Protein 5MPR (pdb70)

Organism: Homo sapiens (NCBI:txid9606)

Nearest PDB structures (foldseek):
  5mpr-assembly1_A-2  TM=1.003E+00  e=2.130E-83  Homo sapiens
  5i5y-assembly1_A  TM=9.960E-01  e=9.514E-79  Homo sapiens
  5i5v-assembly1_B  TM=9.962E-01  e=1.041E-77  Homo sapiens
  5i5t-assembly1_A  TM=9.900E-01  e=1.363E-76  Homo sapiens
  5i5s-assembly1_A  TM=9.895E-01  e=5.395E-76  Homo sapiens

Foldseek 3Di:
DDADAAALVQEAEDFDPDFDDADDVAFDPPDDFGQWKKKWKQFPVGIDHIYIYGDDDDDAQPQFCCVVPQQKFKFKWWWAAAPVRWIWTFQVLVRLVQVQVQCVVSLHGHHDSVRVVSVVQVNCVSRSVNADHPAQKTKMKMKMKGAGANDNDPDRGRMIMIMMIMGIHDHDDDPLDADAWAEEEDQVDAQFDQVGQLQHRGPVSQVVCPVVCVVCVVVPGRWYQHFDDPQGWGAAIHLFWKWWFWQFPVRFTEIETADPRGNHHPAPLVVVLLVVVVVVVPGHYYHHIDGVVRVVVRLVVVTTAWMWTAHNPNRTHTHQWYQDPNDIDGHCCVVNVVVSRSVSVVVCSCDSNPVDDDPSIGTD

InterPro domains:
  IPR001544 Aminotransferase class IV [PF01063] (100-350)
  IPR005786 Branched-chain amino acid aminotransferase II [PIRSF006468] (37-391)
  IPR005786 Branched-chain amino acid aminotransferase II [PTHR11825] (7-392)
  IPR005786 Branched-chain amino acid aminotransferase II [TIGR01123] (75-390)
  IPR018300 Aminotransferase, class IV, conserved site [PS00770] (264-298)
  IPR033939 Branched-chain aminotransferase [cd01557] (87-382)
  IPR036038 Aminotransferase-like, PLP-dependent enzymes [SSF56752] (31-388)
  IPR043131 Branched-chain-amino-acid aminotransferase-like, N-terminal [G3DSA:3.30.470.10] (28-204)
  IPR043132 Branched-chain-amino-acid aminotransferase-like, C-terminal [G3DSA:3.20.10.10] (205-377)

B-factor: mean 29.11, std 12.7, range [13.66, 111.02]

Structure (mmCIF, N/CA/C/O backbone):
data_5MPR
#
_entry.id   5MPR
#
_cell.length_a   84.032
_cell.length_b   84.032
_cell.length_c   105.446
_cell.angle_alpha   90.00
_cell.angle_beta   90.00
_cell.angle_gamma   120.00
#
_symmetry.space_group_name_H-M   'P 32 2 1'
#
loop_
_entity.id
_entity.type
_entity.pdbx_description
1 polymer 'Branched-chain-amino-acid aminotransferase, mitochondrial'
2 non-polymer "PYRIDOXAL-5'-PHOSPHATE"
3 non-polymer 1,2-ETHANEDIOL
4 water water
#
loop_
_atom_site.group_PDB
_atom_site.id
_atom_site.type_symbol
_atom_site.label_atom_id
_atom_site.label_alt_id
_atom_site.label_comp_id
_atom_site.label_asym_id
_atom_site.label_entity_id
_atom_site.label_seq_id
_atom_site.pdbx_PDB_ins_code
_atom_site.Cartn_x
_atom_site.Cartn_y
_atom_site.Cartn_z
_atom_site.occupancy
_atom_site.B_iso_or_equiv
_atom_site.auth_seq_id
_atom_site.auth_comp_id
_atom_site.auth_asym_id
_atom_site.auth_atom_id
_atom_site.pdbx_PDB_model_num
ATOM 1 N N . GLY A 1 1 ? 2.064 74.560 100.268 1.00 57.50 0 GLY A N 1
ATOM 2 C CA . GLY A 1 1 ? 3.177 74.158 99.320 1.00 49.11 0 GLY A CA 1
ATOM 3 C C . GLY A 1 1 ? 3.001 72.737 98.731 1.00 46.51 0 GLY A C 1
ATOM 4 O O . GLY A 1 1 ? 2.085 71.986 99.151 1.00 48.78 0 GLY A O 1
ATOM 5 N N . ALA A 1 2 ? 3.861 72.370 97.764 1.00 42.56 1 ALA A N 1
ATOM 6 C CA . ALA A 1 2 ? 3.830 71.021 97.128 1.00 44.74 1 ALA A CA 1
ATOM 7 C C . ALA A 1 2 ? 4.258 69.972 98.173 1.00 43.21 1 ALA A C 1
ATOM 8 O O . ALA A 1 2 ? 5.054 70.284 99.047 1.00 49.68 1 ALA A O 1
ATOM 10 N N . SER A 1 3 ? 3.702 68.770 98.111 1.00 37.37 2 SER A N 1
ATOM 11 C CA . SER A 1 3 ? 4.055 67.676 99.046 1.00 35.34 2 SER A CA 1
ATOM 12 C C . SER A 1 3 ? 5.357 66.981 98.657 1.00 37.74 2 SER A C 1
ATOM 13 O O . SER A 1 3 ? 5.662 66.888 97.482 1.00 38.84 2 SER A O 1
ATOM 16 N N . SER A 1 4 ? 6.090 66.458 99.639 1.00 40.21 3 SER A N 1
ATOM 17 C CA . SER A 1 4 ? 7.296 65.659 99.384 1.00 33.90 3 SER A CA 1
ATOM 18 C C . SER A 1 4 ? 7.486 64.743 100.622 1.00 29.16 3 SER A C 1
ATOM 19 O O . SER A 1 4 ? 6.767 64.908 101.642 1.00 27.70 3 SER A O 1
ATOM 22 N N . SER A 1 5 ? 8.371 63.761 100.568 1.00 26.35 4 SER A N 1
ATOM 23 C CA . SER A 1 5 ? 8.633 62.983 101.781 1.00 23.09 4 SER A CA 1
ATOM 24 C C . SER A 1 5 ? 10.073 62.618 101.865 1.00 24.49 4 SER A C 1
ATOM 25 O O . SER A 1 5 ? 10.770 62.466 100.869 1.00 29.44 4 SER A O 1
ATOM 28 N N . PHE A 1 6 ? 10.506 62.399 103.086 1.00 25.43 5 PHE A N 1
ATOM 29 C CA . PHE A 1 6 ? 11.777 61.694 103.331 1.00 23.93 5 PHE A CA 1
ATOM 30 C C . PHE A 1 6 ? 11.585 60.240 102.953 1.00 25.96 5 PHE A C 1
ATOM 31 O O . PHE A 1 6 ? 10.453 59.757 102.854 1.00 25.74 5 PHE A O 1
ATOM 39 N N . LYS A 1 7 ? 12.693 59.564 102.720 1.00 22.35 6 LYS A N 1
ATOM 40 C CA . LYS A 1 7 ? 12.751 58.191 102.319 1.00 25.60 6 LYS A CA 1
ATOM 41 C C . LYS A 1 7 ? 13.608 57.358 103.272 1.00 21.84 6 LYS A C 1
ATOM 42 O O . LYS A 1 7 ? 14.720 57.718 103.633 1.00 25.02 6 LYS A O 1
ATOM 48 N N . ALA A 1 8 ? 13.065 56.178 103.664 1.00 23.04 7 ALA A N 1
ATOM 49 C CA . ALA A 1 8 ? 13.851 55.243 104.508 1.00 24.43 7 ALA A CA 1
ATOM 50 C C . ALA A 1 8 ? 15.165 54.811 103.850 1.00 24.72 7 ALA A C 1
ATOM 51 O O . ALA A 1 8 ? 16.185 54.549 104.559 1.00 24.73 7 ALA A O 1
ATOM 53 N N . ALA A 1 9 ? 15.160 54.767 102.528 1.00 23.78 8 ALA A N 1
ATOM 54 C CA . ALA A 1 9 ? 16.350 54.382 101.752 1.00 27.74 8 ALA A CA 1
ATOM 55 C C . ALA A 1 9 ? 17.539 55.331 102.072 1.00 32.14 8 ALA A C 1
ATOM 56 O O . ALA A 1 9 ? 18.702 54.938 101.926 1.00 34.70 8 ALA A O 1
ATOM 58 N N . ASP A 1 10 ? 17.208 56.562 102.488 1.00 27.89 9 ASP A N 1
ATOM 59 C CA . ASP A 1 10 ? 18.182 57.628 102.795 1.00 2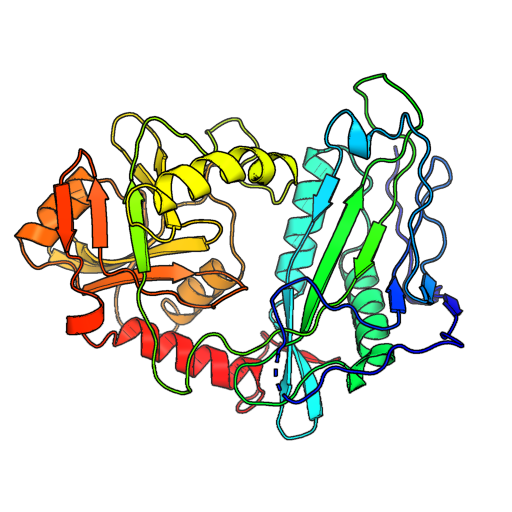7.17 9 ASP A CA 1
ATOM 60 C C . ASP A 1 10 ? 18.603 57.737 104.255 1.00 26.05 9 ASP A C 1
ATOM 61 O O . ASP A 1 10 ? 19.304 58.684 104.633 1.00 27.52 9 ASP A O 1
ATOM 66 N N . LEU A 1 11 ? 18.103 56.823 105.094 1.00 24.44 10 LEU A N 1
ATOM 67 C CA . LEU A 1 11 ? 18.318 56.866 106.555 1.00 23.43 10 LEU A CA 1
ATOM 68 C C . LEU A 1 11 ? 19.802 56.861 106.879 1.00 23.13 10 LEU A C 1
ATOM 69 O O . LEU A 1 11 ? 20.550 56.025 106.344 1.00 27.04 10 LEU A O 1
ATOM 74 N N . GLN A 1 12 ? 20.232 57.788 107.740 1.00 22.93 11 GLN A N 1
ATOM 75 C CA . GLN A 1 12 ? 21.603 57.872 108.251 1.00 26.31 11 GLN A CA 1
ATOM 76 C C . GLN A 1 12 ? 21.623 57.336 109.679 1.00 26.48 11 GLN A C 1
ATOM 77 O O . GLN A 1 12 ? 20.698 57.560 110.440 1.00 35.18 11 GLN A O 1
ATOM 83 N N . LEU A 1 13 ? 22.686 56.646 110.043 1.00 28.13 12 LEU A N 1
ATOM 84 C CA . LEU A 1 13 ? 22.759 55.997 111.332 1.00 22.19 12 LEU A CA 1
ATOM 85 C C . LEU A 1 13 ? 24.033 56.453 112.046 1.00 25.68 12 LEU A C 1
ATOM 86 O O . LEU A 1 13 ? 25.150 56.343 111.509 1.00 34.43 12 LEU A O 1
ATOM 91 N N . GLU A 1 14 ? 23.847 56.938 113.269 1.00 27.96 13 GLU A N 1
ATOM 92 C CA . GLU A 1 14 ? 24.903 57.235 114.187 1.00 27.34 13 GLU A CA 1
ATOM 93 C C . GLU A 1 14 ? 24.666 56.488 115.483 1.00 26.22 13 GLU A C 1
ATOM 94 O O . GLU A 1 14 ? 23.734 56.818 116.201 1.00 25.81 13 GLU A O 1
ATOM 100 N N . MET A 1 15 ? 25.523 55.510 115.797 1.00 32.04 14 MET A N 1
ATOM 101 C CA . MET A 1 15 ? 25.398 54.705 117.000 1.00 29.37 14 MET A CA 1
ATOM 102 C C . MET A 1 15 ? 25.979 55.452 118.192 1.00 30.99 14 MET A C 1
ATOM 103 O O . MET A 1 15 ? 27.017 56.126 118.085 1.00 30.02 14 MET A O 1
ATOM 108 N N . THR A 1 16 ? 25.327 55.285 119.328 1.00 28.56 15 THR A N 1
ATOM 109 C CA . THR A 1 16 ? 25.780 55.832 120.563 1.00 27.63 15 THR A CA 1
ATOM 110 C C . THR A 1 16 ? 27.164 55.306 120.964 1.00 28.62 15 THR A C 1
ATOM 111 O O . THR A 1 16 ? 27.516 54.157 120.704 1.00 34.50 15 THR A O 1
ATOM 115 N N . GLN A 1 17 ? 27.947 56.162 121.572 1.00 35.61 16 GLN A N 1
ATOM 116 C CA . GLN A 1 17 ? 29.220 55.746 122.188 1.00 34.58 16 GLN A CA 1
ATOM 117 C C . GLN A 1 17 ? 29.133 55.746 123.704 1.00 70.88 16 GLN A C 1
ATOM 118 O O . GLN A 1 17 ? 30.092 55.581 124.387 1.00 81.84 16 GLN A O 1
ATOM 124 N N . LYS A 1 18 ? 27.934 55.963 124.216 1.00 41.02 17 LYS A N 1
ATOM 125 C CA . LYS A 1 18 ? 27.653 56.062 125.652 1.00 40.36 17 LYS A CA 1
ATOM 126 C C . LYS A 1 18 ? 26.264 55.506 125.974 1.00 34.46 17 LYS A C 1
ATOM 127 O O . LYS A 1 18 ? 25.335 56.228 126.306 1.00 36.90 17 LYS A O 1
ATOM 133 N N . PRO A 1 19 ? 26.131 54.205 125.854 1.00 38.50 18 PRO A N 1
ATOM 134 C CA . PRO A 1 19 ? 24.863 53.571 126.081 1.00 46.61 18 PRO A CA 1
ATOM 135 C C . PRO A 1 19 ? 24.431 53.689 127.551 1.00 44.57 18 PRO A C 1
ATOM 136 O O . PRO A 1 19 ? 25.285 53.732 128.439 1.00 47.03 18 PRO A O 1
ATOM 140 N N . HIS A 1 20 ? 23.121 53.772 127.796 1.00 39.49 19 HIS A N 1
ATOM 141 C CA . HIS A 1 20 ? 22.615 53.806 129.185 1.00 54.82 19 HIS A CA 1
ATOM 142 C C . HIS A 1 20 ? 22.540 52.335 129.621 1.00 55.79 19 HIS A C 1
ATOM 143 O O . HIS A 1 20 ? 22.277 51.429 128.822 1.00 39.94 19 HIS A O 1
ATOM 150 N N . LYS A 1 21 ? 22.683 52.112 130.913 1.00 74.55 20 LYS A N 1
ATOM 151 C CA . LYS A 1 21 ? 22.433 50.803 131.458 1.00 55.24 20 LYS A CA 1
ATOM 152 C C . LYS A 1 21 ? 20.935 50.534 131.384 1.00 42.94 20 LYS A C 1
ATOM 153 O O . LYS A 1 21 ? 20.124 51.417 131.647 1.00 42.68 20 LYS A O 1
ATOM 159 N N . LYS A 1 22 ? 20.566 49.307 131.038 1.00 49.34 21 LYS A N 1
ATOM 160 C CA . LYS A 1 22 ? 19.143 48.941 130.915 1.00 48.57 21 LYS A CA 1
ATOM 161 C C . LYS A 1 22 ? 18.521 48.656 132.287 1.00 47.62 21 LYS A C 1
ATOM 162 O O . LYS A 1 22 ? 19.236 48.330 133.248 1.00 55.76 21 LYS A O 1
ATOM 168 N N . PRO A 1 23 ? 17.192 48.766 132.395 1.00 50.39 22 PRO A N 1
ATOM 169 C CA . PRO A 1 23 ? 16.586 48.676 133.716 1.00 54.70 22 PRO A CA 1
ATOM 170 C C . PRO A 1 23 ? 16.747 47.289 134.321 1.00 58.77 22 PRO A C 1
ATOM 171 O O . PRO A 1 23 ? 16.970 46.343 133.546 1.00 49.67 22 PRO A O 1
ATOM 175 N N . GLY A 1 24 ? 16.604 47.186 135.663 1.00 84.30 23 GLY A N 1
ATOM 176 C CA . GLY A 1 24 ? 16.589 45.906 136.431 1.00 82.52 23 GLY A CA 1
ATOM 177 C C . GLY A 1 24 ? 15.299 45.104 136.242 1.00 80.78 23 GLY A C 1
ATOM 178 O O . GLY A 1 24 ? 14.590 45.311 135.258 1.00 69.34 23 GLY A O 1
ATOM 179 N N . PRO A 1 25 ? 15.012 44.153 137.113 1.00 65.12 24 PRO A N 1
ATOM 180 C CA . PRO A 1 25 ? 13.634 43.564 136.990 1.00 63.98 24 PRO A CA 1
ATOM 181 C C . PRO A 1 25 ? 12.627 44.074 138.044 1.00 60.45 24 PRO A C 1
ATOM 182 O O . PRO A 1 25 ? 12.949 44.954 138.849 1.00 85.71 24 PRO A O 1
ATOM 186 N N . PRO A 1 28 ? 12.041 48.167 137.486 1.00 58.87 27 PRO A N 1
ATOM 187 C CA . PRO A 1 28 ? 10.655 48.758 137.648 1.00 57.89 27 PRO A CA 1
ATOM 188 C C . PRO A 1 28 ? 10.241 49.768 136.559 1.00 58.15 27 PRO A C 1
ATOM 189 O O . PRO A 1 28 ? 10.296 50.993 136.778 1.00 66.28 27 PRO A O 1
ATOM 193 N N . LEU A 1 29 ? 9.735 49.247 135.441 1.00 72.64 28 LEU A N 1
ATOM 194 C CA . LEU A 1 29 ? 9.478 50.030 134.229 1.00 72.02 28 LEU A CA 1
ATOM 195 C C . LEU A 1 29 ? 8.244 51.022 134.346 1.00 93.19 28 LEU A C 1
ATOM 196 O O . LEU A 1 29 ? 7.141 50.798 133.754 1.00 67.15 28 LEU A O 1
ATOM 201 N N . VAL A 1 30 ? 8.465 52.123 135.093 1.00 69.84 29 VAL A N 1
ATOM 202 C CA . VAL A 1 30 ? 7.453 53.184 135.310 1.00 71.42 29 VAL A CA 1
ATOM 203 C C . VAL A 1 30 ? 7.162 53.873 133.975 1.00 58.39 29 VAL A C 1
ATOM 204 O O . VAL A 1 30 ? 8.082 54.228 133.245 1.00 81.07 29 VAL A O 1
ATOM 208 N N . PHE A 1 31 ? 5.876 54.022 133.660 1.00 60.30 30 PHE A N 1
ATOM 209 C CA . PHE A 1 31 ? 5.496 54.414 132.307 1.00 41.33 30 PHE A CA 1
ATOM 210 C C . PHE A 1 31 ? 6.084 55.796 131.986 1.00 39.13 30 PHE A C 1
ATOM 211 O O . PHE A 1 31 ? 5.841 56.777 132.674 1.00 36.17 30 PHE A O 1
ATOM 219 N N . GLY A 1 32 ? 6.882 55.829 130.937 1.00 30.69 31 GLY A N 1
ATOM 220 C CA . GLY A 1 32 ? 7.221 57.070 130.287 1.00 30.43 31 GLY A CA 1
ATOM 221 C C . GLY A 1 32 ? 8.391 57.783 130.894 1.00 28.50 31 GLY A C 1
ATOM 222 O O . GLY A 1 32 ? 8.595 58.910 130.559 1.00 29.07 31 GLY A O 1
ATOM 223 N N . LYS A 1 33 ? 9.192 57.130 131.748 1.00 26.77 32 LYS A N 1
ATOM 224 C CA . LYS A 1 33 ? 10.301 57.850 132.368 1.00 29.32 32 LYS A CA 1
ATOM 225 C C . LYS A 1 33 ? 11.669 57.312 131.975 1.00 34.43 32 LYS A C 1
ATOM 226 O O . LYS A 1 33 ? 12.670 57.933 132.201 1.00 33.82 32 LYS A O 1
ATOM 232 N N . THR A 1 34 ? 11.691 56.166 131.342 1.00 28.43 33 THR A N 1
ATOM 233 C CA . THR A 1 34 ? 12.945 55.520 130.959 1.00 28.05 33 THR A CA 1
ATOM 234 C C . THR A 1 34 ? 12.999 55.429 129.456 1.00 26.55 33 THR A C 1
ATOM 235 O O . THR A 1 34 ? 12.067 54.897 128.839 1.00 28.47 33 THR A O 1
ATOM 239 N N . PHE A 1 35 ? 14.110 55.856 128.871 1.00 22.77 34 PHE A N 1
ATOM 240 C CA . PHE A 1 35 ? 14.243 55.936 127.423 1.00 23.78 34 PHE A CA 1
ATOM 241 C C . PHE A 1 35 ? 15.398 55.083 126.924 1.00 21.16 34 PHE A C 1
ATOM 242 O O . PHE A 1 35 ? 16.375 54.849 127.649 1.00 26.51 34 PHE A O 1
ATOM 250 N N . THR A 1 36 ? 15.301 54.716 125.664 1.00 20.57 35 THR A N 1
ATOM 251 C CA . THR A 1 36 ? 16.283 53.861 125.019 1.00 24.25 35 THR A CA 1
ATOM 252 C C . THR A 1 36 ? 17.458 54.680 124.503 1.00 19.74 35 THR A C 1
ATOM 253 O O . THR A 1 36 ? 17.529 55.875 124.760 1.00 23.54 35 THR A O 1
ATOM 257 N N . ASP A 1 37 ? 18.434 54.019 123.910 1.00 23.12 36 ASP A N 1
ATOM 258 C CA . ASP A 1 37 ? 19.703 54.663 123.544 1.00 22.21 36 ASP A CA 1
ATOM 259 C C . ASP A 1 37 ? 19.640 55.548 122.301 1.00 23.38 36 ASP A C 1
ATOM 260 O O . ASP A 1 37 ? 20.496 56.402 122.113 1.00 22.16 36 ASP A O 1
ATOM 265 N N . HIS A 1 38 ? 18.689 55.303 121.411 1.00 21.00 37 HIS A N 1
ATOM 266 C CA . HIS A 1 38 ? 18.611 56.087 120.140 1.00 20.96 37 HIS A CA 1
ATOM 267 C C . HIS A 1 38 ? 17.219 56.676 119.924 1.00 19.43 37 HIS A C 1
ATOM 268 O O . HIS A 1 38 ? 16.282 56.350 120.607 1.00 20.28 37 HIS A O 1
ATOM 275 N N . MET A 1 39 ? 17.171 57.600 118.984 1.00 20.53 38 MET A N 1
ATOM 276 C CA . MET A 1 39 ? 15.969 58.258 118.539 1.00 18.42 38 MET A CA 1
ATOM 277 C C . MET A 1 39 ? 16.050 58.487 117.036 1.00 18.07 38 MET A C 1
ATOM 278 O O . MET A 1 39 ? 17.130 58.542 116.415 1.00 21.66 38 MET A O 1
ATOM 283 N N . LEU A 1 40 ? 14.887 58.717 116.442 1.00 17.25 39 LEU A N 1
ATOM 284 C CA . LEU A 1 40 ? 14.763 59.139 115.069 1.00 18.56 39 LEU A CA 1
ATOM 285 C C . LEU A 1 40 ? 14.555 60.661 115.049 1.00 18.85 39 LEU A C 1
ATOM 286 O O . LEU A 1 40 ? 13.873 61.219 115.907 1.00 20.26 39 LEU A O 1
ATOM 291 N N A MET A 1 41 ? 15.140 61.278 114.039 0.52 17.82 40 MET A N 1
ATOM 292 N N B MET A 1 41 ? 15.135 61.298 114.033 0.48 17.85 40 MET A N 1
ATOM 293 C CA A MET A 1 41 ? 14.943 62.688 113.806 0.52 20.99 40 MET A CA 1
ATOM 294 C CA B MET A 1 41 ? 14.979 62.748 113.789 0.48 21.48 40 MET A CA 1
ATOM 295 C C A MET A 1 41 ? 14.935 62.969 112.289 0.52 19.70 40 MET A C 1
ATOM 296 C C B MET A 1 41 ? 14.919 63.051 112.285 0.48 19.73 40 MET A C 1
ATOM 297 O O A MET A 1 41 ? 15.745 62.454 111.524 0.52 20.00 40 MET A O 1
ATOM 298 O O B MET A 1 41 ? 15.780 62.596 111.548 0.48 19.74 40 MET A O 1
ATOM 307 N N A VAL A 1 42 ? 13.971 63.804 111.878 0.50 19.31 41 VAL A N 1
ATOM 308 N N B VAL A 1 42 ? 13.957 63.880 111.863 0.50 19.68 41 VAL A N 1
ATOM 309 C CA A VAL A 1 42 ? 13.881 64.350 110.536 0.50 18.50 41 VAL A CA 1
ATOM 310 C CA B VAL A 1 42 ? 13.906 64.379 110.524 0.50 19.54 41 VAL A CA 1
ATOM 311 C C A VAL A 1 42 ? 13.453 65.818 110.596 0.50 20.48 41 VAL A C 1
ATOM 312 C C B VAL A 1 42 ? 13.476 65.824 110.605 0.50 21.01 41 VAL A C 1
ATOM 313 O O A VAL A 1 42 ? 12.517 66.163 111.319 0.50 20.61 41 VAL A O 1
ATOM 314 O O B VAL A 1 42 ? 12.576 66.164 111.359 0.50 21.14 41 VAL A O 1
ATOM 321 N N . GLU A 1 43 ? 14.137 66.661 109.815 1.00 19.99 42 GLU A N 1
ATOM 322 C CA . GLU A 1 43 ? 13.857 68.121 109.776 1.00 21.61 42 GLU A CA 1
ATOM 323 C C . GLU A 1 43 ? 13.182 68.469 108.456 1.00 20.63 42 GLU A C 1
ATOM 324 O O . GLU A 1 43 ? 13.418 67.840 107.405 1.00 21.11 42 GLU A O 1
ATOM 330 N N . TRP A 1 44 ? 12.258 69.410 108.533 1.00 21.50 43 TRP A N 1
ATOM 331 C CA . TRP A 1 44 ? 11.551 69.919 107.347 1.00 21.57 43 TRP A CA 1
ATOM 332 C C . TRP A 1 44 ? 11.715 71.448 107.324 1.00 20.59 43 TRP A C 1
ATOM 333 O O . TRP A 1 44 ? 11.619 72.120 108.369 1.00 21.31 43 TRP A O 1
ATOM 344 N N . ASN A 1 45 ? 11.921 71.974 106.130 1.00 22.68 44 ASN A N 1
ATOM 345 C CA . ASN A 1 45 ? 11.796 73.429 105.903 1.00 26.19 44 ASN A CA 1
ATOM 346 C C . ASN A 1 45 ? 11.264 73.705 104.518 1.00 34.00 44 ASN A C 1
ATOM 347 O O . ASN A 1 45 ? 10.716 72.799 103.883 1.00 28.53 44 ASN A O 1
ATOM 352 N N . ASP A 1 46 ? 11.408 74.958 104.064 1.00 48.58 45 ASP A N 1
ATOM 353 C CA . ASP A 1 46 ? 11.089 75.338 102.669 1.00 47.56 45 ASP A CA 1
ATOM 354 C C . ASP A 1 46 ? 11.824 74.487 101.611 1.00 46.94 45 ASP A C 1
ATOM 355 O O . ASP A 1 46 ? 11.339 74.329 100.518 1.00 53.17 45 ASP A O 1
ATOM 360 N N . LYS A 1 47 ? 12.955 73.858 101.912 1.00 47.95 46 LYS A N 1
ATOM 361 C CA . LYS A 1 47 ? 13.556 72.936 100.924 1.00 60.98 46 LYS A CA 1
ATOM 362 C C . LYS A 1 47 ? 13.031 71.477 100.941 1.00 47.63 46 LYS A C 1
ATOM 363 O O . LYS A 1 47 ? 13.501 70.637 100.172 1.00 52.36 46 LYS A O 1
ATOM 369 N N . GLY A 1 48 ? 11.977 71.239 101.733 1.00 28.23 47 GLY A N 1
ATOM 370 C CA . GLY A 1 48 ? 11.408 69.933 101.935 1.00 26.87 47 GLY A CA 1
ATOM 371 C C . GLY A 1 48 ? 11.988 69.231 103.147 1.00 23.18 47 GLY A C 1
ATOM 372 O O . GLY A 1 48 ? 12.638 69.856 104.033 1.00 24.35 47 GLY A O 1
ATOM 373 N N . TRP A 1 49 ? 11.805 67.907 103.162 1.00 25.42 48 TRP A N 1
ATOM 374 C CA . TRP A 1 49 ? 12.386 67.117 104.214 1.00 22.69 48 TRP A CA 1
ATOM 375 C C . TRP A 1 49 ? 13.847 66.888 103.969 1.00 22.70 48 TRP A C 1
ATOM 376 O O . TRP A 1 49 ? 14.267 66.592 102.875 1.00 25.67 48 TRP A O 1
ATOM 387 N N . GLY A 1 50 ? 14.599 66.914 105.048 1.00 23.56 49 GLY A N 1
ATOM 388 C CA . GLY A 1 50 ? 15.984 66.428 105.022 1.00 28.47 49 GLY A CA 1
ATOM 389 C C . GLY A 1 50 ? 16.015 64.903 105.068 1.00 27.04 49 GLY A C 1
ATOM 390 O O . GLY A 1 50 ? 14.943 64.210 105.016 1.00 27.53 49 GLY A O 1
ATOM 391 N N . GLN A 1 51 ? 17.201 64.347 105.166 1.00 29.55 50 GLN A N 1
ATOM 392 C CA . GLN A 1 51 ? 17.282 62.877 105.298 1.00 25.37 50 GLN A CA 1
ATOM 393 C C . GLN A 1 51 ? 16.934 62.466 106.737 1.00 22.88 50 GLN A C 1
ATOM 394 O O . GLN A 1 51 ? 17.303 63.143 107.667 1.00 26.08 50 GLN A O 1
ATOM 400 N N . PRO A 1 52 ? 16.297 61.286 106.911 1.00 24.26 51 PRO A N 1
ATOM 401 C CA . PRO A 1 52 ? 16.043 60.806 108.265 1.00 19.60 51 PRO A CA 1
ATOM 402 C C . PRO A 1 52 ? 17.321 60.278 108.897 1.00 21.63 51 PRO A C 1
ATOM 403 O O . PRO A 1 52 ? 18.201 59.757 108.191 1.00 25.56 51 PRO A O 1
ATOM 407 N N . ARG A 1 53 ? 17.402 60.420 110.210 1.00 18.70 52 ARG A N 1
ATOM 408 C CA . ARG A 1 53 ? 18.571 59.965 110.912 1.00 21.58 52 ARG A CA 1
ATOM 409 C C . ARG A 1 53 ? 18.193 59.270 112.223 1.00 21.58 52 ARG A C 1
ATOM 410 O O . ARG A 1 53 ? 17.233 59.679 112.926 1.00 20.22 52 ARG A O 1
ATOM 418 N N . ILE A 1 54 ? 18.884 58.160 112.470 1.00 22.89 53 ILE A N 1
ATOM 419 C CA . ILE A 1 54 ? 18.889 57.558 113.768 1.00 21.50 53 ILE A CA 1
ATOM 420 C C . ILE A 1 54 ? 20.125 58.078 114.443 1.00 24.04 53 ILE A C 1
ATOM 421 O O . ILE A 1 54 ? 21.232 58.002 113.897 1.00 25.58 53 ILE A O 1
ATOM 426 N N . GLN A 1 55 ? 19.938 58.606 115.634 1.00 20.54 54 GLN A N 1
ATOM 427 C CA . GLN A 1 55 ? 21.033 59.233 116.349 1.00 22.31 54 GLN A CA 1
ATOM 428 C C . GLN A 1 55 ? 20.919 58.901 117.857 1.00 21.55 54 GLN A C 1
ATOM 429 O O . GLN A 1 55 ? 19.864 58.462 118.344 1.00 21.83 54 GLN A O 1
ATOM 435 N N . PRO A 1 56 ? 21.978 59.062 118.608 1.00 22.53 55 PRO A N 1
ATOM 436 C CA . PRO A 1 56 ? 21.890 58.828 120.037 1.00 26.03 55 PRO A CA 1
ATOM 437 C C . PRO A 1 56 ? 20.857 59.715 120.690 1.00 25.53 55 PRO A C 1
ATOM 438 O O . PRO A 1 56 ? 20.623 60.838 120.268 1.00 22.41 55 PRO A O 1
ATOM 442 N N . PHE A 1 57 ? 20.226 59.191 121.699 1.00 21.01 56 PHE A N 1
ATOM 443 C CA . PHE A 1 57 ? 19.251 59.923 122.438 1.00 24.01 56 PHE A CA 1
ATOM 444 C C . PHE A 1 57 ? 19.904 61.171 122.986 1.00 23.05 56 PHE A C 1
ATOM 445 O O . PHE A 1 57 ? 20.938 61.107 123.642 1.00 24.17 56 PHE A O 1
ATOM 453 N N . GLN A 1 58 ? 19.283 62.317 122.701 1.00 22.50 57 GLN A N 1
ATOM 454 C CA . GLN A 1 58 ? 19.883 63.582 123.095 1.00 21.49 57 GLN A CA 1
ATOM 455 C C . GLN A 1 58 ? 18.840 64.703 123.154 1.00 22.22 57 GLN A C 1
ATOM 456 O O . GLN A 1 58 ? 17.726 64.557 122.652 1.00 22.46 57 GLN A O 1
ATOM 462 N N . ASN A 1 59 ? 19.214 65.835 123.737 1.00 25.56 58 ASN A N 1
ATOM 463 C CA . ASN A 1 59 ? 18.282 66.976 123.848 1.00 25.87 58 ASN A CA 1
ATOM 464 C C . ASN A 1 59 ? 17.995 67.646 122.523 1.00 21.93 58 ASN A C 1
ATOM 465 O O . ASN A 1 59 ? 18.747 67.544 121.559 1.00 22.16 58 ASN A O 1
ATOM 470 N N . LEU A 1 60 ? 16.833 68.300 122.484 1.00 22.36 59 LEU A N 1
ATOM 471 C CA . LEU A 1 60 ? 16.441 69.125 121.360 1.00 20.26 59 LEU A CA 1
ATOM 472 C C . LEU A 1 60 ? 16.963 70.551 121.618 1.00 24.54 59 LEU A C 1
ATOM 473 O O . LEU A 1 60 ? 17.032 70.983 122.730 1.00 24.10 59 LEU A O 1
ATOM 478 N N . THR A 1 61 ? 17.385 71.220 120.555 1.00 21.55 60 THR A N 1
ATOM 479 C CA . THR A 1 61 ? 17.773 72.608 120.634 1.00 25.09 60 THR A CA 1
ATOM 480 C C . THR A 1 61 ? 16.757 73.412 119.873 1.00 26.70 60 THR A C 1
ATOM 481 O O . THR A 1 61 ? 16.637 73.216 118.662 1.00 26.76 60 THR A O 1
ATOM 485 N N . LEU A 1 62 ? 15.999 74.265 120.582 1.00 22.22 61 LEU A N 1
ATOM 486 C CA . LEU A 1 62 ? 14.921 74.989 119.973 1.00 22.97 61 LEU A CA 1
ATOM 487 C C . LEU A 1 62 ? 15.067 76.498 120.189 1.00 19.55 61 LEU A C 1
ATOM 488 O O . LEU A 1 62 ? 15.399 76.983 121.246 1.00 21.16 61 LEU A O 1
ATOM 493 N N . HIS A 1 63 ? 14.723 77.212 119.167 1.00 18.58 62 HIS A N 1
ATOM 494 C CA . HIS A 1 63 ? 14.660 78.688 119.253 1.00 20.09 62 HIS A CA 1
ATOM 495 C C . HIS A 1 63 ? 13.509 79.052 120.233 1.00 19.36 62 HIS A C 1
ATOM 496 O O . HIS A 1 63 ? 12.478 78.372 120.273 1.00 21.27 62 HIS A O 1
ATOM 503 N N . PRO A 1 64 ? 13.695 80.087 121.064 1.00 20.88 63 PRO A N 1
ATOM 504 C CA . PRO A 1 64 ? 12.721 80.378 122.090 1.00 22.55 63 PRO A CA 1
ATOM 505 C C . PRO A 1 64 ? 11.356 80.829 121.560 1.00 20.95 63 PRO A C 1
ATOM 506 O O . PRO A 1 64 ? 10.380 80.804 122.326 1.00 19.71 63 PRO A O 1
ATOM 510 N N . ALA A 1 65 ? 11.305 81.226 120.270 1.00 19.85 64 ALA A N 1
ATOM 511 C CA . ALA A 1 65 ? 10.075 81.632 119.584 1.00 22.00 64 ALA A CA 1
ATOM 512 C C . ALA A 1 65 ? 9.423 80.445 118.817 1.00 21.42 64 ALA A C 1
ATOM 513 O O . ALA A 1 65 ? 8.477 80.655 118.079 1.00 20.87 64 ALA A O 1
ATOM 515 N N . SER A 1 66 ? 9.944 79.207 118.993 1.00 19.11 65 SER A N 1
ATOM 516 C CA . SER A 1 66 ? 9.455 78.076 118.255 1.00 19.83 65 SER A CA 1
ATOM 517 C C . SER A 1 66 ? 7.953 77.934 118.453 1.00 19.47 65 SER A C 1
ATOM 518 O O . SER A 1 66 ? 7.446 77.916 119.596 1.00 18.28 65 SER A O 1
ATOM 521 N N . SER A 1 67 ? 7.256 77.800 117.336 1.00 20.10 66 SER A N 1
ATOM 522 C CA . SER A 1 67 ? 5.770 77.749 117.386 1.00 25.86 66 SER A CA 1
ATOM 523 C C . SER A 1 67 ? 5.207 76.557 118.176 1.00 19.75 66 SER A C 1
ATOM 524 O O . SER A 1 67 ? 4.041 76.590 118.658 1.00 20.94 66 SER A O 1
ATOM 527 N N . SER A 1 68 ? 6.034 75.501 118.279 1.00 17.65 67 SER A N 1
ATOM 528 C CA . SER A 1 68 ? 5.711 74.351 119.132 1.00 17.62 67 SER A CA 1
ATOM 529 C C . SER A 1 68 ? 5.429 74.697 120.607 1.00 19.65 67 SER A C 1
ATOM 530 O O . SER A 1 68 ? 4.679 73.973 121.296 1.00 20.18 67 SER A O 1
ATOM 533 N N . LEU A 1 69 ? 6.047 75.783 121.090 1.00 16.95 68 LEU A N 1
ATOM 534 C CA . LEU A 1 69 ? 6.008 76.141 122.518 1.00 19.13 68 LEU A CA 1
ATOM 535 C C . LEU A 1 69 ? 5.041 77.290 122.839 1.00 19.39 68 LEU A C 1
ATOM 536 O O . LEU A 1 69 ? 4.717 77.518 124.024 1.00 20.76 68 LEU A O 1
ATOM 541 N N . HIS A 1 70 ? 4.658 78.057 121.794 1.00 19.68 69 HIS A N 1
ATOM 542 C CA . HIS A 1 70 ? 3.746 79.209 121.956 1.00 16.67 69 HIS A CA 1
ATOM 543 C C . HIS A 1 70 ? 2.331 78.897 121.582 1.00 17.45 69 HIS A C 1
ATOM 544 O O . HIS A 1 70 ? 1.464 79.334 122.289 1.00 18.63 69 HIS A O 1
ATOM 551 N N . TYR A 1 71 ? 2.129 78.194 120.461 1.00 16.08 70 TYR A N 1
ATOM 552 C CA . TYR A 1 71 ? 0.819 77.977 119.871 1.00 19.11 70 TYR A CA 1
ATOM 553 C C . TYR A 1 71 ? 0.540 76.488 119.701 1.00 16.38 70 TYR A C 1
ATOM 554 O O . TYR A 1 71 ? -0.357 76.136 118.948 1.00 17.00 70 TYR A O 1
ATOM 563 N N . SER A 1 72 ? 1.243 75.644 120.448 1.00 15.14 71 SER A N 1
ATOM 564 C CA . SER A 1 72 ? 0.894 74.231 120.479 1.00 15.89 71 SER A CA 1
ATOM 565 C C . SER A 1 72 ? 0.854 73.592 119.077 1.00 14.57 71 SER A C 1
ATOM 566 O O . SER A 1 72 ? -0.067 72.788 118.767 1.00 18.37 71 SER A O 1
ATOM 569 N N . LEU A 1 73 ? 1.832 73.922 118.214 1.00 18.37 72 LEU A N 1
ATOM 570 C CA . LEU A 1 73 ? 1.942 73.261 116.930 1.00 19.59 72 LEU A CA 1
ATOM 571 C C . LEU A 1 73 ? 2.702 71.967 117.174 1.00 16.96 72 LEU A C 1
ATOM 572 O O . LEU A 1 73 ? 3.903 71.880 117.019 1.00 19.21 72 LEU A O 1
ATOM 577 N N . GLN A 1 74 ? 1.931 70.963 117.604 1.00 15.26 73 GLN A N 1
ATOM 578 C CA . GLN A 1 74 ? 2.461 69.721 118.157 1.00 15.40 73 GLN A CA 1
ATOM 579 C C . GLN A 1 74 ? 1.407 68.610 118.113 1.00 14.69 73 GLN A C 1
ATOM 580 O O . GLN A 1 74 ? 0.232 68.818 118.464 1.00 16.50 73 GLN A O 1
ATOM 586 N N . LEU A 1 75 ? 1.873 67.418 117.704 1.00 17.68 74 LEU A N 1
ATOM 587 C CA . LEU A 1 75 ? 1.049 66.241 117.728 1.00 16.41 74 LEU A CA 1
ATOM 588 C C . LEU A 1 75 ? 1.911 65.059 118.003 1.00 14.52 74 LEU A C 1
ATOM 589 O O . LEU A 1 75 ? 3.142 65.114 117.885 1.00 17.65 74 LEU A O 1
ATOM 594 N N . PHE A 1 76 ? 1.282 63.979 118.428 1.00 15.95 75 PHE A N 1
ATOM 595 C CA . PHE A 1 76 ? 2.007 62.781 118.762 1.00 15.96 75 PHE A CA 1
ATOM 596 C C . PHE A 1 76 ? 1.179 61.534 118.454 1.00 15.59 75 PHE A C 1
ATOM 597 O O . PHE A 1 76 ? -0.023 61.586 118.191 1.00 20.21 75 PHE A O 1
ATOM 605 N N . GLU A 1 77 ? 1.879 60.426 118.493 1.00 16.32 76 GLU A N 1
ATOM 606 C CA . GLU A 1 77 ? 1.279 59.103 118.434 1.00 18.48 76 GLU A CA 1
ATOM 607 C C . GLU A 1 77 ? 1.800 58.238 119.561 1.00 19.43 76 GLU A C 1
ATOM 608 O O . GLU A 1 77 ? 2.764 58.573 120.271 1.00 18.24 76 GLU A O 1
ATOM 614 N N . GLY A 1 78 ? 1.118 57.114 119.733 1.00 21.65 77 GLY A N 1
ATOM 615 C CA . GLY A 1 78 ? 1.567 56.111 120.641 1.00 21.52 77 GLY A CA 1
ATOM 616 C C . GLY A 1 78 ? 1.195 54.779 120.115 1.00 21.00 77 GLY A C 1
ATOM 617 O O . GLY A 1 78 ? -0.006 54.503 119.865 1.00 21.86 77 GLY A O 1
ATOM 618 N N . MET A 1 79 ? 2.181 53.895 120.049 1.00 21.54 78 MET A N 1
ATOM 619 C CA . MET A 1 79 ? 1.917 52.508 119.701 1.00 19.90 78 MET A CA 1
ATOM 620 C C . MET A 1 79 ? 2.899 51.615 120.450 1.00 20.03 78 MET A C 1
ATOM 621 O O . MET A 1 79 ? 3.876 52.091 121.028 1.00 21.71 78 MET A O 1
ATOM 626 N N . LYS A 1 80 ? 2.578 50.312 120.513 1.00 20.23 79 LYS A N 1
ATOM 627 C CA . LYS A 1 80 ? 3.422 49.372 121.234 1.00 21.89 79 LYS A CA 1
ATOM 628 C C . LYS A 1 80 ? 4.011 48.329 120.336 1.00 20.25 79 LYS A C 1
ATOM 629 O O . LYS A 1 80 ? 3.418 47.884 119.350 1.00 21.21 79 LYS A O 1
ATOM 635 N N . ALA A 1 81 ? 5.232 48.015 120.688 1.00 22.77 80 ALA A N 1
ATOM 636 C CA . ALA A 1 81 ? 5.918 46.841 120.173 1.00 21.10 80 ALA A CA 1
ATOM 637 C C . ALA A 1 81 ? 6.001 45.805 121.299 1.00 18.03 80 ALA A C 1
ATOM 638 O O . ALA A 1 81 ? 6.159 46.155 122.484 1.00 22.44 80 ALA A O 1
ATOM 640 N N . PHE A 1 82 ? 5.921 44.533 120.899 1.00 20.37 81 PHE A N 1
ATOM 641 C CA . PHE A 1 82 ? 5.890 43.396 121.791 1.00 17.94 81 PHE A CA 1
ATOM 642 C C . PHE A 1 82 ? 6.893 42.353 121.343 1.00 17.25 81 PHE A C 1
ATOM 643 O O . PHE A 1 82 ? 7.017 42.074 120.137 1.00 19.94 81 PHE A O 1
ATOM 651 N N . LYS A 1 83 ? 7.601 41.783 122.338 1.00 19.70 82 LYS A N 1
ATOM 652 C CA . LYS A 1 83 ? 8.594 40.793 122.064 1.00 20.21 82 LYS A CA 1
ATOM 653 C C . LYS A 1 83 ? 8.025 39.449 122.515 1.00 19.73 82 LYS A C 1
ATOM 654 O O . LYS A 1 83 ? 7.693 39.253 123.698 1.00 21.96 82 LYS A O 1
ATOM 660 N N . GLY A 1 84 ? 7.988 38.504 121.587 1.00 20.50 83 GLY A N 1
ATOM 661 C CA . GLY A 1 84 ? 7.593 37.149 121.913 1.00 24.47 83 GLY A CA 1
ATOM 662 C C . GLY A 1 84 ? 8.677 36.353 122.599 1.00 24.53 83 GLY A C 1
ATOM 663 O O . GLY A 1 84 ? 9.801 36.789 122.789 1.00 23.82 83 GLY A O 1
ATOM 664 N N . LYS A 1 85 ? 8.339 35.140 122.947 1.00 25.04 84 LYS A N 1
ATOM 665 C CA . LYS A 1 85 ? 9.256 34.259 123.691 1.00 29.22 84 LYS A CA 1
ATOM 666 C C . LYS A 1 85 ? 10.397 33.798 122.800 1.00 22.66 84 LYS A C 1
ATOM 667 O O . LYS A 1 85 ? 11.416 33.323 123.280 1.00 25.64 84 LYS A O 1
ATOM 673 N N . ASP A 1 86 ? 10.245 33.981 121.500 1.00 23.59 85 ASP A N 1
ATOM 674 C CA . ASP A 1 86 ? 11.310 33.678 120.529 1.00 27.80 85 ASP A CA 1
ATOM 675 C C . ASP A 1 86 ? 12.185 34.883 120.256 1.00 24.38 85 ASP A C 1
ATOM 676 O O . ASP A 1 86 ? 13.046 34.839 119.385 1.00 24.48 85 ASP A O 1
ATOM 681 N N . GLN A 1 87 ? 11.944 35.957 120.989 1.00 25.77 86 GLN A N 1
ATOM 682 C CA . GLN A 1 87 ? 12.641 37.237 120.841 1.00 24.63 86 GLN A CA 1
ATOM 683 C C . GLN A 1 87 ? 12.320 38.012 119.553 1.00 24.74 86 GLN A C 1
ATOM 684 O O . GLN A 1 87 ? 12.939 39.059 119.293 1.00 30.64 86 GLN A O 1
ATOM 690 N N . GLN A 1 88 ? 11.322 37.576 118.780 1.00 21.03 87 GLN A N 1
ATOM 691 C CA . GLN A 1 88 ? 10.804 38.384 117.663 1.00 25.77 87 GLN A CA 1
ATOM 692 C C . GLN A 1 88 ? 9.966 39.556 118.183 1.00 25.12 87 GLN A C 1
ATOM 693 O O . GLN A 1 88 ? 9.089 39.378 119.011 1.00 21.89 87 GLN A O 1
ATOM 699 N N . VAL A 1 89 ? 10.219 40.738 117.651 1.00 21.37 88 VAL A N 1
ATOM 700 C CA . VAL A 1 89 ? 9.515 41.946 118.058 1.00 17.45 88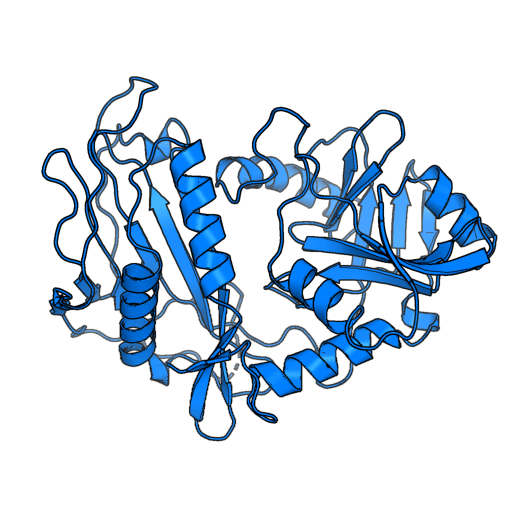 VAL A CA 1
ATOM 701 C C . VAL A 1 89 ? 8.504 42.274 116.952 1.00 18.89 88 VAL A C 1
ATOM 702 O O . VAL A 1 89 ? 8.832 42.167 115.738 1.00 19.46 88 VAL A O 1
ATOM 706 N N . ARG A 1 90 ? 7.295 42.684 117.373 1.00 20.56 89 ARG A N 1
ATOM 707 C CA . ARG A 1 90 ? 6.213 42.992 116.442 1.00 20.20 89 ARG A CA 1
ATOM 708 C C . ARG A 1 90 ? 5.445 44.207 116.906 1.00 18.49 89 ARG A C 1
ATOM 709 O O . ARG A 1 90 ? 5.297 44.370 118.118 1.00 19.62 89 ARG A O 1
ATOM 717 N N . LEU A 1 91 ? 5.078 45.087 115.954 1.00 18.76 90 LEU A N 1
ATOM 718 C CA . LEU A 1 91 ? 4.207 46.231 116.232 1.00 23.77 90 LEU A CA 1
ATOM 719 C C . LEU A 1 91 ? 2.749 45.884 115.932 1.00 19.72 90 LEU A C 1
ATOM 720 O O . LEU A 1 91 ? 2.451 45.167 114.978 1.00 19.82 90 LEU A O 1
ATOM 725 N N . PHE A 1 92 ? 1.849 46.498 116.695 1.00 20.04 91 PHE A N 1
ATOM 726 C CA . PHE A 1 92 ? 0.422 46.206 116.591 1.00 22.80 91 PHE A CA 1
ATOM 727 C C . PHE A 1 92 ? -0.202 47.265 115.714 1.00 19.87 91 PHE A C 1
ATOM 728 O O . PHE A 1 92 ? -0.214 48.456 116.119 1.00 23.25 91 PHE A O 1
ATOM 736 N N . ARG A 1 93 ? -0.681 46.852 114.548 1.00 19.39 92 ARG A N 1
ATOM 737 C CA . ARG A 1 93 ? -1.480 47.691 113.612 1.00 19.45 92 ARG A CA 1
ATOM 738 C C . ARG A 1 93 ? -0.910 49.083 113.371 1.00 17.08 92 ARG A C 1
ATOM 739 O O . ARG A 1 93 ? -1.641 50.079 113.416 1.00 20.88 92 ARG A O 1
ATOM 747 N N . PRO A 1 94 ? 0.396 49.166 113.159 1.00 18.31 93 PRO A N 1
ATOM 748 C CA . PRO A 1 94 ? 1.030 50.464 113.118 1.00 20.02 93 PRO A CA 1
ATOM 749 C C . PRO A 1 94 ? 0.563 51.365 111.970 1.00 19.82 93 PRO A C 1
ATOM 750 O O . PRO A 1 94 ? 0.632 52.594 112.061 1.00 21.93 93 PRO A O 1
ATOM 754 N N . TRP A 1 95 ? 0.051 50.771 110.916 1.00 18.13 94 TRP A N 1
ATOM 755 C CA . TRP A 1 95 ? -0.491 51.509 109.780 1.00 21.37 94 TRP A CA 1
ATOM 756 C C . TRP A 1 95 ? -1.606 52.453 110.226 1.00 21.83 94 TRP A C 1
ATOM 757 O O . TRP A 1 95 ? -1.685 53.564 109.673 1.00 22.28 94 TRP A O 1
ATOM 768 N N . LEU A 1 96 ? -2.400 52.008 111.220 1.00 19.38 95 LEU A N 1
ATOM 769 C CA . LEU A 1 96 ? -3.498 52.824 111.746 1.00 19.85 95 LEU A CA 1
ATOM 770 C C . LEU A 1 96 ? -2.954 54.068 112.447 1.00 18.83 95 LEU A C 1
ATOM 771 O O . LEU A 1 96 ? -3.500 55.163 112.266 1.00 20.33 95 LEU A O 1
ATOM 776 N N . ASN A 1 97 ? -1.863 53.912 113.208 1.00 20.24 96 ASN A N 1
ATOM 777 C CA . ASN A 1 97 ? -1.254 55.037 113.856 1.00 22.62 96 ASN A CA 1
ATOM 778 C C . ASN A 1 97 ? -0.659 56.013 112.876 1.00 20.93 96 ASN A C 1
ATOM 779 O O . ASN A 1 97 ? -0.759 57.227 113.131 1.00 20.08 96 ASN A O 1
ATOM 784 N N . MET A 1 98 ? -0.026 55.501 111.808 1.00 19.96 97 MET A N 1
ATOM 785 C CA . MET A 1 98 ? 0.481 56.379 110.728 1.00 20.44 97 MET A CA 1
ATOM 786 C C . MET A 1 98 ? -0.603 57.220 110.054 1.00 20.43 97 MET A C 1
ATOM 787 O O . MET A 1 98 ? -0.409 58.429 109.828 1.00 23.20 97 MET A O 1
ATOM 792 N N . ASP A 1 99 ? -1.744 56.609 109.799 1.00 20.43 98 ASP A N 1
ATOM 793 C CA . ASP A 1 99 ? -2.902 57.265 109.184 1.00 20.40 98 ASP A CA 1
ATOM 794 C C . ASP A 1 99 ? -3.336 58.351 110.134 1.00 21.31 98 ASP A C 1
ATOM 795 O O . ASP A 1 99 ? -3.563 59.487 109.694 1.00 20.06 98 ASP A O 1
ATOM 800 N N . ARG A 1 100 ? -3.416 58.056 111.426 1.00 20.90 99 ARG A N 1
ATOM 801 C CA . ARG A 1 100 ? -3.917 59.020 112.366 1.00 19.03 99 ARG A CA 1
ATOM 802 C C . ARG A 1 100 ? -2.948 60.199 112.491 1.00 19.77 99 ARG A C 1
ATOM 803 O O . ARG A 1 100 ? -3.348 61.347 112.594 1.00 20.39 99 ARG A O 1
ATOM 811 N N . MET A 1 101 ? -1.671 59.887 112.459 1.00 16.62 100 MET A N 1
ATOM 812 C CA . MET A 1 101 ? -0.610 60.945 112.598 1.00 18.20 100 MET A CA 1
ATOM 813 C C . MET A 1 101 ? -0.715 61.910 111.424 1.00 18.04 100 MET A C 1
ATOM 814 O O . MET A 1 101 ? -0.618 63.124 111.600 1.00 19.29 100 MET A O 1
ATOM 819 N N . LEU A 1 102 ? -0.914 61.395 110.227 1.00 19.22 101 LEU A N 1
ATOM 820 C CA . LEU A 1 102 ? -1.044 62.270 109.043 1.00 20.04 101 LEU A CA 1
ATOM 821 C C . LEU A 1 102 ? -2.300 63.124 109.093 1.00 23.22 101 LEU A C 1
ATOM 822 O O . LEU A 1 102 ? -2.225 64.278 108.714 1.00 22.61 101 LEU A O 1
ATOM 827 N N . ARG A 1 103 ? -3.425 62.558 109.532 1.00 18.90 102 ARG A N 1
ATOM 828 C CA . ARG A 1 103 ? -4.648 63.347 109.762 1.00 18.89 102 ARG A CA 1
ATOM 829 C C . ARG A 1 103 ? -4.391 64.526 110.766 1.00 19.86 102 ARG A C 1
ATOM 830 O O . ARG A 1 103 ? -4.816 65.657 110.519 1.00 19.87 102 ARG A O 1
ATOM 838 N N . SER A 1 104 ? -3.663 64.251 111.853 1.00 19.28 103 SER A N 1
ATOM 839 C CA . SER A 1 104 ? -3.319 65.231 112.879 1.00 17.88 103 SER A CA 1
ATOM 840 C C . SER A 1 104 ? -2.464 66.310 112.227 1.00 18.68 103 SER A C 1
ATOM 841 O O . SER A 1 104 ? -2.636 67.519 112.522 1.00 18.32 103 SER A O 1
ATOM 844 N N . ALA A 1 105 ? -1.503 65.883 111.395 1.00 20.20 104 ALA A N 1
ATOM 845 C CA . ALA A 1 105 ? -0.574 66.810 110.813 1.00 20.49 104 ALA A CA 1
ATOM 846 C C . ALA A 1 105 ? -1.337 67.801 109.915 1.00 19.17 104 ALA A C 1
ATOM 847 O O . ALA A 1 105 ? -1.104 69.031 109.986 1.00 22.54 104 ALA A O 1
ATOM 849 N N . MET A 1 106 ? -2.276 67.291 109.117 1.00 18.41 105 MET A N 1
ATOM 850 C CA . MET A 1 106 ? -3.002 68.111 108.186 1.00 22.09 105 MET A CA 1
ATOM 851 C C . MET A 1 106 ? -3.831 69.106 109.001 1.00 18.96 105 MET A C 1
ATOM 852 O O . MET A 1 106 ? -4.009 70.284 108.596 1.00 20.81 105 MET A O 1
ATOM 857 N N . ARG A 1 107 ? -4.374 68.669 110.119 1.00 19.64 106 ARG A N 1
ATOM 858 C CA . ARG A 1 107 ? -5.242 69.592 110.921 1.00 16.50 106 ARG A CA 1
ATOM 859 C C . ARG A 1 107 ? -4.491 70.791 111.480 1.00 18.66 106 ARG A C 1
ATOM 860 O O . ARG A 1 107 ? -5.074 71.857 111.670 1.00 19.21 106 ARG A O 1
ATOM 868 N N . LEU A 1 108 ? -3.209 70.630 111.720 1.00 18.73 107 LEU A N 1
ATOM 869 C CA . LEU A 1 108 ? -2.394 71.698 112.227 1.00 18.49 107 LEU A CA 1
ATOM 870 C C . LEU A 1 108 ? -1.512 72.342 111.168 1.00 21.61 107 LEU A C 1
ATOM 871 O O . LEU A 1 108 ? -0.586 73.080 111.526 1.00 22.68 107 LEU A O 1
ATOM 876 N N . CYS A 1 109 ? -1.778 72.085 109.906 1.00 18.50 108 CYS A N 1
ATOM 877 C CA . CYS A 1 109 ? -0.980 72.648 108.815 1.00 22.49 108 CYS A CA 1
ATOM 878 C C . CYS A 1 109 ? 0.499 72.370 108.973 1.00 20.16 108 CYS A C 1
ATOM 879 O O . CYS A 1 109 ? 1.319 73.175 108.524 1.00 23.95 108 CYS A O 1
ATOM 882 N N . LEU A 1 110 ? 0.810 71.172 109.418 1.00 18.92 109 LEU A N 1
ATOM 883 C CA . LEU A 1 110 ? 2.193 70.677 109.454 1.00 18.28 109 LEU A CA 1
ATOM 884 C C . LEU A 1 110 ? 2.443 69.809 108.194 1.00 21.72 109 LEU A C 1
ATOM 885 O O . LEU A 1 110 ? 1.478 69.346 107.514 1.00 23.82 109 LEU A O 1
ATOM 890 N N . PRO A 1 111 ? 3.720 69.552 107.871 1.00 21.83 110 PRO A N 1
ATOM 891 C CA . PRO A 1 111 ? 3.990 68.925 106.562 1.00 22.05 110 PRO A CA 1
ATOM 892 C C . PRO A 1 111 ? 3.626 67.426 106.531 1.00 22.02 110 PRO A C 1
ATOM 893 O O . PRO A 1 111 ? 3.800 66.706 107.539 1.00 24.25 110 PRO A O 1
ATOM 897 N N . SER A 1 112 ? 3.059 67.003 105.390 1.00 23.93 111 SER A N 1
ATOM 898 C CA . SER A 1 112 ? 2.784 65.595 105.176 1.00 23.78 111 SER A CA 1
ATOM 899 C C . SER A 1 112 ? 4.079 64.854 104.840 1.00 22.03 111 SER A C 1
ATOM 900 O O . SER A 1 112 ? 5.134 65.435 104.508 1.00 22.87 111 SER A O 1
ATOM 903 N N . PHE A 1 113 ? 3.984 63.546 104.949 1.00 25.74 112 PHE A N 1
ATOM 904 C CA . PHE A 1 113 ? 5.103 62.665 104.678 1.00 25.09 112 PHE A CA 1
ATOM 905 C C . PHE A 1 113 ? 4.460 61.359 104.262 1.00 20.28 112 PHE A C 1
ATOM 906 O O . PHE A 1 113 ? 3.206 61.215 104.391 1.00 22.30 112 PHE A O 1
ATOM 914 N N . ASP A 1 114 ? 5.279 60.429 103.751 1.00 22.91 113 ASP A N 1
ATOM 915 C CA . ASP A 1 114 ? 4.807 59.097 103.288 1.00 24.91 113 ASP A CA 1
ATOM 916 C C . ASP A 1 114 ? 4.730 58.125 104.479 1.00 19.06 113 ASP A C 1
ATOM 917 O O . ASP A 1 114 ? 5.738 57.879 105.126 1.00 23.31 113 ASP A O 1
ATOM 922 N N . LYS A 1 115 ? 3.530 57.603 104.771 1.00 22.53 114 LYS A N 1
ATOM 923 C CA . LYS A 1 115 ? 3.240 56.713 105.940 1.00 21.91 114 LYS A CA 1
ATOM 924 C C . LYS A 1 115 ? 4.177 55.527 106.003 1.00 18.12 114 LYS A C 1
ATOM 925 O O . LYS A 1 115 ? 4.694 55.184 107.080 1.00 22.99 114 LYS A O 1
ATOM 931 N N . LEU A 1 116 ? 4.395 54.917 104.841 1.00 21.73 115 LEU A N 1
ATOM 932 C CA . LEU A 1 116 ? 5.255 53.718 104.839 1.00 22.17 115 LEU A CA 1
ATOM 933 C C . LEU A 1 116 ? 6.746 54.002 105.002 1.00 21.44 115 LEU A C 1
ATOM 934 O O . LEU A 1 116 ? 7.482 53.177 105.525 1.00 23.00 115 LEU A O 1
ATOM 939 N N . GLU A 1 117 ? 7.176 55.190 104.628 1.00 21.34 116 GLU A N 1
ATOM 940 C CA . GLU A 1 117 ? 8.593 55.594 104.843 1.00 23.92 116 GLU A CA 1
ATOM 941 C C . GLU A 1 117 ? 8.822 55.870 106.335 1.00 20.20 116 GLU A C 1
ATOM 942 O O . GLU A 1 117 ? 9.802 55.401 106.882 1.00 21.16 116 GLU A O 1
ATOM 948 N N . LEU A 1 118 ? 7.880 56.550 107.019 1.00 20.53 117 LEU A N 1
ATOM 949 C CA . LEU A 1 118 ? 8.011 56.701 108.430 1.00 19.56 117 LEU A CA 1
ATOM 950 C C . LEU A 1 118 ? 8.002 55.337 109.164 1.00 18.71 117 LEU A C 1
ATOM 951 O O . LEU A 1 118 ? 8.838 55.077 110.077 1.00 21.06 117 LEU A O 1
ATOM 956 N N . LEU A 1 119 ? 7.083 54.468 108.751 1.00 20.17 118 LEU A N 1
ATOM 957 C CA . LEU A 1 119 ? 6.977 53.181 109.406 1.00 20.84 118 LEU A CA 1
ATOM 958 C C . LEU A 1 119 ? 8.294 52.399 109.257 1.00 17.99 118 LEU A C 1
ATOM 959 O O . LEU A 1 119 ? 8.756 51.829 110.212 1.00 20.75 118 LEU A O 1
ATOM 964 N N . GLU A 1 120 ? 8.884 52.425 108.068 1.00 19.44 119 GLU A N 1
ATOM 965 C CA . GLU A 1 120 ? 10.161 51.725 107.821 1.00 20.65 119 GLU A CA 1
ATOM 966 C C . GLU A 1 120 ? 11.298 52.316 108.631 1.00 21.08 119 GLU A C 1
ATOM 967 O O . GLU A 1 120 ? 12.064 51.577 109.248 1.00 23.09 119 GLU A O 1
ATOM 973 N N . CYS A 1 121 ? 11.324 53.653 108.783 1.00 21.98 120 CYS A N 1
ATOM 974 C CA . CYS A 1 121 ? 12.288 54.277 109.684 1.00 21.03 120 CYS A CA 1
ATOM 975 C C . CYS A 1 121 ? 12.103 53.852 111.149 1.00 16.69 120 CYS A C 1
ATOM 976 O O . CYS A 1 121 ? 13.080 53.628 111.839 1.00 20.62 120 CYS A O 1
ATOM 979 N N . ILE A 1 122 ? 10.841 53.863 111.620 1.00 19.94 121 ILE A N 1
ATOM 980 C CA . ILE A 1 122 ? 10.512 53.404 112.960 1.00 20.67 121 ILE A CA 1
ATOM 981 C C . ILE A 1 122 ? 10.989 51.946 113.131 1.00 20.09 121 ILE A C 1
ATOM 982 O O . ILE A 1 122 ? 11.543 51.574 114.174 1.00 20.67 121 ILE A O 1
ATOM 987 N N . ARG A 1 123 ? 10.665 51.102 112.149 1.00 19.37 122 ARG A N 1
ATOM 988 C CA . ARG A 1 123 ? 11.137 49.711 112.189 1.00 27.13 122 ARG A CA 1
ATOM 989 C C . ARG A 1 123 ? 12.674 49.610 112.415 1.00 19.07 122 ARG A C 1
ATOM 990 O O . ARG A 1 123 ? 13.130 48.892 113.295 1.00 21.64 122 ARG A O 1
ATOM 998 N N . ARG A 1 124 ? 13.440 50.388 111.643 1.00 20.25 123 ARG A N 1
ATOM 999 C CA . ARG A 1 124 ? 14.868 50.393 111.751 1.00 21.52 123 ARG A CA 1
ATOM 1000 C C . ARG A 1 124 ? 15.329 50.870 113.140 1.00 21.33 123 ARG A C 1
ATOM 1001 O O . ARG A 1 124 ? 16.356 50.347 113.692 1.00 23.65 123 ARG A O 1
ATOM 1009 N N . LEU A 1 125 ? 14.644 51.919 113.668 1.00 19.84 124 LEU A N 1
ATOM 1010 C CA . LEU A 1 125 ? 14.955 52.392 115.025 1.00 18.28 124 LEU A CA 1
ATOM 1011 C C . LEU A 1 125 ? 14.773 51.324 116.106 1.00 19.68 124 LEU A C 1
ATOM 1012 O O . LEU A 1 125 ? 15.594 51.118 117.014 1.00 21.75 124 LEU A O 1
ATOM 1017 N N . ILE A 1 126 ? 13.650 50.645 116.006 1.00 21.70 125 ILE A N 1
ATOM 1018 C CA . ILE A 1 126 ? 13.333 49.600 116.992 1.00 20.19 125 ILE A CA 1
ATOM 1019 C C . ILE A 1 126 ? 14.341 48.480 116.846 1.00 21.43 125 ILE A C 1
ATOM 1020 O O . ILE A 1 126 ? 14.810 47.965 117.841 1.00 24.33 125 ILE A O 1
ATOM 1025 N N . GLU A 1 127 ? 14.710 48.178 115.615 1.00 21.22 126 GLU A N 1
ATOM 1026 C CA . GLU A 1 127 ? 15.714 47.160 115.341 1.00 21.33 126 GLU A CA 1
ATOM 1027 C C . GLU A 1 127 ? 17.069 47.478 116.009 1.00 24.30 126 GLU A C 1
ATOM 1028 O O . GLU A 1 127 ? 17.623 46.618 116.691 1.00 22.99 126 GLU A O 1
ATOM 1034 N N . VAL A 1 128 ? 17.541 48.715 115.890 1.00 23.24 127 VAL A N 1
ATOM 1035 C CA . VAL A 1 128 ? 18.743 49.151 116.557 1.00 25.19 127 VAL A CA 1
ATOM 1036 C C . VAL A 1 128 ? 18.626 48.999 118.075 1.00 25.63 127 VAL A C 1
ATOM 1037 O O . VAL A 1 128 ? 19.555 48.528 118.720 1.00 25.69 127 VAL A O 1
ATOM 1041 N N . ASP A 1 129 ? 17.455 49.354 118.643 1.00 21.58 128 ASP A N 1
ATOM 1042 C CA . ASP A 1 129 ? 17.239 49.301 120.092 1.00 24.70 128 ASP A CA 1
ATOM 1043 C C . ASP A 1 129 ? 16.467 48.038 120.525 1.00 23.32 128 ASP A C 1
ATOM 1044 O O . ASP A 1 129 ? 15.913 48.010 121.580 1.00 22.04 128 ASP A O 1
ATOM 1049 N N . LYS A 1 130 ? 16.600 46.956 119.759 1.00 22.15 129 LYS A N 1
ATOM 1050 C CA . LYS A 1 130 ? 15.772 45.775 119.999 1.00 22.33 129 LYS A CA 1
ATOM 1051 C C . LYS A 1 130 ? 16.007 45.161 121.384 1.00 26.95 129 LYS A C 1
ATOM 1052 O O . LYS A 1 130 ? 15.089 44.610 121.988 1.00 26.23 129 LYS A O 1
ATOM 1058 N N . ASP A 1 131 ? 17.226 45.230 121.898 1.00 24.61 130 ASP A N 1
ATOM 1059 C CA . ASP A 1 131 ? 17.486 44.661 123.192 1.00 27.71 130 ASP A CA 1
ATOM 1060 C C . ASP A 1 131 ? 16.826 45.383 124.373 1.00 24.61 130 ASP A C 1
ATOM 1061 O O . ASP A 1 131 ? 16.846 44.843 125.501 1.00 27.72 130 ASP A O 1
ATOM 1066 N N . TRP A 1 132 ? 16.270 46.584 124.095 1.00 26.18 131 TRP A N 1
ATOM 1067 C CA . TRP A 1 132 ? 15.495 47.344 125.055 1.00 22.41 131 TRP A CA 1
ATOM 1068 C C . TRP A 1 132 ? 14.052 46.866 125.155 1.00 26.77 131 TRP A C 1
ATOM 1069 O O . TRP A 1 132 ? 13.357 47.244 126.102 1.00 24.52 131 TRP A O 1
ATOM 1080 N N . VAL A 1 133 ? 13.594 46.056 124.212 1.00 21.79 132 VAL A N 1
ATOM 1081 C CA . VAL A 1 133 ? 12.180 45.575 124.276 1.00 22.34 132 VAL A CA 1
ATOM 1082 C C . VAL A 1 133 ? 12.150 44.465 125.326 1.00 24.13 132 VAL A C 1
ATOM 1083 O O . VAL A 1 133 ? 12.852 43.444 125.175 1.00 25.11 132 VAL A O 1
ATOM 1087 N N . PRO A 1 134 ? 11.329 44.633 126.376 1.00 21.40 133 PRO A N 1
ATOM 1088 C CA . PRO A 1 134 ? 11.352 43.623 127.447 1.00 25.18 133 PRO A CA 1
ATOM 1089 C C . PRO A 1 134 ? 10.637 42.405 126.943 1.00 25.63 133 PRO A C 1
ATOM 1090 O O . PRO A 1 134 ? 9.811 42.514 126.013 1.00 24.11 133 PRO A O 1
ATOM 1094 N N . ASP A 1 135 ? 10.906 41.235 127.516 1.00 31.05 134 ASP A N 1
ATOM 1095 C CA . ASP A 1 135 ? 10.101 40.049 127.070 1.00 38.21 134 ASP A CA 1
ATOM 1096 C C . ASP A 1 135 ? 9.354 39.330 128.180 1.00 32.69 134 ASP A C 1
ATOM 1097 O O . ASP A 1 135 ? 8.800 38.245 127.943 1.00 35.39 134 ASP A O 1
ATOM 1102 N N . ALA A 1 136 ? 9.304 39.913 129.381 1.00 30.87 135 ALA A N 1
ATOM 1103 C CA . ALA A 1 136 ? 8.450 39.374 130.434 1.00 30.70 135 ALA A CA 1
ATOM 1104 C C . ALA A 1 136 ? 6.976 39.534 130.045 1.00 28.50 135 ALA A C 1
ATOM 1105 O O . ALA A 1 136 ? 6.574 40.432 129.244 1.00 30.24 135 ALA A O 1
ATOM 1107 N N . ALA A 1 137 ? 6.183 38.644 130.606 1.00 30.52 136 ALA A N 1
ATOM 1108 C CA . ALA A 1 137 ? 4.769 38.586 130.280 1.00 36.04 136 ALA A CA 1
ATOM 1109 C C . ALA A 1 137 ? 4.165 39.967 130.553 1.00 32.41 136 ALA A C 1
ATOM 1110 O O . ALA A 1 137 ? 4.453 40.599 131.585 1.00 31.25 136 ALA A O 1
ATOM 1112 N N . GLY A 1 138 ? 3.409 40.465 129.587 1.00 31.95 137 GLY A N 1
ATOM 1113 C CA . GLY A 1 138 ? 2.632 41.677 129.763 1.00 27.41 137 GLY A CA 1
ATOM 1114 C C . GLY A 1 138 ? 3.383 43.002 129.526 1.00 27.09 137 GLY A C 1
ATOM 1115 O O . GLY A 1 138 ? 2.797 44.096 129.591 1.00 27.90 137 GLY A O 1
ATOM 1116 N N . THR A 1 139 ? 4.677 42.903 129.263 1.00 24.35 138 THR A N 1
ATOM 1117 C CA . THR A 1 139 ? 5.539 44.065 129.040 1.00 20.23 138 THR A CA 1
ATOM 1118 C C . THR A 1 139 ? 5.613 44.386 127.569 1.00 20.84 138 THR A C 1
ATOM 1119 O O . THR A 1 139 ? 5.188 43.582 126.691 1.00 21.94 138 THR A O 1
ATOM 1123 N N . SER A 1 140 ? 6.146 45.570 127.264 1.00 19.86 139 SER A N 1
ATOM 1124 C CA . SER A 1 140 ? 6.123 46.072 125.904 1.00 22.06 139 SER A CA 1
ATOM 1125 C C . SER A 1 140 ? 7.139 47.251 125.800 1.00 18.51 139 SER A C 1
ATOM 1126 O O . SER A 1 140 ? 7.717 47.648 126.775 1.00 20.55 139 SER A O 1
ATOM 1129 N N . LEU A 1 141 ? 7.321 47.722 124.592 1.00 20.17 140 LEU A N 1
ATOM 1130 C CA . LEU A 1 141 ? 8.048 48.921 124.291 1.00 21.96 140 LEU A CA 1
ATOM 1131 C C . LEU A 1 141 ? 7.046 49.932 123.708 1.00 18.05 140 LEU A C 1
ATOM 1132 O O . LEU A 1 141 ? 6.419 49.689 122.656 1.00 22.15 140 LEU A O 1
ATOM 1137 N N . TYR A 1 142 ? 6.937 51.071 124.368 1.00 19.08 141 TYR A N 1
ATOM 1138 C CA . TYR A 1 142 ? 6.119 52.180 123.840 1.00 18.15 141 TYR A CA 1
ATOM 1139 C C . TYR A 1 142 ? 6.913 53.031 122.858 1.00 18.65 141 TYR A C 1
ATOM 1140 O O . TYR A 1 142 ? 8.002 53.421 123.148 1.00 21.76 141 TYR A O 1
ATOM 1149 N N . VAL A 1 143 ? 6.285 53.318 121.740 1.00 17.33 142 VAL A N 1
ATOM 1150 C CA . VAL A 1 143 ? 6.832 54.089 120.656 1.00 15.72 142 VAL A CA 1
ATOM 1151 C C . VAL A 1 143 ? 6.083 55.405 120.547 1.00 15.84 142 VAL A C 1
ATOM 1152 O O . VAL A 1 143 ? 4.817 55.422 120.417 1.00 16.14 142 VAL A O 1
ATOM 1156 N N . ARG A 1 144 ? 6.840 56.497 120.627 1.00 16.85 143 ARG A N 1
ATOM 1157 C CA . ARG A 1 144 ? 6.297 57.868 120.729 1.00 16.65 143 ARG A CA 1
ATOM 1158 C C . ARG A 1 144 ? 6.847 58.756 119.570 1.00 15.72 143 ARG A C 1
ATOM 1159 O O . ARG A 1 144 ? 7.869 59.436 119.736 1.00 18.79 143 ARG A O 1
ATOM 1167 N N . PRO A 1 145 ? 6.158 58.746 118.430 1.00 15.85 144 PRO A N 1
ATOM 1168 C CA . PRO A 1 145 ? 6.405 59.709 117.366 1.00 16.02 144 PRO A CA 1
ATOM 1169 C C . PRO A 1 145 ? 5.768 61.066 117.717 1.00 19.17 144 PRO A C 1
ATOM 1170 O O . PRO A 1 145 ? 4.723 61.108 118.330 1.00 18.85 144 PRO A O 1
ATOM 1174 N N . VAL A 1 146 ? 6.481 62.133 117.345 1.00 16.27 145 VAL A N 1
ATOM 1175 C CA . VAL A 1 146 ? 6.104 63.495 117.572 1.00 16.27 145 VAL A CA 1
ATOM 1176 C C . VAL A 1 146 ? 6.460 64.321 116.346 1.00 18.81 145 VAL A C 1
ATOM 1177 O O . VAL A 1 146 ? 7.515 64.174 115.711 1.00 18.67 145 VAL A O 1
ATOM 1181 N N . LEU A 1 147 ? 5.531 65.212 116.008 1.00 17.57 146 LEU A N 1
ATOM 1182 C CA . LEU A 1 147 ? 5.748 66.222 114.964 1.00 13.66 146 LEU A CA 1
ATOM 1183 C C . LEU A 1 147 ? 5.423 67.555 115.514 1.00 19.08 146 LEU A C 1
ATOM 1184 O O . LEU A 1 147 ? 4.358 67.751 116.032 1.00 17.52 146 LEU A O 1
ATOM 1189 N N . ILE A 1 148 ? 6.385 68.451 115.436 1.00 17.72 147 ILE A N 1
ATOM 1190 C CA . ILE A 1 148 ? 6.211 69.796 115.948 1.00 17.68 147 ILE A CA 1
ATOM 1191 C C . ILE A 1 148 ? 6.555 70.879 114.931 1.00 17.51 147 ILE A C 1
ATOM 1192 O O . ILE A 1 148 ? 7.429 70.714 114.060 1.00 19.18 147 ILE A O 1
ATOM 1197 N N . GLY A 1 149 ? 5.827 72.016 115.035 1.00 17.67 148 GLY A N 1
ATOM 1198 C CA . GLY A 1 149 ? 6.235 73.198 114.278 1.00 18.28 148 GLY A CA 1
ATOM 1199 C C . GLY A 1 149 ? 7.420 73.806 114.935 1.00 18.96 148 GLY A C 1
ATOM 1200 O O . GLY A 1 149 ? 7.597 73.758 116.151 1.00 24.08 148 GLY A O 1
ATOM 1201 N N . ASN A 1 150 ? 8.237 74.443 114.134 1.00 23.67 149 ASN A N 1
ATOM 1202 C CA . ASN A 1 150 ? 9.515 74.907 114.665 1.00 24.46 149 ASN A CA 1
ATOM 1203 C C . ASN A 1 150 ? 9.970 76.166 113.986 1.00 24.47 149 ASN A C 1
ATOM 1204 O O . ASN A 1 150 ? 11.139 76.377 113.807 1.00 28.64 149 ASN A O 1
ATOM 1209 N N . GLU A 1 151 ? 8.999 77.008 113.643 1.00 25.60 150 GLU A N 1
ATOM 1210 C CA A GLU A 1 151 ? 9.235 78.308 113.032 0.50 27.00 150 GLU A CA 1
ATOM 1211 C CA B GLU A 1 151 ? 9.332 78.291 113.028 0.50 25.35 150 GLU A CA 1
ATOM 1212 C C . GLU A 1 151 ? 9.572 79.329 114.139 1.00 22.55 150 GLU A C 1
ATOM 1213 O O . GLU A 1 151 ? 8.866 79.374 115.133 1.00 24.16 150 GLU A O 1
ATOM 1224 N N . PRO A 1 152 ? 10.662 80.128 113.964 1.00 23.90 151 PRO A N 1
ATOM 1225 C CA . PRO A 1 152 ? 11.078 81.050 114.973 1.00 25.39 151 PRO A CA 1
ATOM 1226 C C . PRO A 1 152 ? 10.336 82.359 114.818 1.00 27.50 151 PRO A C 1
ATOM 1227 O O . PRO A 1 152 ? 10.924 83.395 114.402 1.00 27.26 151 PRO A O 1
ATOM 1231 N N . SER A 1 153 ? 9.044 82.303 115.082 1.00 27.65 152 SER A N 1
ATOM 1232 C CA . SER A 1 153 ? 8.179 83.407 114.791 1.00 27.73 152 SER A CA 1
ATOM 1233 C C . SER A 1 153 ? 6.980 83.391 115.699 1.00 30.93 152 SER A C 1
ATOM 1234 O O . SER A 1 153 ? 6.408 82.311 115.951 1.00 30.44 152 SER A O 1
ATOM 1237 N N . LEU A 1 154 ? 6.622 84.568 116.244 1.00 25.01 153 LEU A N 1
ATOM 1238 C CA . LEU A 1 154 ? 5.417 84.716 117.065 1.00 24.33 153 LEU A CA 1
ATOM 1239 C C . LEU A 1 154 ? 4.121 84.929 116.260 1.00 23.44 153 LEU A C 1
ATOM 1240 O O . LEU A 1 154 ? 3.050 85.111 116.837 1.00 28.62 153 LEU A O 1
ATOM 1245 N N . GLY A 1 155 ? 4.190 84.933 114.954 1.00 25.57 154 GLY A N 1
ATOM 1246 C CA . GLY A 1 155 ? 2.926 84.869 114.200 1.00 30.25 154 GLY A CA 1
ATOM 1247 C C . GLY A 1 155 ? 2.192 83.539 114.376 1.00 27.11 154 GLY A C 1
ATOM 1248 O O . GLY A 1 155 ? 2.779 82.478 114.367 1.00 33.49 154 GLY A O 1
ATOM 1249 N N . VAL A 1 156 ? 0.880 83.611 114.552 1.00 26.18 155 VAL A N 1
ATOM 1250 C CA . VAL A 1 156 ? 0.053 82.419 114.566 1.00 22.37 155 VAL A CA 1
ATOM 1251 C C . VAL A 1 156 ? -0.140 82.087 113.075 1.00 25.70 155 VAL A C 1
ATOM 1252 O O . VAL A 1 156 ? -1.038 82.626 112.382 1.00 34.06 155 VAL A O 1
ATOM 1256 N N . SER A 1 157 ? 0.690 81.218 112.548 1.00 25.24 156 SER A N 1
ATOM 1257 C CA . SER A 1 157 ? 0.619 80.955 111.135 1.00 27.44 156 SER A CA 1
ATOM 1258 C C . SER A 1 157 ? 1.163 79.554 110.826 1.00 23.16 156 SER A C 1
ATOM 1259 O O . SER A 1 157 ? 1.710 78.869 111.718 1.00 25.12 156 SER A O 1
ATOM 1262 N N . GLN A 1 158 ? 0.976 79.139 109.584 1.00 23.87 157 GLN A N 1
ATOM 1263 C CA . GLN A 1 158 ? 1.474 77.826 109.127 1.00 24.06 157 GLN A CA 1
ATOM 1264 C C . GLN A 1 158 ? 3.009 77.802 109.232 1.00 23.53 157 GLN A C 1
ATOM 1265 O O . GLN A 1 158 ? 3.662 78.667 108.704 1.00 24.94 157 GLN A O 1
ATOM 1271 N N . PRO A 1 159 ? 3.569 76.825 109.922 1.00 26.35 158 PRO A N 1
ATOM 1272 C CA . PRO A 1 159 ? 5.018 76.827 110.056 1.00 27.08 158 PRO A CA 1
ATOM 1273 C C . PRO A 1 159 ? 5.760 76.497 108.758 1.00 22.76 158 PRO A C 1
ATOM 1274 O O . PRO A 1 159 ? 5.308 75.696 107.901 1.00 26.33 158 PRO A O 1
ATOM 1278 N N . ARG A 1 160 ? 6.870 77.207 108.608 1.00 24.05 159 ARG A N 1
ATOM 1279 C CA . ARG A 1 160 ? 7.792 76.987 107.518 1.00 22.93 159 ARG A CA 1
ATOM 1280 C C . ARG A 1 160 ? 8.945 76.037 107.872 1.00 21.16 159 ARG A C 1
ATOM 1281 O O . ARG A 1 160 ? 9.766 75.749 107.016 1.00 27.57 159 ARG A O 1
ATOM 1289 N N . ARG A 1 161 ? 8.972 75.596 109.123 1.00 20.89 160 ARG A N 1
ATOM 1290 C CA A ARG A 1 161 ? 9.941 74.610 109.593 0.50 20.04 160 ARG A CA 1
ATOM 1291 C CA B ARG A 1 161 ? 9.955 74.635 109.601 0.50 21.15 160 ARG A CA 1
ATOM 1292 C C . ARG A 1 161 ? 9.261 73.675 110.562 1.00 19.73 160 ARG A C 1
ATOM 1293 O O . ARG A 1 161 ? 8.375 74.079 111.295 1.00 21.33 160 ARG A O 1
ATOM 1308 N N . ALA A 1 162 ? 9.681 72.405 110.576 1.00 19.14 161 ALA A N 1
ATOM 1309 C CA . ALA A 1 162 ? 9.133 71.430 111.515 1.00 18.02 161 ALA A CA 1
ATOM 1310 C C . ALA A 1 162 ? 10.198 70.378 111.857 1.00 18.35 161 ALA A C 1
ATOM 1311 O O . ALA A 1 162 ? 11.232 70.263 111.173 1.00 20.79 161 ALA A O 1
ATOM 1313 N N A LEU A 1 163 ? 9.939 69.631 112.938 0.52 18.19 162 LEU A N 1
ATOM 1314 N N B LEU A 1 163 ? 9.871 69.564 112.862 0.48 17.22 162 LEU A N 1
ATOM 1315 C CA A LEU A 1 163 ? 10.754 68.495 113.342 0.52 18.72 162 LEU A CA 1
ATOM 1316 C CA B LEU A 1 163 ? 10.749 68.547 113.372 0.48 17.92 162 LEU A CA 1
ATOM 1317 C C A LEU A 1 163 ? 9.859 67.318 113.601 0.52 15.87 162 LEU A C 1
ATOM 1318 C C B LEU A 1 163 ? 9.921 67.311 113.712 0.48 17.59 162 LEU A C 1
ATOM 1319 O O A LEU A 1 163 ? 8.850 67.448 114.239 0.52 16.37 162 LEU A O 1
ATOM 1320 O O B LEU A 1 163 ? 8.989 67.409 114.496 0.48 18.57 162 LEU A O 1
ATOM 1329 N N . LEU A 1 164 ? 10.312 66.155 113.139 1.00 16.29 163 LEU A N 1
ATOM 1330 C CA . LEU A 1 164 ? 9.668 64.902 113.413 1.00 18.80 163 LEU A CA 1
ATOM 1331 C C . LEU A 1 164 ? 10.689 64.082 114.154 1.00 17.44 163 LEU A C 1
ATOM 1332 O O . LEU A 1 164 ? 11.832 63.925 113.695 1.00 22.57 163 LEU A O 1
ATOM 1337 N N . PHE A 1 165 ? 10.304 63.565 115.291 1.00 18.59 164 PHE A N 1
ATOM 1338 C CA . PHE A 1 165 ? 11.213 62.704 116.072 1.00 18.63 164 PHE A CA 1
ATOM 1339 C C . PHE A 1 165 ? 10.456 61.569 116.732 1.00 18.72 164 PHE A C 1
ATOM 1340 O O . PHE A 1 165 ? 9.240 61.597 116.843 1.00 18.27 164 PHE A O 1
ATOM 1348 N N . VAL A 1 166 ? 11.160 60.497 117.032 1.00 17.03 165 VAL A N 1
ATOM 1349 C CA . VAL A 1 166 ? 10.541 59.329 117.664 1.00 19.34 165 VAL A CA 1
ATOM 1350 C C . VAL A 1 166 ? 11.496 58.880 118.780 1.00 19.99 165 VAL A C 1
ATOM 1351 O O . VAL A 1 166 ? 12.717 58.724 118.559 1.00 20.38 165 VAL A O 1
ATOM 1355 N N . ILE A 1 167 ? 10.906 58.653 119.944 1.00 17.55 166 ILE A N 1
ATOM 1356 C CA . ILE A 1 167 ? 11.582 58.128 121.107 1.00 17.85 166 ILE A CA 1
ATOM 1357 C C . ILE A 1 167 ? 10.844 56.879 121.592 1.00 17.84 166 ILE A C 1
ATOM 1358 O O . ILE A 1 167 ? 9.637 56.664 121.258 1.00 20.14 166 ILE A O 1
ATOM 1363 N N . LEU A 1 168 ? 11.564 56.069 122.358 1.00 18.21 167 LEU A N 1
ATOM 1364 C CA . LEU A 1 168 ? 11.081 54.768 122.791 1.00 19.18 167 LEU A CA 1
ATOM 1365 C C . LEU A 1 168 ? 11.277 54.572 124.272 1.00 19.92 167 LEU A C 1
ATOM 1366 O O . LEU A 1 168 ? 12.279 55.008 124.800 1.00 19.95 167 LEU A O 1
ATOM 1371 N N A CYS A 1 169 ? 10.273 53.963 124.939 0.50 20.04 168 CYS A N 1
ATOM 1372 N N B CYS A 1 169 ? 10.406 53.766 124.865 0.50 22.08 168 CYS A N 1
ATOM 1373 C CA A CYS A 1 169 ? 10.273 53.636 126.380 0.50 20.54 168 CYS A CA 1
ATOM 1374 C CA B CYS A 1 169 ? 10.251 53.675 126.279 0.50 22.29 168 CYS A CA 1
ATOM 1375 C C A CYS A 1 169 ? 9.873 52.201 126.644 0.50 20.04 168 CYS A C 1
ATOM 1376 C C B CYS A 1 169 ? 9.839 52.230 126.665 0.50 20.09 168 CYS A C 1
ATOM 1377 O O A CYS A 1 169 ? 8.799 51.787 126.246 0.50 20.65 168 CYS A O 1
ATOM 1378 O O B CYS A 1 169 ? 8.769 51.804 126.278 0.50 20.66 168 CYS A O 1
ATOM 1383 N N . PRO A 1 170 ? 10.676 51.456 127.384 1.00 22.57 169 PRO A N 1
ATOM 1384 C CA . PRO A 1 170 ? 10.146 50.151 127.878 1.00 20.96 169 PRO A CA 1
ATOM 1385 C C . PRO A 1 170 ? 9.094 50.383 128.932 1.00 21.10 169 PRO A C 1
ATOM 1386 O O . PRO A 1 170 ? 9.218 51.304 129.741 1.00 24.78 169 PRO A O 1
ATOM 1390 N N A VAL A 1 171 ? 8.088 49.500 128.940 0.52 20.12 170 VAL A N 1
ATOM 1391 N N B VAL A 1 171 ? 8.053 49.554 128.931 0.48 22.53 170 VAL A N 1
ATOM 1392 C CA A VAL A 1 171 ? 6.890 49.608 129.782 0.52 21.50 170 VAL A CA 1
ATOM 1393 C CA B VAL A 1 171 ? 7.001 49.681 129.926 0.48 24.90 170 VAL A CA 1
ATOM 1394 C C A VAL A 1 171 ? 6.719 48.273 130.502 0.52 22.47 170 VAL A C 1
ATOM 1395 C C B VAL A 1 171 ? 6.583 48.324 130.460 0.48 22.68 170 VAL A C 1
ATOM 1396 O O A VAL A 1 171 ? 7.011 47.213 129.922 0.52 22.76 170 VAL A O 1
ATOM 1397 O O B VAL A 1 171 ? 6.524 47.324 129.715 0.48 20.74 170 VAL A O 1
ATOM 1404 N N . GLY A 1 172 ? 6.271 48.331 131.753 1.00 25.99 171 GLY A N 1
ATOM 1405 C CA . GLY A 1 172 ? 5.963 47.154 132.517 1.00 25.35 171 GLY A CA 1
ATOM 1406 C C . GLY A 1 172 ? 4.559 46.631 132.296 1.00 26.22 171 GLY A C 1
ATOM 1407 O O . GLY A 1 172 ? 3.761 47.246 131.604 1.00 30.09 171 GLY A O 1
ATOM 1408 N N . ALA A 1 173 ? 4.261 45.495 132.909 1.00 32.14 172 ALA A N 1
ATOM 1409 C CA . ALA A 1 173 ? 2.875 44.945 132.919 1.00 29.31 172 ALA A CA 1
ATOM 1410 C C . ALA A 1 173 ? 1.938 45.722 133.851 1.00 26.14 172 ALA A C 1
ATOM 1411 O O . ALA A 1 173 ? 2.343 46.195 134.912 1.00 27.94 172 ALA A O 1
ATOM 1413 N N . TYR A 1 174 ? 0.670 45.798 133.441 1.00 28.85 173 TYR A N 1
ATOM 1414 C CA . TYR A 1 174 ? -0.435 46.482 134.173 1.00 31.06 173 TYR A CA 1
ATOM 1415 C C . TYR A 1 174 ? -1.280 45.520 135.005 1.00 27.05 173 TYR A C 1
ATOM 1416 O O . TYR A 1 174 ? -1.808 45.907 136.021 1.00 28.18 173 TYR A O 1
ATOM 1425 N N . PHE A 1 175 ? -1.390 44.270 134.544 1.00 27.22 174 PHE A N 1
ATOM 1426 C CA . PHE A 1 175 ? -2.212 43.246 135.193 1.00 23.76 174 PHE A CA 1
ATOM 1427 C C . PHE A 1 175 ? -1.440 41.943 135.238 1.00 23.53 174 PHE A C 1
ATOM 1428 O O . PHE A 1 175 ? -0.566 41.723 134.362 1.00 27.33 174 PHE A O 1
ATOM 1436 N N . PRO A 1 176 ? -1.777 41.063 136.232 1.00 27.81 175 PRO A N 1
ATOM 1437 C CA . PRO A 1 176 ? -1.267 39.686 136.232 1.00 25.34 175 PRO A CA 1
ATOM 1438 C C . PRO A 1 176 ? -1.917 38.968 135.048 1.00 24.39 175 PRO A C 1
ATOM 1439 O O . PRO A 1 176 ? -2.955 39.432 134.520 1.00 30.09 175 PRO A O 1
ATOM 1443 N N . GLY A 1 177 ? -1.271 37.897 134.586 1.00 28.98 176 GLY A N 1
ATOM 1444 C CA . GLY A 1 177 ? -1.791 37.106 133.472 1.00 31.90 176 GLY A CA 1
ATOM 1445 C C . GLY A 1 177 ? -3.159 36.538 133.823 1.00 30.15 176 GLY A C 1
ATOM 1446 O O . GLY A 1 177 ? -3.368 35.920 134.872 1.00 30.05 176 GLY A O 1
ATOM 1447 N N . GLY A 1 178 ? -4.096 36.758 132.942 1.00 28.14 177 GLY A N 1
ATOM 1448 C CA . GLY A 1 178 ? -5.413 36.116 133.058 1.00 29.26 177 GLY A CA 1
ATOM 1449 C C . GLY A 1 178 ? -6.417 36.829 133.959 1.00 30.98 177 GLY A C 1
ATOM 1450 O O . GLY A 1 178 ? -7.511 36.275 134.186 1.00 33.63 177 GLY A O 1
ATOM 1451 N N . SER A 1 179 ? -6.078 38.029 134.485 1.00 29.40 178 SER A N 1
ATOM 1452 C CA . SER A 1 179 ? -7.027 38.805 135.263 1.00 30.95 178 SER A CA 1
ATOM 1453 C C . SER A 1 179 ? -6.866 40.300 134.991 1.00 26.80 178 SER A C 1
ATOM 1454 O O . SER A 1 179 ? -5.989 40.707 134.208 1.00 27.87 178 SER A O 1
ATOM 1457 N N . VAL A 1 180 ? -7.842 41.050 135.496 1.00 28.02 179 VAL A N 1
ATOM 1458 C CA . VAL A 1 180 ? -7.926 42.470 135.357 1.00 28.26 179 VAL A CA 1
ATOM 1459 C C . VAL A 1 180 ? -8.358 43.101 136.701 1.00 28.42 179 VAL A C 1
ATOM 1460 O O . VAL A 1 180 ? -8.886 42.446 137.526 1.00 29.49 179 VAL A O 1
ATOM 1464 N N . THR A 1 181 ? -8.108 44.388 136.868 1.00 30.49 180 THR A N 1
ATOM 1465 C CA . THR A 1 181 ? -8.421 45.140 138.075 1.00 29.25 180 THR A CA 1
ATOM 1466 C C . THR A 1 181 ? -9.187 46.401 137.661 1.00 26.44 180 THR A C 1
ATOM 1467 O O . THR A 1 181 ? -8.750 47.075 136.776 1.00 25.87 180 THR A O 1
ATOM 1471 N N . PRO A 1 182 ? -10.321 46.695 138.320 1.00 27.59 181 PRO A N 1
ATOM 1472 C CA . PRO A 1 182 ? -11.142 47.778 137.842 1.00 23.45 181 PRO A CA 1
ATOM 1473 C C . PRO A 1 182 ? -10.824 49.143 138.436 1.00 24.35 181 PRO A C 1
ATOM 1474 O O . PRO A 1 182 ? -10.179 49.215 139.450 1.00 26.41 181 PRO A O 1
ATOM 1478 N N . VAL A 1 183 ? -11.373 50.178 137.800 1.00 21.73 182 VAL A N 1
ATOM 1479 C CA . VAL A 1 183 ? -11.202 51.584 138.224 1.00 25.20 182 VAL A CA 1
ATOM 1480 C C . VAL A 1 183 ? -12.530 52.275 138.488 1.00 21.22 182 VAL A C 1
ATOM 1481 O O . VAL A 1 183 ? -13.600 51.877 137.976 1.00 24.71 182 VAL A O 1
ATOM 1485 N N . SER A 1 184 ? -12.409 53.349 139.251 1.00 19.69 183 SER A N 1
ATOM 1486 C CA . SER A 1 184 ? -13.548 54.204 139.624 1.00 18.72 183 SER A CA 1
ATOM 1487 C C . SER A 1 184 ? -13.385 55.519 138.813 1.00 17.32 183 SER A C 1
ATOM 1488 O O . SER A 1 184 ? -12.253 56.018 138.599 1.00 20.99 183 SER A O 1
ATOM 1491 N N . LEU A 1 185 ? -14.529 56.037 138.333 1.00 20.85 184 LEU A N 1
ATOM 1492 C CA . LEU A 1 185 ? -14.569 57.249 137.519 1.00 18.69 184 LEU A CA 1
ATOM 1493 C C . LEU A 1 185 ? -15.323 58.395 138.145 1.00 22.21 184 LEU A C 1
ATOM 1494 O O . LEU A 1 185 ? -16.373 58.184 138.719 1.00 23.12 184 LEU A O 1
ATOM 1499 N N . LEU A 1 186 ? -14.806 59.603 137.936 1.00 21.65 185 LEU A N 1
ATOM 1500 C CA . LEU A 1 186 ? -15.564 60.809 138.221 1.00 23.23 185 LEU A CA 1
ATOM 1501 C C . LEU A 1 186 ? -16.271 61.321 136.959 1.00 23.37 185 LEU A C 1
ATOM 1502 O O . LEU A 1 18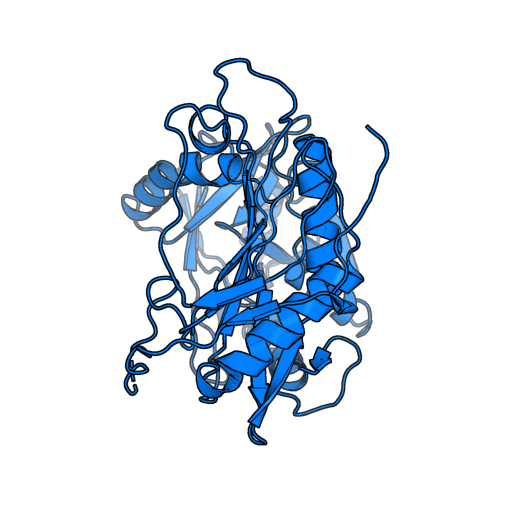6 ? -15.650 61.604 135.961 1.00 23.39 185 LEU A O 1
ATOM 1507 N N . ALA A 1 187 ? -17.589 61.482 137.054 1.00 22.97 186 ALA A N 1
ATOM 1508 C CA . ALA A 1 187 ? -18.400 62.048 135.967 1.00 20.95 186 ALA A CA 1
ATOM 1509 C C . ALA A 1 187 ? -19.003 63.344 136.363 1.00 29.68 186 ALA A C 1
ATOM 1510 O O . ALA A 1 187 ? -20.122 63.372 136.881 1.00 32.18 186 ALA A O 1
ATOM 1512 N N . ASP A 1 188 ? -18.263 64.419 136.058 1.00 29.77 187 ASP A N 1
ATOM 1513 C CA . ASP A 1 188 ? -18.601 65.798 136.368 1.00 33.32 187 ASP A CA 1
ATOM 1514 C C . ASP A 1 188 ? -18.818 66.563 135.041 1.00 27.58 187 ASP A C 1
ATOM 1515 O O . ASP A 1 188 ? -17.872 66.846 134.300 1.00 36.18 187 ASP A O 1
ATOM 1520 N N . PRO A 1 189 ? -20.083 66.923 134.748 1.00 28.19 188 PRO A N 1
ATOM 1521 C CA . PRO A 1 189 ? -20.377 67.610 133.503 1.00 33.68 188 PRO A CA 1
ATOM 1522 C C . PRO A 1 189 ? -19.751 69.030 133.372 1.00 26.58 188 PRO A C 1
ATOM 1523 O O . PRO A 1 189 ? -19.736 69.595 132.274 1.00 30.49 188 PRO A O 1
ATOM 1527 N N . ALA A 1 190 ? -19.202 69.570 134.451 1.00 27.21 189 ALA A N 1
ATOM 1528 C CA . ALA A 1 190 ? -18.547 70.913 134.391 1.00 26.64 189 ALA A CA 1
ATOM 1529 C C . ALA A 1 190 ? -17.304 70.929 133.495 1.00 27.01 189 ALA A C 1
ATOM 1530 O O . ALA A 1 190 ? -16.962 71.968 132.975 1.00 32.85 189 ALA A O 1
ATOM 1532 N N . PHE A 1 191 ? -16.666 69.764 133.322 1.00 29.19 190 PHE A N 1
ATOM 1533 C CA A PHE A 1 191 ? -15.420 69.669 132.564 0.50 27.02 190 PHE A CA 1
ATOM 1534 C CA B PHE A 1 191 ? -15.428 69.677 132.536 0.50 26.87 190 PHE A CA 1
ATOM 1535 C C . PHE A 1 191 ? -15.661 69.004 131.200 1.00 24.59 190 PHE A C 1
ATOM 1536 O O . PHE A 1 191 ? -16.260 67.945 131.133 1.00 35.14 190 PHE A O 1
ATOM 1551 N N . ILE A 1 192 ? -15.264 69.705 130.130 1.00 22.67 191 ILE A N 1
ATOM 1552 C CA . ILE A 1 192 ? -15.547 69.231 128.780 1.00 20.68 191 ILE A CA 1
ATOM 1553 C C . ILE A 1 192 ? -14.250 69.031 128.032 1.00 23.79 191 ILE A C 1
ATOM 1554 O O . ILE A 1 192 ? -13.476 69.965 127.885 1.00 32.76 191 ILE A O 1
ATOM 1559 N N . ARG A 1 193 ? -13.986 67.784 127.624 1.00 19.72 192 ARG A N 1
ATOM 1560 C CA . ARG A 1 193 ? -12.743 67.420 126.957 1.00 20.71 192 ARG A CA 1
ATOM 1561 C C . ARG A 1 193 ? -12.587 67.981 125.538 1.00 18.65 192 ARG A C 1
ATOM 1562 O O . ARG A 1 193 ? -11.440 68.271 125.093 1.00 22.94 192 ARG A O 1
ATOM 1570 N N . ALA A 1 194 ? -13.733 68.085 124.837 1.00 20.90 193 ALA A N 1
ATOM 1571 C CA . ALA A 1 194 ? -13.773 68.192 123.385 1.00 20.03 193 ALA A CA 1
ATOM 1572 C C . ALA A 1 194 ? -15.176 68.569 122.973 1.00 20.11 193 ALA A C 1
ATOM 1573 O O . ALA A 1 194 ? -16.147 68.275 123.688 1.00 22.56 193 ALA A O 1
ATOM 1575 N N A TRP A 1 195 ? -15.289 69.151 121.798 0.58 19.94 194 TRP A N 1
ATOM 1576 N N B TRP A 1 195 ? -15.273 69.281 121.836 0.42 20.08 194 TRP A N 1
ATOM 1577 C CA A TRP A 1 195 ? -16.602 69.491 121.324 0.58 21.83 194 TRP A CA 1
ATOM 1578 C CA B TRP A 1 195 ? -16.544 69.834 121.304 0.42 21.21 194 TRP A CA 1
ATOM 1579 C C A TRP A 1 195 ? -16.691 69.395 119.829 0.58 22.08 194 TRP A C 1
ATOM 1580 C C B TRP A 1 195 ? -16.689 69.478 119.822 0.42 21.90 194 TRP A C 1
ATOM 1581 O O A TRP A 1 195 ? -15.697 69.455 119.144 0.58 21.43 194 TRP A O 1
ATOM 1582 O O B TRP A 1 195 ? -15.694 69.404 119.127 0.42 22.77 194 TRP A O 1
ATOM 1603 N N . VAL A 1 196 ? -17.924 69.257 119.332 1.00 20.84 195 VAL A N 1
ATOM 1604 C CA . VAL A 1 196 ? -18.156 69.104 117.902 1.00 21.37 195 VAL A CA 1
ATOM 1605 C C . VAL A 1 196 ? -17.738 70.438 117.268 1.00 22.14 195 VAL A C 1
ATOM 1606 O O . VAL A 1 196 ? -18.196 71.512 117.689 1.00 26.45 195 VAL A O 1
ATOM 1610 N N . GLY A 1 197 ? -16.816 70.402 116.310 1.00 26.81 196 GLY A N 1
ATOM 1611 C CA . GLY A 1 197 ? -16.316 71.643 115.733 1.00 28.28 196 GLY A CA 1
ATOM 1612 C C . GLY A 1 197 ? -14.898 71.902 116.203 1.00 24.47 196 GLY A C 1
ATOM 1613 O O . GLY A 1 197 ? -14.215 72.792 115.696 1.00 30.15 196 GLY A O 1
ATOM 1614 N N . GLY A 1 198 ? -14.461 71.115 117.173 1.00 23.60 197 GLY A N 1
ATOM 1615 C CA . GLY A 1 198 ? -13.152 71.213 117.719 1.00 24.07 197 GLY A CA 1
ATOM 1616 C C . GLY A 1 198 ? -12.163 70.187 117.158 1.00 19.66 197 GLY A C 1
ATOM 1617 O O . GLY A 1 198 ? -12.259 69.796 116.009 1.00 24.19 197 GLY A O 1
ATOM 1618 N N . VAL A 1 199 ? -11.209 69.790 117.988 1.00 22.31 198 VAL A N 1
ATOM 1619 C CA . VAL A 1 199 ? -10.064 68.970 117.556 1.00 20.07 198 VAL A CA 1
ATOM 1620 C C . VAL A 1 199 ? -9.843 67.724 118.465 1.00 19.38 198 VAL A C 1
ATOM 1621 O O . VAL A 1 199 ? -8.768 67.132 118.491 1.00 20.37 198 VAL A O 1
ATOM 1625 N N . GLY A 1 200 ? -10.854 67.337 119.228 1.00 20.41 199 GLY A N 1
ATOM 1626 C CA . GLY A 1 200 ? -10.702 66.224 120.188 1.00 20.12 199 GLY A CA 1
ATOM 1627 C C . GLY A 1 200 ? -10.596 64.911 119.480 1.00 19.42 199 GLY A C 1
ATOM 1628 O O . GLY A 1 200 ? -10.182 63.928 120.080 1.00 20.96 199 GLY A O 1
ATOM 1629 N N . ASN A 1 201 ? -10.933 64.893 118.199 1.00 16.71 200 ASN A N 1
ATOM 1630 C CA . ASN A 1 201 ? -10.752 63.714 117.391 1.00 20.74 200 ASN A CA 1
ATOM 1631 C C . ASN A 1 201 ? -9.375 63.490 116.760 1.00 17.86 200 ASN A C 1
ATOM 1632 O O . ASN A 1 201 ? -9.229 62.560 115.931 1.00 22.37 200 ASN A O 1
ATOM 1637 N N . TYR A 1 202 ? -8.407 64.346 117.132 1.00 19.56 201 TYR A N 1
ATOM 1638 C CA . TYR A 1 202 ? -7.012 64.266 116.710 1.00 17.97 201 TYR A CA 1
ATOM 1639 C C . TYR A 1 202 ? -6.128 64.149 117.948 1.00 19.12 201 TYR A C 1
ATOM 1640 O O . TYR A 1 202 ? -6.472 64.635 119.010 1.00 17.94 201 TYR A O 1
ATOM 1649 N N . LYS A 1 203 ? -4.971 63.498 117.799 1.00 19.89 202 LYS A N 1
ATOM 1650 C CA . LYS A 1 203 ? -4.073 63.287 118.917 1.00 18.88 202 LYS A CA 1
ATOM 1651 C C . LYS A 1 203 ? -3.044 64.477 118.922 1.00 18.24 202 LYS A C 1
ATOM 1652 O O . LYS A 1 203 ? -1.886 64.391 118.503 1.00 21.26 202 LYS A O 1
ATOM 1658 N N . LEU A 1 204 ? -3.579 65.621 119.350 1.00 19.58 203 L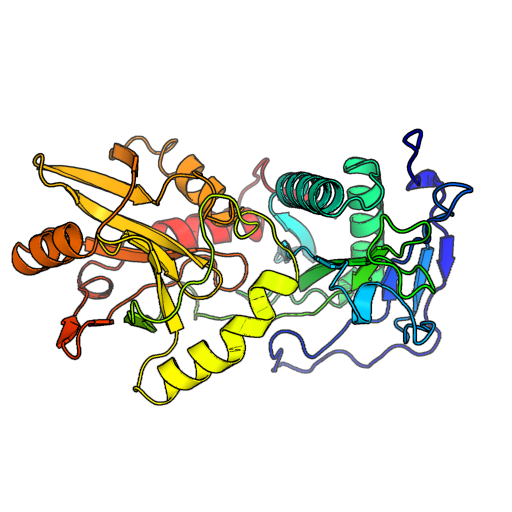EU A N 1
ATOM 1659 C CA . LEU A 1 204 ? -2.871 66.867 119.448 1.00 18.38 203 LEU A CA 1
ATOM 1660 C C . LEU A 1 204 ? -2.547 67.169 120.883 1.00 20.11 203 LEU A C 1
ATOM 1661 O O . LEU A 1 204 ? -3.376 67.024 121.756 1.00 17.77 203 LEU A O 1
ATOM 1666 N N . GLY A 1 205 ? -1.332 67.617 121.146 1.00 19.38 204 GLY A N 1
ATOM 1667 C CA . GLY A 1 205 ? -0.925 67.916 122.507 1.00 20.77 204 GLY A CA 1
ATOM 1668 C C . GLY A 1 205 ? -1.920 68.777 123.309 1.00 16.95 204 GLY A C 1
ATOM 1669 O O . GLY A 1 205 ? -2.131 68.607 124.510 1.00 16.87 204 GLY A O 1
ATOM 1670 N N . GLY A 1 206 ? -2.486 69.755 122.595 1.00 18.45 205 GLY A N 1
ATOM 1671 C CA . GLY A 1 206 ? -3.417 70.701 123.190 1.00 18.34 205 GLY A CA 1
ATOM 1672 C C . GLY A 1 206 ? -4.629 70.081 123.837 1.00 18.57 205 GLY A C 1
ATOM 1673 O O . GLY A 1 206 ? -5.243 70.697 124.721 1.00 20.72 205 GLY A O 1
ATOM 1674 N N . ASN A 1 207 ? -4.941 68.834 123.444 1.00 17.08 206 ASN A N 1
ATOM 1675 C CA . ASN A 1 207 ? -6.092 68.171 124.105 1.00 18.60 206 ASN A CA 1
ATOM 1676 C C . ASN A 1 207 ? -5.851 67.615 125.497 1.00 18.82 206 ASN A C 1
ATOM 1677 O O . ASN A 1 207 ? -6.788 67.228 126.185 1.00 19.84 206 ASN A O 1
ATOM 1682 N N . TYR A 1 208 ? -4.588 67.535 125.892 1.00 17.48 207 TYR A N 1
ATOM 1683 C CA . TYR A 1 208 ? -4.149 66.764 127.071 1.00 17.19 207 TYR A CA 1
ATOM 1684 C C . TYR A 1 208 ? -3.775 67.647 128.249 1.00 16.99 207 TYR A C 1
ATOM 1685 O O . TYR A 1 208 ? -4.180 67.414 129.376 1.00 17.91 207 TYR A O 1
ATOM 1694 N N . GLY A 1 209 ? -3.020 68.734 127.993 1.00 18.58 208 GLY A N 1
ATOM 1695 C CA . GLY A 1 209 ? -2.713 69.630 129.078 1.00 20.78 208 GLY A CA 1
ATOM 1696 C C . GLY A 1 209 ? -3.847 70.108 130.002 1.00 17.83 208 GLY A C 1
ATOM 1697 O O . GLY A 1 209 ? -3.720 70.047 131.214 1.00 20.23 208 GLY A O 1
ATOM 1698 N N . PRO A 1 210 ? -5.019 70.499 129.428 1.00 19.44 209 PRO A N 1
ATOM 1699 C CA . PRO A 1 210 ? -6.132 70.924 130.237 1.00 19.61 209 PRO A CA 1
ATOM 1700 C C . PRO A 1 210 ? -6.767 69.798 131.077 1.00 21.17 209 PRO A C 1
ATOM 1701 O O . PRO A 1 210 ? -7.586 70.097 131.935 1.00 21.22 209 PRO A O 1
ATOM 1705 N N . THR A 1 211 ? -6.372 68.543 130.855 1.00 20.71 210 THR A N 1
ATOM 1706 C CA . THR A 1 211 ? -6.952 67.455 131.580 1.00 17.70 210 THR A CA 1
ATOM 1707 C C . THR A 1 211 ? -6.230 67.162 132.912 1.00 18.07 210 THR A C 1
ATOM 1708 O O . THR A 1 211 ? -6.742 66.416 133.787 1.00 21.28 210 THR A O 1
ATOM 1712 N N . VAL A 1 212 ? -5.029 67.744 133.072 1.00 20.13 211 VAL A N 1
ATOM 1713 C CA . VAL A 1 212 ? -4.219 67.478 134.268 1.00 18.90 211 VAL A CA 1
ATOM 1714 C C . VAL A 1 212 ? -4.959 67.896 135.558 1.00 21.14 211 VAL A C 1
ATOM 1715 O O . VAL A 1 212 ? -5.056 67.137 136.517 1.00 21.29 211 VAL A O 1
ATOM 1719 N N . LEU A 1 213 ? -5.553 69.089 135.545 1.00 20.16 212 LEU A N 1
ATOM 1720 C CA . LEU A 1 213 ? -6.244 69.615 136.712 1.00 22.13 212 LEU A CA 1
ATOM 1721 C C . LEU A 1 213 ? -7.476 68.747 136.994 1.00 18.85 212 LEU A C 1
ATOM 1722 O O . LEU A 1 213 ? -7.823 68.531 138.133 1.00 21.31 212 LEU A O 1
ATOM 1727 N N . VAL A 1 214 ? -8.112 68.279 135.939 1.00 18.86 213 VAL A N 1
ATOM 1728 C CA . VAL A 1 214 ? -9.374 67.522 136.084 1.00 18.12 213 VAL A CA 1
ATOM 1729 C C . VAL A 1 214 ? -9.097 66.142 136.698 1.00 20.10 213 VAL A C 1
ATOM 1730 O O . VAL A 1 214 ? -9.782 65.690 137.574 1.00 19.45 213 VAL A O 1
ATOM 1734 N N . GLN A 1 215 ? -7.996 65.522 136.282 1.00 20.94 214 GLN A N 1
ATOM 1735 C CA . GLN A 1 215 ? -7.573 64.256 136.831 1.00 21.78 214 GLN A CA 1
ATOM 1736 C C . GLN A 1 215 ? -7.234 64.447 138.339 1.00 23.62 214 GLN A C 1
ATOM 1737 O O . GLN A 1 215 ? -7.578 63.625 139.177 1.00 23.72 214 GLN A O 1
ATOM 1743 N N . GLN A 1 216 ? -6.596 65.566 138.700 1.00 23.37 215 GLN A N 1
ATOM 1744 C CA . GLN A 1 216 ? -6.342 65.839 140.090 1.00 25.96 215 GLN A CA 1
ATOM 1745 C C . GLN A 1 216 ? -7.655 65.988 140.902 1.00 23.67 215 GLN A C 1
ATOM 1746 O O . GLN A 1 216 ? -7.736 65.510 142.042 1.00 23.84 215 GLN A O 1
ATOM 1752 N N . GLU A 1 217 ? -8.671 66.622 140.303 1.00 21.61 216 GLU A N 1
ATOM 1753 C CA . GLU A 1 217 ? -10.023 66.744 140.939 1.00 23.26 216 GLU A CA 1
ATOM 1754 C C . GLU A 1 217 ? -10.643 65.352 141.096 1.00 22.27 216 GLU A C 1
ATOM 1755 O O . GLU A 1 217 ? -11.258 65.067 142.113 1.00 29.81 216 GLU A O 1
ATOM 1761 N N . ALA A 1 218 ? -10.450 64.468 140.100 1.00 22.48 217 ALA A N 1
ATOM 1762 C CA . ALA A 1 218 ? -10.945 63.092 140.262 1.00 23.22 217 ALA A CA 1
ATOM 1763 C C . ALA A 1 218 ? -10.280 62.372 141.439 1.00 23.86 217 ALA A C 1
ATOM 1764 O O . ALA A 1 218 ? -10.950 61.752 142.287 1.00 24.75 217 ALA A O 1
ATOM 1766 N N . LEU A 1 219 ? -8.970 62.514 141.560 1.00 23.29 218 LEU A N 1
ATOM 1767 C CA . LEU A 1 219 ? -8.301 61.903 142.672 1.00 25.44 218 LEU A CA 1
ATOM 1768 C C . LEU A 1 219 ? -8.754 62.498 144.025 1.00 31.09 218 LEU A C 1
ATOM 1769 O O . LEU A 1 219 ? -8.941 61.808 145.014 1.00 32.18 218 LEU A O 1
ATOM 1774 N N . LYS A 1 220 ? -8.949 63.797 144.058 1.00 24.67 219 LYS A N 1
ATOM 1775 C CA . LYS A 1 220 ? -9.363 64.474 145.290 1.00 32.36 219 LYS A CA 1
ATOM 1776 C C . LYS A 1 220 ? -10.726 63.952 145.736 1.00 29.67 219 LYS A C 1
ATOM 1777 O O . LYS A 1 220 ? -11.028 63.916 146.907 1.00 30.82 219 LYS A O 1
ATOM 1783 N N A ARG A 1 221 ? -11.497 63.519 144.755 0.56 32.88 220 ARG A N 1
ATOM 1784 N N B ARG A 1 221 ? -11.601 63.617 144.783 0.44 28.57 220 ARG A N 1
ATOM 1785 C CA A ARG A 1 221 ? -12.830 63.056 144.968 0.56 29.63 220 ARG A CA 1
ATOM 1786 C CA B ARG A 1 221 ? -12.909 63.027 145.115 0.44 26.28 220 ARG A CA 1
ATOM 1787 C C A ARG A 1 221 ? -12.929 61.543 145.276 0.56 29.28 220 ARG A C 1
ATOM 1788 C C B ARG A 1 221 ? -12.940 61.489 145.165 0.44 29.46 220 ARG A C 1
ATOM 1789 O O A ARG A 1 221 ? -14.057 61.023 145.527 0.56 32.58 220 ARG A O 1
ATOM 1790 O O B ARG A 1 221 ? -14.023 60.875 145.073 0.44 29.24 220 ARG A O 1
ATOM 1805 N N . GLY A 1 222 ? -11.774 60.867 145.303 1.00 26.67 221 GLY A N 1
ATOM 1806 C CA . GLY A 1 222 ? -11.698 59.426 145.529 1.00 31.94 221 GLY A CA 1
ATOM 1807 C C . GLY A 1 222 ? -11.902 58.533 144.327 1.00 26.85 221 GLY A C 1
ATOM 1808 O O . GLY A 1 222 ? -12.195 57.323 144.534 1.00 33.40 221 GLY A O 1
ATOM 1809 N N . CYS A 1 223 ? -11.719 59.073 143.106 1.00 23.52 222 CYS A N 1
ATOM 1810 C CA . CYS A 1 223 ? -11.801 58.336 141.830 1.00 25.57 222 CYS A CA 1
ATOM 1811 C C . CYS A 1 223 ? -10.440 58.281 141.125 1.00 27.83 222 CYS A C 1
ATOM 1812 O O . CYS A 1 223 ? -9.580 59.088 141.367 1.00 39.41 222 CYS A O 1
ATOM 1815 N N . GLU A 1 224 ? -10.267 57.300 140.252 1.00 26.68 223 GLU A N 1
ATOM 1816 C CA . GLU A 1 224 ? -9.016 57.042 139.600 1.00 23.73 223 GLU A CA 1
ATOM 1817 C C . GLU A 1 224 ? -8.859 57.723 138.262 1.00 23.61 223 GLU A C 1
ATOM 1818 O O . GLU A 1 224 ? -7.740 58.052 137.875 1.00 27.71 223 GLU A O 1
ATOM 1824 N N . GLN A 1 225 ? -9.960 57.888 137.558 1.00 23.61 224 GLN A N 1
ATOM 1825 C CA . GLN A 1 225 ? -9.980 58.435 136.204 1.00 23.42 224 GLN A CA 1
ATOM 1826 C C . GLN A 1 225 ? -11.232 59.287 136.015 1.00 19.17 224 GLN A C 1
ATOM 1827 O O . GLN A 1 225 ? -12.146 59.291 136.853 1.00 22.13 224 GLN A O 1
ATOM 1833 N N . VAL A 1 226 ? -11.226 60.010 134.927 1.00 21.37 225 VAL A N 1
ATOM 1834 C CA . VAL A 1 226 ? -12.295 60.905 134.562 1.00 18.90 225 VAL A CA 1
ATOM 1835 C C . VAL A 1 226 ? -13.182 60.245 133.495 1.00 19.46 225 VAL A C 1
ATOM 1836 O O . VAL A 1 226 ? -12.701 59.834 132.462 1.00 22.26 225 VAL A O 1
ATOM 1840 N N . LEU A 1 227 ? -14.478 60.235 133.725 1.00 17.55 226 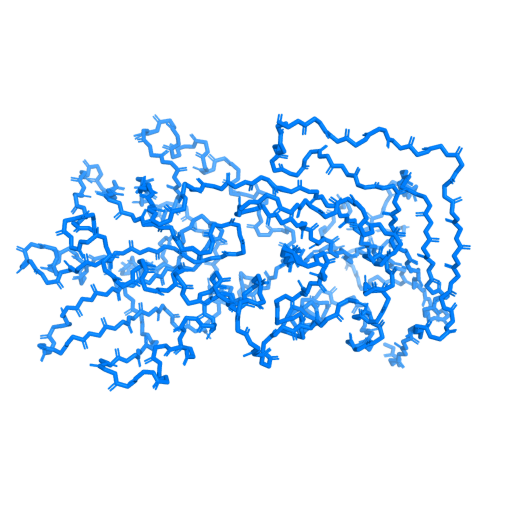LEU A N 1
ATOM 1841 C CA . LEU A 1 227 ? -15.482 59.946 132.666 1.00 22.31 226 LEU A CA 1
ATOM 1842 C C . LEU A 1 227 ? -15.942 61.292 132.050 1.00 22.18 226 LEU A C 1
ATOM 1843 O O . LEU A 1 227 ? -16.586 62.141 132.685 1.00 20.92 226 LEU A O 1
ATOM 1848 N N . TRP A 1 228 ? -15.584 61.458 130.799 1.00 17.92 227 TRP A N 1
ATOM 1849 C CA . TRP A 1 228 ? -15.831 62.670 130.051 1.00 15.57 227 TRP A CA 1
ATOM 1850 C C . TRP A 1 228 ? -17.224 62.689 129.474 1.00 19.48 227 TRP A C 1
ATOM 1851 O O . TRP A 1 228 ? -17.547 61.952 128.573 1.00 22.61 227 TRP A O 1
ATOM 1862 N N . LEU A 1 229 ? -18.006 63.635 129.929 1.00 19.88 228 LEU A N 1
ATOM 1863 C CA . LEU A 1 229 ? -19.403 63.755 129.500 1.00 21.16 228 LEU A CA 1
ATOM 1864 C C . LEU A 1 229 ? -19.540 64.910 128.504 1.00 18.08 228 LEU A C 1
ATOM 1865 O O . LEU A 1 229 ? -18.800 65.942 128.624 1.00 22.52 228 LEU A O 1
ATOM 1870 N N . TYR A 1 230 ? -20.486 64.774 127.565 1.00 20.45 229 TYR A N 1
ATOM 1871 C CA . TYR A 1 230 ? -20.740 65.783 126.538 1.00 21.36 229 TYR A CA 1
ATOM 1872 C C . TYR A 1 230 ? -22.227 66.019 126.244 1.00 21.89 229 TYR A C 1
ATOM 1873 O O . TYR A 1 230 ? -23.024 65.132 126.240 1.00 20.59 229 TYR A O 1
ATOM 1882 N N . GLY A 1 231 ? -22.589 67.274 126.055 1.00 25.41 230 GLY A N 1
ATOM 1883 C CA . GLY A 1 231 ? 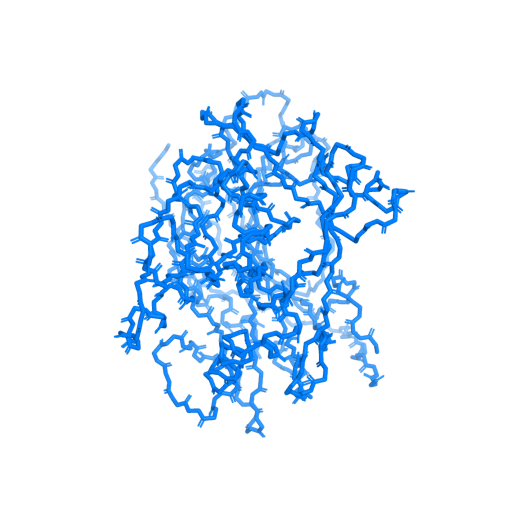-23.931 67.648 125.636 1.00 25.64 230 GLY A CA 1
ATOM 1884 C C . GLY A 1 231 ? -24.875 67.743 126.814 1.00 24.41 230 GLY A C 1
ATOM 1885 O O . GLY A 1 231 ? -24.537 67.353 127.960 1.00 25.94 230 GLY A O 1
ATOM 1886 N N . PRO A 1 232 ? -26.073 68.270 126.542 1.00 27.55 231 PRO A N 1
ATOM 1887 C CA . PRO A 1 232 ? -27.002 68.482 127.634 1.00 29.05 231 PRO A CA 1
ATOM 1888 C C . PRO A 1 232 ? -27.610 67.198 128.114 1.00 24.97 231 PRO A C 1
ATOM 1889 O O . PRO A 1 232 ? -28.235 67.187 129.188 1.00 34.14 231 PRO A O 1
ATOM 1893 N N . ASP A 1 233 ? -27.480 66.138 127.310 1.00 29.34 232 ASP A N 1
ATOM 1894 C CA . ASP A 1 233 ? -27.898 64.788 127.740 1.00 32.18 232 ASP A CA 1
ATOM 1895 C C . ASP A 1 233 ? -26.802 63.967 128.367 1.00 27.61 232 ASP A C 1
ATOM 1896 O O . ASP A 1 233 ? -26.946 62.754 128.504 1.00 28.68 232 ASP A O 1
ATOM 1901 N N . HIS A 1 234 ? -25.659 64.571 128.688 1.00 25.55 233 HIS A N 1
ATOM 1902 C CA . HIS A 1 234 ? -24.596 63.837 129.373 1.00 23.73 233 HIS A CA 1
ATOM 1903 C C . HIS A 1 234 ? -24.195 62.530 128.664 1.00 22.02 233 HIS A C 1
ATOM 1904 O O . HIS A 1 234 ? -24.272 61.435 129.201 1.00 25.95 233 HIS A O 1
ATOM 1911 N N . GLN A 1 235 ? -23.805 62.692 127.421 1.00 21.07 234 GLN A N 1
ATOM 1912 C CA . GLN A 1 235 ? -23.227 61.599 126.642 1.00 21.19 234 GLN A CA 1
ATOM 1913 C C . GLN A 1 235 ? -21.910 61.138 127.215 1.00 23.36 234 GLN A C 1
ATOM 1914 O O . GLN A 1 235 ? -21.042 61.951 127.524 1.00 21.74 234 GLN A O 1
ATOM 1920 N N . LEU A 1 236 ? -21.748 59.818 127.329 1.00 19.39 235 LEU A N 1
ATOM 1921 C CA . LEU A 1 236 ? -20.469 59.220 127.778 1.00 21.71 235 LEU A CA 1
ATOM 1922 C C . LEU A 1 236 ? -19.551 59.171 126.548 1.00 22.92 235 LEU A C 1
ATOM 1923 O O . LEU A 1 236 ? -19.876 58.508 125.537 1.00 26.81 235 LEU A O 1
ATOM 1928 N N . THR A 1 237 ? -18.421 59.882 126.630 1.00 19.08 236 THR A N 1
ATOM 1929 C CA . THR A 1 237 ? -17.520 59.936 125.472 1.00 19.07 236 THR A CA 1
ATOM 1930 C C . THR A 1 237 ? -16.231 59.112 125.574 1.00 22.33 236 THR A C 1
ATOM 1931 O O . THR A 1 237 ? -15.924 58.405 124.666 1.00 27.27 236 THR A O 1
ATOM 1935 N N . GLU A 1 238 ? -15.496 59.252 126.650 1.00 23.18 237 GLU A N 1
ATOM 1936 C CA . GLU A 1 238 ? -14.142 58.692 126.802 1.00 24.21 237 GLU A CA 1
ATOM 1937 C C . GLU A 1 238 ? -13.944 58.552 128.263 1.00 20.54 237 GLU A C 1
ATOM 1938 O O . GLU A 1 238 ? -14.593 59.234 129.094 1.00 23.64 237 GLU A O 1
ATOM 1944 N N . VAL A 1 239 ? -13.018 57.695 128.622 1.00 21.87 238 VAL A N 1
ATOM 1945 C CA . VAL A 1 239 ? -12.581 57.523 130.005 1.00 23.02 238 VAL A CA 1
ATOM 1946 C C . VAL A 1 239 ? -11.094 57.837 130.024 1.00 24.41 238 VAL A C 1
ATOM 1947 O O . VAL A 1 239 ? -10.278 57.103 129.409 1.00 22.47 238 VAL A O 1
ATOM 1951 N N . GLY A 1 240 ? -10.695 58.911 130.701 1.00 24.79 239 GLY A N 1
ATOM 1952 C CA . GLY A 1 240 ? -9.303 59.212 130.763 1.00 24.89 239 GLY A CA 1
ATOM 1953 C C . GLY A 1 240 ? -8.840 59.447 129.336 1.00 22.07 239 GLY A C 1
ATOM 1954 O O . GLY A 1 240 ? -9.426 60.257 128.594 1.00 27.00 239 GLY A O 1
ATOM 1955 N N . THR A 1 241 ? -7.799 58.739 128.928 1.00 23.80 240 THR A N 1
ATOM 1956 C CA . THR A 1 241 ? -7.318 58.787 127.569 1.00 25.50 240 THR A CA 1
ATOM 1957 C C . THR A 1 241 ? -7.673 57.459 126.838 1.00 22.25 240 THR A C 1
ATOM 1958 O O . THR A 1 241 ? -6.891 56.954 126.055 1.00 28.09 240 THR A O 1
ATOM 1962 N N . MET A 1 242 ? -8.827 56.881 127.129 1.00 23.28 241 MET A N 1
ATOM 1963 C CA . MET A 1 242 ? -9.276 55.633 126.571 1.00 20.51 241 MET A CA 1
ATOM 1964 C C . MET A 1 242 ? -10.655 55.809 125.989 1.00 20.44 241 MET A C 1
ATOM 1965 O O . MET A 1 242 ? -11.412 56.625 126.439 1.00 20.02 241 MET A O 1
ATOM 1970 N N . ASN A 1 243 ? -10.984 55.001 125.004 1.00 16.45 242 ASN A N 1
ATOM 1971 C CA . ASN A 1 243 ? -12.376 54.892 124.482 1.00 16.65 242 ASN A CA 1
ATOM 1972 C C . ASN A 1 243 ? -13.248 54.104 125.417 1.00 17.34 242 ASN A C 1
ATOM 1973 O O . ASN A 1 243 ? -12.744 53.261 126.166 1.00 22.51 242 ASN A O 1
ATOM 1978 N N . ILE A 1 244 ? -14.565 54.359 125.386 1.00 17.22 243 ILE A N 1
ATOM 1979 C CA . ILE A 1 244 ? -15.492 53.694 126.337 1.00 18.13 243 ILE A CA 1
ATOM 1980 C C . ILE A 1 244 ? -16.364 52.697 125.618 1.00 17.30 243 ILE A C 1
ATOM 1981 O O . ILE A 1 244 ? -16.782 52.946 124.503 1.00 20.46 243 ILE A O 1
ATOM 1986 N N . PHE A 1 245 ? -16.543 51.522 126.252 1.00 18.31 244 PHE A N 1
ATOM 1987 C CA . PHE A 1 245 ? -17.432 50.467 125.718 1.00 18.50 244 PHE A CA 1
ATOM 1988 C C . PHE A 1 245 ? -18.356 50.043 126.805 1.00 17.01 244 PHE A C 1
ATOM 1989 O O . PHE A 1 245 ? -18.001 50.052 127.983 1.00 16.29 244 PHE A O 1
ATOM 1997 N N . VAL A 1 246 ? -19.584 49.713 126.376 1.00 17.41 245 VAL A N 1
ATOM 1998 C CA . VAL A 1 246 ? -20.594 49.128 127.258 1.00 18.34 245 VAL A CA 1
ATOM 1999 C C . VAL A 1 246 ? -21.150 47.845 126.651 1.00 17.13 245 VAL A C 1
ATOM 2000 O O . VAL A 1 246 ? -21.527 47.811 125.486 1.00 18.39 245 VAL A O 1
ATOM 2004 N N . TYR A 1 247 ? -21.123 46.775 127.428 1.00 19.98 246 TYR A N 1
ATOM 2005 C CA . TYR A 1 247 ? -21.747 45.499 127.068 1.00 18.35 246 TYR A CA 1
ATOM 2006 C C . TYR A 1 247 ? -23.000 45.335 127.948 1.00 19.59 246 TYR A C 1
ATOM 2007 O O . TYR A 1 247 ? -22.909 45.238 129.168 1.00 18.63 246 TYR A O 1
ATOM 2016 N N . TRP A 1 248 ? -24.146 45.391 127.288 1.00 20.34 247 TRP A N 1
ATOM 2017 C CA . TRP A 1 248 ? -25.450 45.448 127.977 1.00 18.58 247 TRP A CA 1
ATOM 2018 C C . TRP A 1 248 ? -26.575 44.862 127.157 1.00 18.74 247 TRP A C 1
ATOM 2019 O O . TRP A 1 248 ? -26.411 44.668 125.967 1.00 18.89 247 TRP A O 1
ATOM 2030 N N . THR A 1 249 ? -27.717 44.599 127.808 1.00 18.74 248 THR A N 1
ATOM 2031 C CA . THR A 1 249 ? -28.943 44.409 127.081 1.00 20.56 248 THR A CA 1
ATOM 2032 C C . THR A 1 249 ? -29.493 45.821 126.894 1.00 21.04 248 THR A C 1
ATOM 2033 O O . THR A 1 249 ? -29.699 46.552 127.899 1.00 25.98 248 THR A O 1
ATOM 2037 N N . HIS A 1 250 ? -29.736 46.191 125.643 1.00 21.60 249 HIS A N 1
ATOM 2038 C CA . HIS A 1 250 ? -30.217 47.546 125.327 1.00 23.98 249 HIS A CA 1
ATOM 2039 C C . HIS A 1 250 ? -31.734 47.587 125.607 1.00 25.54 249 HIS A C 1
ATOM 2040 O O . HIS A 1 250 ? -32.353 46.585 125.945 1.00 26.26 249 HIS A O 1
ATOM 2047 N N . GLU A 1 251 ? -32.297 48.767 125.525 1.00 26.43 250 GLU A N 1
ATOM 2048 C CA . GLU A 1 251 ? -33.682 49.050 125.809 1.00 28.58 250 GLU A CA 1
ATOM 2049 C C . GLU A 1 251 ? -34.612 48.295 124.942 1.00 29.27 250 GLU A C 1
ATOM 2050 O O . GLU A 1 251 ? -35.758 48.095 125.339 1.00 34.06 250 GLU A O 1
ATOM 2056 N N . ASP A 1 252 ? -34.141 47.899 123.746 1.00 29.46 251 ASP A N 1
ATOM 2057 C CA . ASP A 1 252 ? -34.964 47.069 122.865 1.00 30.72 251 ASP A CA 1
ATOM 2058 C C . ASP A 1 252 ? -34.889 45.574 123.200 1.00 25.17 251 ASP A C 1
ATOM 2059 O O . ASP A 1 252 ? -35.450 44.776 122.474 1.00 29.27 251 ASP A O 1
ATOM 2064 N N . GLY A 1 253 ? -34.166 45.202 124.257 1.00 26.46 252 GLY A N 1
ATOM 2065 C CA . GLY A 1 253 ? -34.039 43.801 124.641 1.00 24.15 252 GLY A CA 1
ATOM 2066 C C . GLY A 1 253 ? -32.915 43.004 124.020 1.00 24.51 252 GLY A C 1
ATOM 2067 O O . GLY A 1 253 ? -32.774 41.789 124.273 1.00 26.94 252 GLY A O 1
ATOM 2068 N N . VAL A 1 254 ? -32.112 43.654 123.201 1.00 25.46 253 VAL A N 1
ATOM 2069 C CA . VAL A 1 254 ? -31.055 42.997 122.457 1.00 24.31 253 VAL A CA 1
ATOM 2070 C C . VAL A 1 254 ? -29.702 43.182 123.158 1.00 21.98 253 VAL A C 1
ATOM 2071 O O . VAL A 1 254 ? -29.345 44.280 123.501 1.00 22.42 253 VAL A O 1
ATOM 2075 N N . LEU A 1 255 ? -28.976 42.090 123.379 1.00 18.93 254 LEU A N 1
ATOM 2076 C CA . LEU A 1 255 ? -27.616 42.104 123.946 1.00 18.52 254 LEU A CA 1
ATOM 2077 C C . LEU A 1 255 ? -26.699 42.720 122.877 1.00 18.87 254 LEU A C 1
ATOM 2078 O O . LEU A 1 255 ? -26.684 42.299 121.710 1.00 23.89 254 LEU A O 1
ATOM 2083 N N . GLU A 1 256 ? -25.936 43.715 123.275 1.00 18.34 255 GLU A N 1
ATOM 2084 C CA . GLU A 1 256 ? -25.021 44.364 122.370 1.00 17.90 255 GLU A CA 1
ATOM 2085 C C . GLU A 1 256 ? -23.777 44.890 123.107 1.00 18.06 255 GLU A C 1
ATOM 2086 O O . GLU A 1 256 ? -23.758 45.117 124.315 1.00 20.20 255 GLU A O 1
ATOM 2092 N N . LEU A 1 257 ? -22.762 45.139 122.290 1.00 19.96 256 LEU A N 1
ATOM 2093 C CA . LEU A 1 257 ? -21.584 45.940 122.645 1.00 17.83 256 LEU A CA 1
ATOM 2094 C C . LEU A 1 257 ? -21.701 47.259 121.883 1.00 17.04 256 LEU A C 1
ATOM 2095 O O . LEU A 1 257 ? -21.802 47.261 120.650 1.00 18.18 256 LEU A O 1
ATOM 2100 N N . VAL A 1 258 ? -21.669 48.352 122.640 1.00 18.67 257 VAL A N 1
ATOM 2101 C CA . VAL A 1 258 ? -21.807 49.692 122.080 1.00 18.14 257 VAL A CA 1
ATOM 2102 C C . VAL A 1 258 ? -20.630 50.540 122.502 1.00 17.10 257 VAL A C 1
ATOM 2103 O O . VAL A 1 258 ? -20.113 50.436 123.627 1.00 19.46 257 VAL A O 1
ATOM 2107 N N . THR A 1 259 ? -20.220 51.391 121.556 1.00 18.62 258 THR A N 1
ATOM 2108 C CA . THR A 1 259 ? -19.254 52.432 121.820 1.00 17.92 258 THR A CA 1
ATOM 2109 C C . THR A 1 259 ? -19.712 53.683 121.103 1.00 20.01 258 THR A C 1
ATOM 2110 O O . THR A 1 259 ? -20.355 53.577 120.050 1.00 21.09 258 THR A O 1
ATOM 2114 N N . PRO A 1 260 ? -19.304 54.880 121.596 1.00 18.02 259 PRO A N 1
ATOM 2115 C CA . PRO A 1 260 ? -19.801 56.106 120.918 1.00 19.41 259 PRO A CA 1
ATOM 2116 C C . PRO A 1 260 ? -19.270 56.233 119.488 1.00 20.55 259 PRO A C 1
ATOM 2117 O O . PRO A 1 260 ? -18.120 55.798 119.203 1.00 21.02 259 PRO A O 1
ATOM 2121 N N . PRO A 1 261 ? -20.066 56.826 118.575 1.00 17.69 260 PRO A N 1
ATOM 2122 C CA . PRO A 1 261 ? -19.667 56.980 117.184 1.00 20.16 260 PRO A CA 1
ATOM 2123 C C . PRO A 1 261 ? -18.625 58.098 117.003 1.00 18.87 260 PRO A C 1
ATOM 2124 O O . PRO A 1 261 ? -18.487 58.978 117.863 1.00 22.34 260 PRO A O 1
ATOM 2128 N N . LEU A 1 262 ? -17.938 58.056 115.863 1.00 21.01 261 LEU A N 1
ATOM 2129 C CA . LEU A 1 262 ? -16.905 59.023 115.544 1.00 21.94 261 LEU A CA 1
ATOM 2130 C C . LEU A 1 262 ? -17.516 60.299 114.935 1.00 21.86 261 LEU A C 1
ATOM 2131 O O . LEU A 1 262 ? -17.445 60.585 113.735 1.00 29.99 261 LEU A O 1
ATOM 2136 N N . ASN A 1 263 ? -18.174 61.065 115.779 1.00 24.10 262 ASN A N 1
ATOM 2137 C CA . ASN A 1 263 ? -18.889 62.221 115.307 1.00 29.73 262 ASN A CA 1
ATOM 2138 C C . ASN A 1 263 ? -18.227 63.544 115.625 1.00 30.17 262 ASN A C 1
ATOM 2139 O O . ASN A 1 263 ? -18.846 64.616 115.494 1.00 30.32 262 ASN A O 1
ATOM 2144 N N . GLY A 1 264 ? -16.970 63.485 116.034 1.00 22.95 263 GLY A N 1
ATOM 2145 C CA . GLY A 1 264 ? -16.135 64.696 116.207 1.00 25.32 263 GLY A CA 1
ATOM 2146 C C . GLY A 1 264 ? -15.498 64.767 117.589 1.00 23.70 263 GLY A C 1
ATOM 2147 O O . GLY A 1 264 ? -14.463 65.416 117.743 1.00 28.79 263 GLY A O 1
ATOM 2148 N N . VAL A 1 265 ? -16.157 64.261 118.624 1.00 24.15 264 VAL A N 1
ATOM 2149 C CA . VAL A 1 265 ? -15.616 64.337 120.021 1.00 23.19 264 VAL A CA 1
ATOM 2150 C C . VAL A 1 265 ? -14.931 63.066 120.554 1.00 20.94 264 VAL A C 1
ATOM 2151 O O . VAL A 1 265 ? -14.528 63.013 121.749 1.00 24.57 264 VAL A O 1
ATOM 2155 N N . ILE A 1 266 ? -14.783 62.074 119.677 1.00 21.15 265 ILE A N 1
ATOM 2156 C CA . ILE A 1 266 ? -14.166 60.823 120.034 1.00 19.89 265 ILE A CA 1
ATOM 2157 C C . ILE A 1 266 ? -12.842 60.701 119.283 1.00 19.44 265 ILE A C 1
ATOM 2158 O O . ILE A 1 266 ? -12.801 60.855 118.039 1.00 21.07 265 ILE A O 1
ATOM 2163 N N . LEU A 1 267 ? -11.800 60.342 120.014 1.00 20.45 266 LEU A N 1
ATOM 2164 C CA . LEU A 1 267 ? -10.519 60.034 119.347 1.00 20.78 266 LEU A CA 1
ATOM 2165 C C . LEU A 1 267 ? -10.653 58.574 118.798 1.00 17.81 266 LEU A C 1
ATOM 2166 O O . LEU A 1 267 ? -10.989 57.678 119.561 1.00 20.34 266 LEU A O 1
ATOM 2171 N N . PRO A 1 268 ? -10.427 58.360 117.483 1.00 17.83 267 PRO A N 1
ATOM 2172 C CA . PRO A 1 268 ? -10.564 57.012 116.917 1.00 19.43 267 PRO A CA 1
ATOM 2173 C C . PRO A 1 268 ? -9.415 56.061 117.328 1.00 20.44 267 PRO A C 1
ATOM 2174 O O . PRO A 1 268 ? -8.396 55.938 116.621 1.00 22.72 267 PRO A O 1
ATOM 2178 N N . GLY A 1 269 ? -9.577 55.419 118.455 1.00 17.73 268 GLY A N 1
ATOM 2179 C CA . GLY A 1 269 ? -8.526 54.537 118.965 1.00 15.85 268 GLY A CA 1
ATOM 2180 C C . GLY A 1 269 ? -8.251 53.345 118.084 1.00 18.93 268 GLY A C 1
ATOM 2181 O O . GLY A 1 269 ? -9.119 52.792 117.405 1.00 19.68 268 GLY A O 1
ATOM 2182 N N . VAL A 1 270 ? -6.991 52.935 118.076 1.00 16.97 269 VAL A N 1
ATOM 2183 C CA . VAL A 1 270 ? -6.630 51.687 117.411 1.00 18.85 269 VAL A CA 1
ATOM 2184 C C . VAL A 1 270 ? -7.164 50.459 118.150 1.00 18.24 269 VAL A C 1
ATOM 2185 O O . VAL A 1 270 ? -7.609 49.512 117.483 1.00 19.89 269 VAL A O 1
ATOM 2189 N N . VAL A 1 271 ? -7.140 50.474 119.475 1.00 18.56 270 VAL A N 1
ATOM 2190 C CA . VAL A 1 271 ? -7.676 49.357 120.242 1.00 18.70 270 VAL A CA 1
ATOM 2191 C C . VAL A 1 271 ? -9.164 49.310 120.017 1.00 16.78 270 VAL A C 1
ATOM 2192 O O . VAL A 1 271 ? -9.717 48.245 119.774 1.00 20.77 270 VAL A O 1
ATOM 2196 N N . ARG A 1 272 ? -9.814 50.486 120.116 1.00 18.27 271 ARG A N 1
ATOM 2197 C CA . ARG A 1 272 ? -11.226 50.566 119.840 1.00 18.23 271 ARG A CA 1
ATOM 2198 C C . ARG A 1 272 ? -11.617 49.878 118.521 1.00 18.82 271 ARG A C 1
ATOM 2199 O O . ARG A 1 272 ? -12.553 49.031 118.461 1.00 19.97 271 ARG A O 1
ATOM 2207 N N . GLN A 1 273 ? -10.930 50.224 117.452 1.00 17.54 272 GLN A N 1
ATOM 2208 C CA . GLN A 1 273 ? -11.241 49.693 116.159 1.00 19.47 272 GLN A CA 1
ATOM 2209 C C . GLN A 1 273 ? -11.057 48.185 116.191 1.00 19.75 272 GLN A C 1
ATOM 2210 O O . GLN A 1 273 ? -11.840 47.490 115.550 1.00 19.36 272 GLN A O 1
ATOM 2216 N N . SER A 1 274 ? -9.987 47.733 116.834 1.00 18.62 273 SER A N 1
ATOM 2217 C CA . SER A 1 274 ? -9.686 46.311 116.952 1.00 18.60 273 SER A CA 1
ATOM 2218 C C . SER A 1 274 ? -10.723 45.535 117.717 1.00 21.20 273 SER A C 1
ATOM 2219 O O . SER A 1 274 ? -11.084 44.418 117.266 1.00 19.61 273 SER A O 1
ATOM 2222 N N . LEU A 1 275 ? -11.287 46.126 118.787 1.00 18.69 274 LEU A N 1
ATOM 2223 C CA . LEU A 1 275 ? -12.314 45.427 119.550 1.00 19.61 274 LEU A CA 1
ATOM 2224 C C . LEU A 1 275 ? -13.581 45.297 118.709 1.00 18.64 274 LEU A C 1
ATOM 2225 O O . LEU A 1 275 ? -14.289 44.269 118.762 1.00 21.25 274 LEU A O 1
ATOM 2230 N N . LEU A 1 276 ? -13.891 46.353 117.975 1.00 19.38 275 LEU A N 1
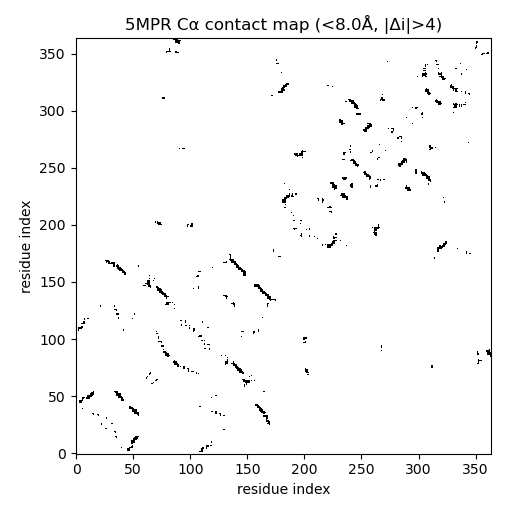ATOM 2231 C CA . LEU A 1 276 ? -15.084 46.330 117.155 1.00 20.20 275 LEU A CA 1
ATOM 2232 C C . LEU A 1 276 ? -14.906 45.243 116.093 1.00 23.57 275 LEU A C 1
ATOM 2233 O O . LEU A 1 276 ? -15.800 44.504 115.798 1.00 21.50 275 LEU A O 1
ATOM 2238 N N . ASP A 1 277 ? -13.749 45.234 115.437 1.00 22.07 276 ASP A N 1
ATOM 2239 C CA . ASP A 1 277 ? -13.431 44.250 114.387 1.00 25.34 276 ASP A CA 1
ATOM 2240 C C . ASP A 1 277 ? -13.528 42.825 114.916 1.00 19.22 276 ASP A C 1
ATOM 2241 O O . ASP A 1 277 ? -14.094 41.978 114.250 1.00 22.21 276 ASP A O 1
ATOM 2246 N N . MET A 1 278 ? -12.980 42.591 116.090 1.00 23.39 277 MET A N 1
ATOM 2247 C CA . MET A 1 278 ? -12.956 41.205 116.700 1.00 20.45 277 MET A CA 1
ATOM 2248 C C . MET A 1 278 ? -14.388 40.786 117.002 1.00 18.65 277 MET A C 1
ATOM 2249 O O . MET A 1 278 ? -14.813 39.658 116.669 1.00 24.98 277 MET A O 1
ATOM 2254 N N . ALA A 1 279 ? -15.149 41.704 117.620 1.00 19.05 278 ALA A N 1
ATOM 2255 C CA . ALA A 1 279 ? -16.504 41.372 118.030 1.00 22.52 278 ALA A CA 1
ATOM 2256 C C . ALA A 1 279 ? -17.435 41.129 116.824 1.00 22.38 278 ALA A C 1
ATOM 2257 O O . ALA A 1 279 ? -18.342 40.270 116.863 1.00 24.13 278 ALA A O 1
ATOM 2259 N N . GLN A 1 280 ? -17.215 41.878 115.759 1.00 22.46 279 GLN A N 1
ATOM 2260 C CA A GLN A 1 280 ? -17.970 41.744 114.513 0.50 24.39 279 GLN A CA 1
ATOM 2261 C CA B GLN A 1 280 ? -17.951 41.705 114.504 0.50 24.69 279 GLN A CA 1
ATOM 2262 C C . GLN A 1 280 ? -17.652 40.362 113.888 1.00 25.94 279 GLN A C 1
ATOM 2263 O O . GLN A 1 280 ? -18.533 39.669 113.416 1.00 30.17 279 GLN A O 1
ATOM 2274 N N . THR A 1 281 ? -16.404 40.006 113.917 1.00 23.28 280 THR A N 1
ATOM 2275 C CA . THR A 1 281 ? -15.931 38.725 113.372 1.00 26.96 280 THR A CA 1
ATOM 2276 C C . THR A 1 281 ? -16.505 37.550 114.173 1.00 26.01 280 THR A C 1
ATOM 2277 O O . THR A 1 281 ? -16.916 36.560 113.585 1.00 30.96 280 THR A O 1
ATOM 2281 N N . TRP A 1 282 ? -16.618 37.651 115.487 1.00 23.62 281 TRP A N 1
ATOM 2282 C CA . TRP A 1 282 ? -17.267 36.553 116.217 1.00 24.18 281 TRP A CA 1
ATOM 2283 C C . TRP A 1 282 ? -18.745 36.347 115.826 1.00 26.79 281 TRP A C 1
ATOM 2284 O O . TRP A 1 282 ? -19.241 35.232 115.842 1.00 30.58 281 TRP A O 1
ATOM 2295 N N . GLY A 1 283 ? -19.442 37.398 115.484 1.00 27.21 282 GLY A N 1
ATOM 2296 C CA . GLY A 1 283 ? -20.845 37.332 115.160 1.00 28.64 282 GLY A CA 1
ATOM 2297 C C . GLY A 1 283 ? -21.837 36.806 116.228 1.00 23.66 282 GLY A C 1
ATOM 2298 O O . GLY A 1 283 ? -22.890 36.184 115.905 1.00 30.69 282 GLY A O 1
ATOM 2299 N N . GLU A 1 284 ? -21.500 37.018 117.493 1.00 25.11 283 GLU A N 1
ATOM 2300 C CA . GLU A 1 284 ? -22.249 36.423 118.612 1.00 26.38 283 GLU A CA 1
ATOM 2301 C C . GLU A 1 284 ? -23.284 37.352 119.226 1.00 20.40 283 GLU A C 1
ATOM 2302 O O . GLU A 1 284 ? -24.189 36.890 119.932 1.00 27.85 283 GLU A O 1
ATOM 2308 N N . PHE A 1 285 ? -23.104 38.656 119.022 1.00 24.13 284 PHE A N 1
ATOM 2309 C CA . PHE A 1 285 ? -23.993 39.671 119.582 1.00 22.49 284 PHE A CA 1
ATOM 2310 C C . PHE A 1 285 ? -23.895 40.905 118.715 1.00 21.36 284 PHE A C 1
ATOM 2311 O O . PHE A 1 285 ? -22.981 41.041 117.884 1.00 22.13 284 PHE A O 1
ATOM 2319 N N . ARG A 1 286 ? -24.881 41.777 118.878 1.00 21.19 285 ARG A N 1
ATOM 2320 C CA . ARG A 1 286 ? -24.868 43.007 118.074 1.00 21.43 285 ARG A CA 1
ATOM 2321 C C . ARG A 1 286 ? -23.712 43.920 118.494 1.00 19.17 285 ARG A C 1
ATOM 2322 O O . ARG A 1 286 ? -23.374 44.032 119.672 1.00 20.58 285 ARG A O 1
ATOM 2330 N N . VAL A 1 287 ? -23.091 44.528 117.508 1.00 21.58 286 VAL A N 1
ATOM 2331 C CA . VAL A 1 287 ? -21.956 45.447 117.716 1.00 20.94 286 VAL A CA 1
ATOM 2332 C C . VAL A 1 287 ? -22.395 46.761 117.047 1.00 20.79 286 VAL A C 1
ATOM 2333 O O . VAL A 1 287 ? -22.759 46.795 115.856 1.00 25.00 286 VAL A O 1
ATOM 2337 N N . VAL A 1 288 ? -22.456 47.834 117.830 1.00 21.96 287 VAL A N 1
ATOM 2338 C CA . VAL A 1 288 ? -22.976 49.078 117.298 1.00 19.86 287 VAL A CA 1
ATOM 2339 C C . VAL A 1 288 ? -22.193 50.298 117.820 1.00 21.54 287 VAL A C 1
ATOM 2340 O O . VAL A 1 288 ? -21.664 50.323 118.937 1.00 20.51 287 VAL A O 1
ATOM 2344 N N . GLU A 1 289 ? -22.186 51.316 116.973 1.00 21.81 288 GLU A N 1
ATOM 2345 C CA . GLU A 1 289 ? -21.662 52.651 117.322 1.00 23.11 288 GLU A CA 1
ATOM 2346 C C . GLU A 1 289 ? -22.858 53.563 117.474 1.00 19.86 288 GLU A C 1
ATOM 2347 O O . GLU A 1 289 ? -23.585 53.826 116.490 1.00 26.25 288 GLU A O 1
ATOM 2353 N N . ARG A 1 290 ? -23.112 53.954 118.700 1.00 21.68 289 ARG A N 1
ATOM 2354 C CA . ARG A 1 290 ? -24.288 54.771 119.044 1.00 20.24 289 ARG A CA 1
ATOM 2355 C C . ARG A 1 290 ? -23.940 55.603 120.258 1.00 19.36 289 ARG A C 1
ATOM 2356 O O . ARG A 1 290 ? -23.194 55.179 121.149 1.00 20.88 289 ARG A O 1
ATOM 2364 N N . THR A 1 291 ? -24.495 56.813 120.343 1.00 20.83 290 THR A N 1
ATOM 2365 C CA A THR A 1 291 ? -24.310 57.571 121.568 0.50 23.55 290 THR A CA 1
ATOM 2366 C CA B THR A 1 291 ? -24.404 57.609 121.538 0.50 23.90 290 THR A CA 1
ATOM 2367 C C . THR A 1 291 ? -24.938 56.836 122.759 1.00 20.99 290 THR A C 1
ATOM 2368 O O . THR A 1 291 ? -25.979 56.137 122.641 1.00 25.14 290 THR A O 1
ATOM 2375 N N . ILE A 1 292 ? -24.273 56.993 123.900 1.00 18.41 291 ILE A N 1
ATOM 2376 C CA . ILE A 1 292 ? -24.667 56.439 125.193 1.00 20.81 291 ILE A CA 1
ATOM 2377 C C . ILE A 1 292 ? -24.854 57.585 126.162 1.00 21.48 291 ILE A C 1
ATOM 2378 O O . ILE A 1 292 ? -23.934 58.396 126.379 1.00 23.23 291 ILE A O 1
ATOM 2383 N N . THR A 1 293 ? -26.015 57.672 126.763 1.00 20.89 292 THR A N 1
ATOM 2384 C CA . THR A 1 293 ? -26.294 58.767 127.699 1.00 20.59 292 THR A CA 1
ATOM 2385 C C . THR A 1 293 ? -26.338 58.270 129.128 1.00 23.28 292 THR A C 1
ATOM 2386 O O . THR A 1 293 ? -26.567 57.092 129.372 1.00 22.81 292 THR A O 1
ATOM 2390 N N . MET A 1 294 ? -26.141 59.169 130.087 1.00 21.39 293 MET A N 1
ATOM 2391 C CA . MET A 1 294 ? -26.173 58.789 131.507 1.00 21.32 293 MET A CA 1
ATOM 2392 C C . MET A 1 294 ? -27.587 58.288 131.845 1.00 22.22 293 MET A C 1
ATOM 2393 O O . MET A 1 294 ? -27.722 57.398 132.677 1.00 24.91 293 MET A O 1
ATOM 2398 N N . LYS A 1 295 ? -28.621 58.917 131.278 1.00 21.73 294 LYS A N 1
ATOM 2399 C CA . LYS A 1 295 ? -29.992 58.474 131.550 1.00 22.92 294 LYS A CA 1
ATOM 2400 C C . LYS A 1 295 ? -30.171 57.009 131.146 1.00 22.75 294 LYS A C 1
ATOM 2401 O O . LYS A 1 295 ? -30.781 56.186 131.890 1.00 23.50 294 LYS A O 1
ATOM 2407 N N . GLN A 1 296 ? -29.651 56.678 129.968 1.00 20.18 295 GLN A N 1
ATOM 2408 C CA . GLN A 1 296 ? -29.746 55.263 129.510 1.00 21.14 295 GLN A CA 1
ATOM 2409 C C . GLN A 1 296 ? -28.996 54.354 130.462 1.00 23.02 295 GLN A C 1
ATOM 2410 O O . GLN A 1 296 ? -29.475 53.295 130.825 1.00 22.84 295 GLN A O 1
ATOM 2416 N N . LEU A 1 297 ? -27.790 54.770 130.842 1.00 20.16 296 LEU A N 1
ATOM 2417 C CA . LEU A 1 297 ? -26.971 53.932 131.758 1.00 24.53 296 LEU A CA 1
ATOM 2418 C C . LEU A 1 297 ? -27.619 53.751 133.106 1.00 18.89 296 LEU A C 1
ATOM 2419 O O . LEU A 1 297 ? -27.633 52.648 133.645 1.00 20.09 296 LEU A O 1
ATOM 2424 N N . LEU A 1 298 ? -28.111 54.842 133.688 1.00 21.09 297 LEU A N 1
ATOM 2425 C CA . LEU A 1 298 ? -28.743 54.737 134.978 1.00 26.02 297 LEU A CA 1
ATOM 2426 C C . LEU A 1 298 ? -29.920 53.754 134.947 1.00 20.21 297 LEU A C 1
ATOM 2427 O O . LEU A 1 298 ? -30.105 52.932 135.889 1.00 23.02 297 LEU A O 1
ATOM 2432 N N . ARG A 1 299 ? -30.716 53.855 133.893 1.00 20.51 298 ARG A N 1
ATOM 2433 C CA . ARG A 1 299 ? -31.873 52.977 133.809 1.00 20.43 298 ARG A CA 1
ATOM 2434 C C . ARG A 1 299 ? -31.419 51.507 133.604 1.00 24.16 298 ARG A C 1
ATOM 2435 O O . ARG A 1 299 ? -31.942 50.572 134.281 1.00 20.94 298 ARG A O 1
ATOM 2443 N N . ALA A 1 300 ? -30.428 51.326 132.741 1.00 20.96 299 ALA A N 1
ATOM 2444 C CA . ALA A 1 300 ? -29.901 49.996 132.526 1.00 19.20 299 ALA A CA 1
ATOM 2445 C C . ALA A 1 300 ? -29.332 49.365 133.818 1.00 16.47 299 ALA A C 1
ATOM 2446 O O . ALA A 1 300 ? -29.512 48.185 134.075 1.00 22.57 299 ALA A O 1
ATOM 2448 N N . LEU A 1 301 ? -28.629 50.157 134.621 1.00 19.20 300 LEU A N 1
ATOM 2449 C CA . LEU A 1 301 ? -28.059 49.689 135.871 1.00 19.87 300 LEU A CA 1
ATOM 2450 C C . LEU A 1 301 ? -29.138 49.248 136.869 1.00 21.39 300 LEU A C 1
ATOM 2451 O O . LEU A 1 301 ? -29.104 48.204 137.468 1.00 23.34 300 LEU A O 1
ATOM 2456 N N . GLU A 1 302 ? -30.150 50.077 137.013 1.00 22.39 301 GLU A N 1
ATOM 2457 C CA . GLU A 1 302 ? -31.190 49.778 137.988 1.00 22.73 301 GLU A CA 1
ATOM 2458 C C . GLU A 1 302 ? -31.955 48.501 137.554 1.00 19.45 301 GLU A C 1
ATOM 2459 O O . GLU A 1 302 ? -32.379 47.726 138.426 1.00 23.49 301 GLU A O 1
ATOM 2465 N N . GLU A 1 303 ? -32.090 48.281 136.243 1.00 22.30 302 GLU A N 1
ATOM 2466 C CA . GLU A 1 303 ? -32.763 47.125 135.701 1.00 21.14 302 GLU A CA 1
ATOM 2467 C C . GLU A 1 303 ? -31.913 45.889 135.599 1.00 20.73 302 GLU A C 1
ATOM 2468 O O . GLU A 1 303 ? -32.440 44.852 135.274 1.00 22.70 302 GLU A O 1
ATOM 2474 N N . GLY A 1 304 ? -30.643 45.960 135.974 1.00 21.21 303 GLY A N 1
ATOM 2475 C CA . GLY A 1 304 ? -29.753 44.837 135.876 1.00 23.68 303 GLY A CA 1
ATOM 2476 C C . GLY A 1 304 ? -29.364 44.449 134.465 1.00 19.77 303 GLY A C 1
ATOM 2477 O O . GLY A 1 304 ? -28.982 43.285 134.202 1.00 24.85 303 GLY A O 1
ATOM 2478 N N . ARG A 1 305 ? -29.369 45.410 133.532 1.00 19.39 304 ARG A N 1
ATOM 2479 C CA . ARG A 1 305 ? -29.087 45.133 132.126 1.00 21.96 304 ARG A CA 1
ATOM 2480 C C . ARG A 1 305 ? -27.645 45.318 131.726 1.00 21.56 304 ARG A C 1
ATOM 2481 O O . ARG A 1 305 ? -27.252 44.959 130.628 1.00 20.98 304 ARG A O 1
ATOM 2489 N N . VAL A 1 306 ? -26.863 45.930 132.608 1.00 19.66 305 VAL A N 1
ATOM 2490 C CA . VAL A 1 306 ? -25.455 46.201 132.307 1.00 18.54 305 VAL A CA 1
ATOM 2491 C C . VAL A 1 306 ? -24.622 44.969 132.725 1.00 19.48 305 VAL A C 1
ATOM 2492 O O . VAL A 1 306 ? -24.704 44.501 133.839 1.00 21.74 305 VAL A O 1
ATOM 2496 N N . ARG A 1 307 ? -23.787 44.510 131.805 1.00 19.64 306 ARG A N 1
ATOM 2497 C CA . ARG A 1 307 ? -22.840 43.462 132.126 1.00 21.36 306 ARG A CA 1
ATOM 2498 C C . ARG A 1 307 ? -21.458 44.005 132.391 1.00 21.65 306 ARG A C 1
ATOM 2499 O O . ARG A 1 307 ? -20.924 43.713 133.453 1.00 21.69 306 ARG A O 1
ATOM 2507 N N . GLU A 1 308 ? -20.908 44.821 131.485 1.00 21.59 307 GLU A N 1
ATOM 2508 C CA . GLU A 1 308 ? -19.496 45.207 131.609 1.00 23.61 307 GLU A CA 1
ATOM 2509 C C . GLU A 1 308 ? -19.371 46.630 131.055 1.00 21.04 307 GLU A C 1
ATOM 2510 O O . GLU A 1 308 ? -20.011 46.954 130.041 1.00 22.38 307 GLU A O 1
ATOM 2516 N N . VAL A 1 309 ? -18.610 47.498 131.741 1.00 19.58 308 VAL A N 1
ATOM 2517 C CA . VAL A 1 309 ? -18.215 48.760 131.179 1.00 21.86 308 VAL A CA 1
ATOM 2518 C C . VAL A 1 309 ? -16.690 48.805 131.274 1.00 19.47 308 VAL A C 1
ATOM 2519 O O . VAL A 1 309 ? -16.091 48.432 132.298 1.00 19.23 308 VAL A O 1
ATOM 2523 N N . PHE A 1 310 ? -16.072 49.261 130.193 1.00 16.58 309 PHE A N 1
ATOM 2524 C CA . PHE A 1 310 ? -14.614 49.283 130.144 1.00 17.17 309 PHE A CA 1
ATOM 2525 C C . PHE A 1 310 ? -14.076 50.334 129.192 1.00 18.60 309 PHE A C 1
ATOM 2526 O O . PHE A 1 310 ? -14.736 50.785 128.278 1.00 19.48 309 PHE A O 1
ATOM 2534 N N . GLY A 1 311 ? -12.846 50.731 129.454 1.00 22.06 310 GLY A N 1
ATOM 2535 C CA . GLY A 1 311 ? -12.068 51.616 128.565 1.00 22.38 310 GLY A CA 1
ATOM 2536 C C . GLY A 1 311 ? -11.139 50.779 127.717 1.00 20.20 310 GLY A C 1
ATOM 2537 O O . GLY A 1 311 ? -10.785 49.654 128.104 1.00 21.97 310 GLY A O 1
ATOM 2538 N N . SER A 1 312 ? -10.727 51.315 126.586 1.00 20.02 311 SER A N 1
ATOM 2539 C CA . SER A 1 312 ? -9.780 50.671 125.686 1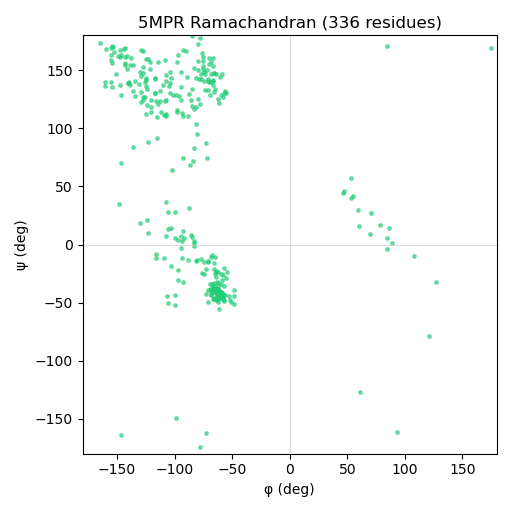.00 19.38 311 SER A CA 1
ATOM 2540 C C . SER A 1 312 ? -8.721 51.701 125.251 1.00 20.65 311 SER A C 1
ATOM 2541 O O . SER A 1 312 ? -9.027 52.838 124.984 1.00 21.59 311 SER A O 1
ATOM 2544 N N . GLY A 1 313 ? -7.483 51.267 125.155 1.00 21.38 312 GLY A N 1
ATOM 2545 C CA . GLY A 1 313 ? -6.405 52.102 124.657 1.00 19.92 312 GLY A CA 1
ATOM 2546 C C . GLY A 1 313 ? -5.083 51.373 124.776 1.00 21.76 312 GLY A C 1
ATOM 2547 O O . GLY A 1 313 ? -5.008 50.318 125.364 1.00 26.06 312 GLY A O 1
ATOM 2548 N N . THR A 1 314 ? -4.062 51.933 124.150 1.00 20.39 313 THR A N 1
ATOM 2549 C CA . THR A 1 314 ? -2.762 51.299 124.036 1.00 25.93 313 THR A CA 1
ATOM 2550 C C . THR A 1 314 ? -2.135 51.015 125.387 1.00 24.58 313 THR A C 1
ATOM 2551 O O . THR A 1 314 ? -1.470 49.992 125.530 1.00 27.83 313 THR A O 1
ATOM 2555 N N . ALA A 1 315 ? -2.368 51.865 126.380 1.00 33.70 314 ALA A N 1
ATOM 2556 C CA . ALA A 1 315 ? -1.805 51.646 127.738 1.00 35.00 314 ALA A CA 1
ATOM 2557 C C . ALA A 1 315 ? -2.215 50.370 128.484 1.00 40.25 314 ALA A C 1
ATOM 2558 O O . ALA A 1 315 ? -1.307 49.671 128.942 1.00 49.45 314 ALA A O 1
ATOM 2560 N N . CYS A 1 316 ? -3.510 50.069 128.701 1.00 49.67 315 CYS A N 1
ATOM 2561 C CA . CYS A 1 316 ? -3.908 48.789 129.403 1.00 65.18 315 CYS A CA 1
ATOM 2562 C C . CYS A 1 316 ? -4.571 47.761 128.501 1.00 50.74 315 CYS A C 1
ATOM 2563 O O . CYS A 1 316 ? -4.793 46.595 128.874 1.00 49.60 315 CYS A O 1
ATOM 2566 N N . GLN A 1 317 ? -4.915 48.229 127.319 1.00 32.99 316 GLN A N 1
ATOM 2567 C CA . GLN A 1 317 ? -5.643 47.494 126.315 1.00 36.29 316 GLN A CA 1
ATOM 2568 C C . GLN A 1 317 ? -7.129 47.554 126.709 1.00 28.88 316 GLN A C 1
ATOM 2569 O O . GLN A 1 317 ? -7.906 48.155 126.002 1.00 27.90 316 GLN A O 1
ATOM 2575 N N A VAL A 1 318 ? -7.488 46.973 127.854 0.46 24.78 317 VAL A N 1
ATOM 2576 N N B VAL A 1 318 ? -7.518 46.817 127.747 0.54 26.86 317 VAL A N 1
ATOM 2577 C CA A VAL A 1 318 ? -8.892 46.787 128.214 0.46 21.41 317 VAL A CA 1
ATOM 2578 C CA B VAL A 1 318 ? -8.903 46.830 128.236 0.54 25.39 317 VAL A CA 1
ATOM 2579 C C A VAL A 1 318 ? -9.089 46.900 129.734 0.46 24.88 317 VAL A C 1
ATOM 2580 C C B VAL A 1 318 ? -8.865 47.068 129.729 0.54 29.55 317 VAL A C 1
ATOM 2581 O O A VAL A 1 318 ? -8.749 45.973 130.459 0.46 36.41 317 VAL A O 1
ATOM 2582 O O B VAL A 1 318 ? -8.073 46.435 130.435 0.54 28.70 317 VAL A O 1
ATOM 2589 N N . CYS A 1 319 ? -9.694 48.015 130.178 1.00 26.03 318 CYS A N 1
ATOM 2590 C CA . CYS A 1 319 ? -9.676 48.483 131.564 1.00 24.92 318 CYS A CA 1
ATOM 2591 C C . CYS A 1 319 ? -11.086 48.524 132.132 1.00 21.84 318 CYS A C 1
ATOM 2592 O O . CYS A 1 319 ? -11.887 49.372 131.746 1.00 22.33 318 CYS A O 1
ATOM 2595 N N . PRO A 1 320 ? -11.410 47.611 133.032 1.00 19.82 319 PRO A N 1
ATOM 2596 C CA . PRO A 1 320 ? -12.765 47.500 133.571 1.00 19.28 319 PRO A CA 1
ATOM 2597 C C . PRO A 1 320 ? -13.098 48.649 134.518 1.00 20.01 319 PRO A C 1
ATOM 2598 O O . PRO A 1 320 ? -12.234 49.151 135.261 1.00 21.73 319 PRO A O 1
ATOM 2602 N N . VAL A 1 321 ? -14.393 48.988 134.564 1.00 20.72 320 VAL A N 1
ATOM 2603 C CA . VAL A 1 321 ? -14.906 50.051 135.440 1.00 19.58 320 VAL A CA 1
ATOM 2604 C C . VAL A 1 321 ? -15.872 49.450 136.450 1.00 20.61 320 VAL A C 1
ATOM 2605 O O . VAL A 1 321 ? -16.786 48.689 136.092 1.00 20.61 320 VAL A O 1
ATOM 2609 N N . HIS A 1 322 ? -15.693 49.764 137.712 1.00 20.60 321 HIS A N 1
ATOM 2610 C CA . HIS A 1 322 ? -16.637 49.273 138.754 1.00 20.74 321 HIS A CA 1
ATOM 2611 C C . HIS A 1 322 ? -17.417 50.364 139.484 1.00 21.26 321 HIS A C 1
ATOM 2612 O O . HIS A 1 322 ? -18.245 50.040 140.320 1.00 21.02 321 HIS A O 1
ATOM 2619 N N . ARG A 1 323 ? -17.100 51.642 139.281 1.00 21.94 322 ARG A N 1
ATOM 2620 C CA . ARG A 1 323 ? -17.800 52.685 140.031 1.00 22.16 322 ARG A CA 1
ATOM 2621 C C . ARG A 1 323 ? -17.722 53.986 139.215 1.00 20.48 322 ARG A C 1
ATOM 2622 O O . ARG A 1 323 ? -16.737 54.250 138.549 1.00 20.97 322 ARG A O 1
ATOM 2630 N N . ILE A 1 324 ? -18.833 54.715 139.203 1.00 20.75 323 ILE A N 1
ATOM 2631 C CA . ILE A 1 324 ? -18.976 56.074 138.642 1.00 21.16 323 ILE A CA 1
ATOM 2632 C C . ILE A 1 324 ? -19.624 56.978 139.673 1.00 21.42 323 ILE A C 1
ATOM 2633 O O . ILE A 1 324 ? -20.700 56.712 140.135 1.00 23.32 323 ILE A O 1
ATOM 2638 N N . LEU A 1 325 ? -18.919 58.062 140.004 1.00 20.78 324 LEU A N 1
ATOM 2639 C CA . LEU A 1 325 ? -19.418 59.107 140.821 1.00 20.56 324 LEU A CA 1
ATOM 2640 C C . LEU A 1 325 ? -20.037 60.194 139.957 1.00 23.48 324 LEU A C 1
ATOM 2641 O O . LEU A 1 325 ? -19.342 60.873 139.256 1.00 23.40 324 LEU A O 1
ATOM 2646 N N . TYR A 1 326 ? -21.368 60.314 140.021 1.00 22.11 325 TYR A N 1
ATOM 2647 C CA . TYR A 1 326 ? -22.133 61.225 139.192 1.00 26.16 325 TYR A CA 1
ATOM 2648 C C . TYR A 1 326 ? -23.163 61.972 140.027 1.00 29.31 325 TYR A C 1
ATOM 2649 O O . TYR A 1 326 ? -23.930 61.369 140.746 1.00 29.71 325 TYR A O 1
ATOM 2658 N N . LYS A 1 327 ? -23.170 63.305 139.928 1.00 33.13 326 LYS A N 1
ATOM 2659 C CA . LYS A 1 327 ? -24.095 64.134 140.721 1.00 37.40 326 LYS A CA 1
ATOM 2660 C C . LYS A 1 327 ? -24.076 63.674 142.204 1.00 35.34 326 LYS A C 1
ATOM 2661 O O . LYS A 1 327 ? -25.142 63.481 142.860 1.00 47.65 326 LYS A O 1
ATOM 2667 N N . ASP A 1 328 ? -22.862 63.468 142.717 1.00 31.87 327 ASP A N 1
ATOM 2668 C CA . ASP A 1 328 ? -22.630 63.065 144.097 1.00 38.34 327 ASP A CA 1
ATOM 2669 C C . ASP A 1 328 ? -23.273 61.739 144.449 1.00 38.55 327 ASP A C 1
ATOM 2670 O O . ASP A 1 328 ? -23.395 61.437 145.621 1.00 53.50 327 ASP A O 1
ATOM 2675 N N . ARG A 1 329 ? -23.679 60.942 143.451 1.00 36.24 328 ARG A N 1
ATOM 2676 C CA . ARG A 1 329 ? -24.142 59.565 143.703 1.00 37.62 328 ARG A CA 1
ATOM 2677 C C . ARG A 1 329 ? -23.081 58.606 143.302 1.00 28.48 328 ARG A C 1
ATOM 2678 O O . ARG A 1 329 ? -22.530 58.709 142.216 1.00 29.71 328 ARG A O 1
ATOM 2686 N N . ASN A 1 330 ? -22.759 57.680 144.183 1.00 29.28 329 ASN A N 1
ATOM 2687 C CA . ASN A 1 330 ? -21.809 56.649 143.851 1.00 31.53 329 ASN A CA 1
ATOM 2688 C C . ASN A 1 330 ? -22.539 55.477 143.218 1.00 30.86 329 ASN A C 1
ATOM 2689 O O . ASN A 1 330 ? -23.238 54.756 143.894 1.00 43.12 329 ASN A O 1
ATOM 2694 N N . LEU A 1 331 ? -22.324 55.282 141.943 1.00 21.92 330 LEU A N 1
ATOM 2695 C CA . LEU A 1 331 ? -22.940 54.218 141.182 1.00 22.92 330 LEU A CA 1
ATOM 2696 C C . LEU A 1 331 ? -22.014 52.997 141.022 1.00 18.92 330 LEU A C 1
ATOM 2697 O O . LEU A 1 331 ? -20.972 53.038 140.366 1.00 23.31 330 LEU A O 1
ATOM 2702 N N . HIS A 1 332 ? -22.443 51.905 141.597 1.00 19.89 331 HIS A N 1
ATOM 2703 C CA . HIS A 1 332 ? -21.778 50.627 141.404 1.00 19.50 331 HIS A CA 1
ATOM 2704 C C . HIS A 1 332 ? -22.025 50.120 139.971 1.00 20.04 331 HIS A C 1
ATOM 2705 O O . HIS A 1 332 ? -23.176 50.134 139.445 1.00 23.18 331 HIS A O 1
ATOM 2712 N N . ILE A 1 333 ? -20.966 49.683 139.311 1.00 20.16 332 ILE A N 1
ATOM 2713 C CA . ILE A 1 333 ? -21.046 49.139 138.010 1.00 19.84 332 ILE A CA 1
ATOM 2714 C C . ILE A 1 333 ? -20.598 47.649 138.122 1.00 21.37 332 ILE A C 1
ATOM 2715 O O . ILE A 1 333 ? -19.484 47.411 138.584 1.00 21.57 332 ILE A O 1
ATOM 2720 N N . PRO A 1 334 ? -21.443 46.671 137.700 1.00 21.51 333 PRO A N 1
ATOM 2721 C CA . PRO A 1 334 ? -21.241 45.249 138.049 1.00 22.84 333 PRO A CA 1
ATOM 2722 C C . PRO A 1 334 ? -20.325 44.438 137.076 1.00 22.94 333 PRO A C 1
ATOM 2723 O O . PRO A 1 334 ? -20.475 43.232 136.924 1.00 26.50 333 PRO A O 1
ATOM 2727 N N . THR A 1 335 ? -19.362 45.118 136.486 1.00 21.52 334 THR A N 1
ATOM 2728 C CA . THR A 1 335 ? -18.389 44.553 135.562 1.00 21.65 334 THR A CA 1
ATOM 2729 C C . THR A 1 335 ? -17.711 43.305 136.125 1.00 22.12 334 THR A C 1
ATOM 2730 O O . THR A 1 335 ? -17.692 42.256 135.455 1.00 24.23 334 THR A O 1
ATOM 2734 N N . MET A 1 336 ? -17.218 43.394 137.356 1.00 23.30 335 MET A N 1
ATOM 2735 C CA . MET A 1 336 ? -16.467 42.262 137.926 1.00 26.46 335 MET A CA 1
ATOM 2736 C C . MET A 1 336 ? -17.334 41.077 138.309 1.00 26.35 335 MET A C 1
ATOM 2737 O O . MET A 1 336 ? -16.860 39.970 138.352 1.00 32.34 335 MET A O 1
ATOM 2742 N N . GLU A 1 337 ? -18.602 41.316 138.498 1.00 27.71 336 GLU A N 1
ATOM 2743 C CA . GLU A 1 337 ? -19.590 40.267 138.846 1.00 28.61 336 GLU A CA 1
ATOM 2744 C C . GLU A 1 337 ? -20.046 39.502 137.651 1.00 26.47 336 GLU A C 1
ATOM 2745 O O . GLU A 1 337 ? -20.620 38.433 137.782 1.00 35.66 336 GLU A O 1
ATOM 2751 N N . ASN A 1 338 ? -19.746 40.011 136.483 1.00 23.85 337 ASN A N 1
ATOM 2752 C CA . ASN A 1 338 ? -20.090 39.357 135.240 1.00 27.91 337 ASN A CA 1
ATOM 2753 C C . ASN A 1 338 ? -18.857 38.740 134.591 1.00 27.31 337 ASN A C 1
ATOM 2754 O O . ASN A 1 338 ? -18.747 38.631 133.363 1.00 25.48 337 ASN A O 1
ATOM 2759 N N . GLY A 1 339 ? -17.900 38.382 135.424 1.00 30.52 338 GLY A N 1
ATOM 2760 C CA . GLY A 1 339 ? -16.691 37.720 134.959 1.00 32.95 338 GLY A CA 1
ATOM 2761 C C . GLY A 1 339 ? -15.401 38.460 135.287 1.00 33.85 338 GLY A C 1
ATOM 2762 O O . GLY A 1 339 ? -14.690 38.020 136.141 1.00 33.27 338 GLY A O 1
ATOM 2763 N N . PRO A 1 340 ? -15.035 39.526 134.528 1.00 28.75 339 PRO A N 1
ATOM 2764 C CA . PRO A 1 340 ? -15.719 40.110 133.345 1.00 25.12 339 PRO A CA 1
ATOM 2765 C C . PRO A 1 340 ? -15.398 39.322 132.075 1.00 23.83 339 PRO A C 1
ATOM 2766 O O . PRO A 1 340 ? -14.340 39.446 131.478 1.00 27.17 339 PRO A O 1
ATOM 2770 N N . GLU A 1 341 ? -16.358 38.519 131.657 1.00 25.80 340 GLU A N 1
ATOM 2771 C CA . GLU A 1 341 ? -16.142 37.540 130.622 1.00 25.10 340 GLU A CA 1
ATOM 2772 C C . GLU A 1 341 ? -15.659 38.136 129.285 1.00 22.91 340 GLU A C 1
ATOM 2773 O O . GLU A 1 341 ? -14.711 37.635 128.645 1.00 25.21 340 GLU A O 1
ATOM 2779 N N . LEU A 1 342 ? -16.325 39.203 128.831 1.00 20.70 341 LEU A N 1
ATOM 2780 C CA . LEU A 1 342 ? -15.979 39.778 127.535 1.00 18.83 341 LEU A CA 1
ATOM 2781 C C . LEU A 1 342 ? -14.585 40.413 127.626 1.00 18.36 341 LEU A C 1
ATOM 2782 O O . LEU A 1 342 ? -13.788 40.280 126.706 1.00 21.80 341 LEU A O 1
ATOM 2787 N N . ILE A 1 343 ? -14.345 41.129 128.704 1.00 19.70 342 ILE A N 1
ATOM 2788 C CA . ILE A 1 343 ? -13.048 41.771 128.870 1.00 18.28 342 ILE A CA 1
ATOM 2789 C C . ILE A 1 343 ? -11.906 40.735 128.864 1.00 20.18 342 ILE A C 1
ATOM 2790 O O . ILE A 1 343 ? -10.911 40.912 128.137 1.00 22.32 342 ILE A O 1
ATOM 2795 N N . LEU A 1 344 ? -12.079 39.655 129.608 1.00 22.88 343 LEU A N 1
ATOM 2796 C CA . LEU A 1 344 ? -11.074 38.588 129.614 1.00 26.93 343 LEU A CA 1
ATOM 2797 C C . LEU A 1 344 ? -10.899 37.930 128.246 1.00 19.53 343 LEU A C 1
ATOM 2798 O O . LEU A 1 344 ? -9.775 37.618 127.832 1.00 22.19 343 LEU A O 1
ATOM 2803 N N . ARG A 1 345 ? -11.991 37.792 127.487 1.00 19.74 344 ARG A N 1
ATOM 2804 C CA . ARG A 1 345 ? -11.923 37.270 126.151 1.00 20.73 344 ARG A CA 1
ATOM 2805 C C . ARG A 1 345 ? -11.090 38.140 125.206 1.00 20.81 344 ARG A C 1
ATOM 2806 O O . ARG A 1 345 ? -10.203 37.626 124.480 1.00 23.62 344 ARG A O 1
ATOM 2814 N N . PHE A 1 346 ? -11.376 39.429 125.208 1.00 19.27 345 PHE A N 1
ATOM 2815 C CA . PHE A 1 346 ? -10.588 40.377 124.459 1.00 19.85 345 PHE A CA 1
ATOM 2816 C C . PHE A 1 346 ? -9.085 40.358 124.849 1.00 20.97 345 PHE A C 1
ATOM 2817 O O . PHE A 1 346 ? -8.192 40.371 123.953 1.00 21.74 345 PHE A O 1
ATOM 2825 N N . GLN A 1 347 ? -8.829 40.404 126.154 1.00 20.22 346 GLN A N 1
ATOM 2826 C CA . GLN A 1 347 ? -7.464 40.416 126.668 1.00 20.63 346 GLN A CA 1
ATOM 2827 C C . GLN A 1 347 ? -6.738 39.181 126.176 1.00 19.16 346 GLN A C 1
ATOM 2828 O O . GLN A 1 347 ? -5.614 39.263 125.729 1.00 23.99 346 GLN A O 1
ATOM 2834 N N . LYS A 1 348 ? -7.393 38.022 126.240 1.00 20.61 347 LYS A N 1
ATOM 2835 C CA . LYS A 1 348 ? -6.718 36.789 125.806 1.00 22.88 347 LYS A CA 1
ATOM 2836 C C . LYS A 1 348 ? -6.397 36.771 124.298 1.00 20.27 347 LYS A C 1
ATOM 2837 O O . LYS A 1 348 ? -5.275 36.404 123.876 1.00 23.50 347 LYS A O 1
ATOM 2843 N N . GLU A 1 349 ? -7.384 37.151 123.502 1.00 20.02 348 GLU A N 1
ATOM 2844 C CA . GLU A 1 349 ? -7.193 37.204 122.051 1.00 21.59 348 GLU A CA 1
ATOM 2845 C C . GLU A 1 349 ? -6.125 38.233 121.678 1.00 23.50 348 GLU A C 1
ATOM 2846 O O . GLU A 1 349 ? -5.253 37.934 120.846 1.00 24.73 348 GLU A O 1
ATOM 2852 N N . LEU A 1 350 ? -6.150 39.431 122.280 1.00 22.85 349 LEU A N 1
ATOM 2853 C CA . LEU A 1 350 ? -5.070 40.388 121.993 1.00 22.22 349 LEU A CA 1
ATOM 2854 C C . LEU A 1 350 ? -3.675 39.889 122.402 1.00 20.54 349 LEU A C 1
ATOM 2855 O O . LEU A 1 350 ? -2.695 40.116 121.649 1.00 23.36 349 LEU A O 1
ATOM 2860 N N . LYS A 1 351 ? -3.587 39.217 123.553 1.00 22.44 350 LYS A N 1
ATOM 2861 C CA . LYS A 1 351 ? -2.314 38.704 124.060 1.00 21.19 350 LYS A CA 1
ATOM 2862 C C . LYS A 1 351 ? -1.789 37.681 123.031 1.00 21.87 350 LYS A C 1
ATOM 2863 O O . LYS A 1 351 ? -0.614 37.699 122.673 1.00 22.50 350 LYS A O 1
ATOM 2869 N N . GLU A 1 352 ? -2.630 36.756 122.563 1.00 22.83 351 GLU A N 1
ATOM 2870 C CA . GLU A 1 352 ? -2.181 35.756 121.613 1.00 24.31 351 GLU A CA 1
ATOM 2871 C C . GLU A 1 352 ? -1.632 36.353 120.308 1.00 20.90 351 GLU A C 1
ATOM 2872 O O . GLU A 1 352 ? -0.625 35.917 119.799 1.00 23.60 351 GLU A O 1
ATOM 2878 N N . ILE A 1 353 ? -2.287 37.390 119.788 1.00 20.19 352 ILE A N 1
ATOM 2879 C CA . ILE A 1 353 ? -1.879 38.093 118.576 1.00 20.56 352 ILE A CA 1
ATOM 2880 C C . ILE A 1 353 ? -0.612 38.902 118.852 1.00 21.42 352 ILE A C 1
ATOM 2881 O O . ILE A 1 353 ? 0.389 38.806 118.105 1.00 20.50 352 ILE A O 1
ATOM 2886 N N . GLN A 1 354 ? -0.610 39.672 119.930 1.00 21.68 353 GLN A N 1
ATOM 2887 C CA . GLN A 1 354 ? 0.507 40.646 120.142 1.00 21.40 353 GLN A CA 1
ATOM 2888 C C . GLN A 1 354 ? 1.839 39.975 120.419 1.00 19.68 353 GLN A C 1
ATOM 2889 O O . GLN A 1 354 ? 2.881 40.446 119.961 1.00 20.62 353 GLN A O 1
ATOM 2895 N N . TYR A 1 355 ? 1.788 38.850 121.107 1.00 20.43 354 TYR A N 1
ATOM 2896 C CA . TYR A 1 355 ? 2.987 38.107 121.527 1.00 18.65 354 TYR A CA 1
ATOM 2897 C C . TYR A 1 355 ? 3.324 36.967 120.564 1.00 23.83 354 TYR A C 1
ATOM 2898 O O . TYR A 1 355 ? 4.282 36.195 120.818 1.00 25.76 354 TYR A O 1
ATOM 2907 N N . GLY A 1 356 ? 2.572 36.844 119.481 1.00 24.06 355 GLY A N 1
ATOM 2908 C CA . GLY A 1 356 ? 2.937 35.917 118.415 1.00 21.44 355 GLY A CA 1
ATOM 2909 C C . GLY A 1 356 ? 2.633 34.474 118.662 1.00 25.04 355 GLY A C 1
ATOM 2910 O O . GLY A 1 356 ? 3.255 33.584 118.048 1.00 30.95 355 GLY A O 1
ATOM 2911 N N . ILE A 1 357 ? 1.782 34.223 119.618 1.00 25.73 356 ILE A N 1
ATOM 2912 C CA . ILE A 1 357 ? 1.325 32.855 119.912 1.00 28.16 356 ILE A CA 1
ATOM 2913 C C . ILE A 1 357 ? 0.538 32.332 118.699 1.00 28.38 356 ILE A C 1
ATOM 2914 O O . ILE A 1 357 ? 0.619 31.198 118.333 1.00 30.12 356 ILE A O 1
ATOM 2919 N N . ARG A 1 358 ? -0.203 33.204 118.051 1.00 28.67 357 ARG A N 1
ATOM 2920 C CA . ARG A 1 358 ? -0.709 32.867 116.778 1.00 32.30 357 ARG A CA 1
ATOM 2921 C C . ARG A 1 358 ? -0.402 33.979 115.781 1.00 22.45 357 ARG A C 1
ATOM 2922 O O . ARG A 1 358 ? -0.285 35.143 116.166 1.00 32.24 357 ARG A O 1
ATOM 2930 N N . ALA A 1 359 ? -0.218 33.557 114.526 1.00 27.43 358 ALA A N 1
ATOM 2931 C CA . ALA A 1 359 ? 0.043 34.432 113.436 1.00 23.19 358 ALA A CA 1
ATOM 2932 C C . ALA A 1 359 ? -1.210 35.224 113.094 1.00 25.73 358 ALA A C 1
ATOM 2933 O O . ALA A 1 359 ? -2.338 34.717 113.197 1.00 26.42 358 ALA A O 1
ATOM 2935 N N . HIS A 1 360 ? -0.994 36.498 112.781 1.00 24.68 359 HIS A N 1
ATOM 2936 C CA . HIS A 1 360 ? -2.099 37.409 112.482 1.00 27.31 359 HIS A CA 1
ATOM 2937 C C . HIS A 1 360 ? -1.627 38.648 111.707 1.00 22.37 359 HIS A C 1
ATOM 2938 O O . HIS A 1 360 ? -0.570 39.246 111.985 1.00 26.87 359 HIS A O 1
ATOM 2945 N N . GLU A 1 361 ? -2.437 39.033 110.748 1.00 25.57 360 GLU A N 1
ATOM 2946 C CA . GLU A 1 361 ? -2.163 40.107 109.806 1.00 28.77 360 GLU A CA 1
ATOM 2947 C C . GLU A 1 361 ? -2.050 41.480 110.519 1.00 25.43 360 GLU A C 1
ATOM 2948 O O . GLU A 1 361 ? -1.427 42.382 110.011 1.00 27.91 360 GLU A O 1
ATOM 2954 N N . TRP A 1 362 ? -2.641 41.607 111.711 1.00 22.90 361 TRP A N 1
ATOM 2955 C CA . TRP A 1 362 ? -2.506 42.841 112.488 1.00 21.80 361 TRP A CA 1
ATOM 2956 C C . TRP A 1 362 ? -1.102 43.134 112.965 1.00 19.22 361 TRP A C 1
ATOM 2957 O O . TRP A 1 362 ? -0.824 44.273 113.326 1.00 22.72 361 TRP A O 1
ATOM 2968 N N . MET A 1 363 ? -0.223 42.144 113.051 1.00 19.56 362 MET A N 1
ATOM 2969 C CA . MET A 1 363 ? 1.135 42.367 113.567 1.00 21.96 362 MET A CA 1
ATOM 2970 C C . MET A 1 363 ? 2.131 42.643 112.439 1.00 22.95 362 MET A C 1
ATOM 2971 O O . MET A 1 363 ? 2.137 41.952 111.438 1.00 24.79 362 MET A O 1
ATOM 2976 N N . PHE A 1 364 ? 2.986 43.663 112.652 1.00 21.15 363 PHE A N 1
ATOM 2977 C CA . PHE A 1 364 ? 4.018 44.074 111.709 1.00 20.57 363 PHE A CA 1
ATOM 2978 C C . PHE A 1 364 ? 5.347 43.679 112.306 1.00 24.64 363 PHE A C 1
ATOM 2979 O O . PHE A 1 364 ? 5.748 44.198 113.346 1.00 21.66 363 PHE A O 1
ATOM 2987 N N . PRO A 1 365 ? 6.028 42.690 111.699 1.00 23.87 364 PRO A N 1
ATOM 2988 C CA . PRO A 1 365 ? 7.330 42.296 112.244 1.00 23.88 364 PRO A CA 1
ATOM 2989 C C . PRO A 1 365 ? 8.415 43.336 112.124 1.00 20.78 364 PRO A C 1
ATOM 2990 O O . PRO A 1 365 ? 8.529 43.925 111.093 1.00 25.80 364 PRO A O 1
ATOM 2994 N N . VAL A 1 366 ? 9.262 43.454 113.176 1.00 23.36 365 VAL A N 1
ATOM 2995 C CA . VAL A 1 366 ? 10.437 44.316 113.148 1.00 28.23 365 VAL A CA 1
ATOM 2996 C C . VAL A 1 366 ? 11.652 43.506 112.631 1.00 36.65 365 VAL A C 1
ATOM 2997 O O . VAL A 1 366 ? 12.351 43.916 111.637 1.00 43.67 365 VAL A O 1
#

Sequence (364 aa):
GASSSFKAADLQLEMTQKPHKKPGPPLVFGKTFTDHMLMMVVEWNDKGWGQPRIQPFQNLTLHPASSSLHYSLQLFEGMKAFKGKDQQVRLFRPWLNMDRMLRSAMRLCLPSFDKLELLECIRRLIEVDKDWVPDAAGTSLYVRPVLIGNEEPSLGVSQPRRRALLLFVILCCPVVGAYFPGGSVTPVSLLADPAFFIRAWWVGGVGNYKLGGNYGPTVLVQQEALKRRGCEQVLWLYGPDHQLTEVGTMNIFVYWTHEDGVLELVTPPLNGVILPGVVRQSLLDMAQQTWGEFRVVERTTITMKQLLRALEEGRVREVFGSGTACQVVCPVHRILYKDRNLHIPTMENGPELILRFQKELKEIQYGIRAHEWMFPV

Radius of gyration: 21.26 Å; Cα contacts (8 Å, |Δi|>4): 840; chains: 1; bounding box: 64×52×48 Å

GO terms:
  GO:0004084 branched-chain-amino-acid:2-oxoglutarate transaminase activity (F, IDA)
  GO:0052654 L-leucine:2-oxoglutarate transaminase activity (F, IDA)
  GO:0052655 L-valine:2-oxoglutarate transaminase activity (F, IDA)
  GO:0052656 L-isoleucine:2-oxoglutarate transaminase activity (F, IDA)
  GO:0009083 branched-chain amino acid catabolic process (P, IDA)
  GO:0005739 mitochondrion (C, TAS)
  GO:0004084 branched-chain-amino-acid:2-oxoglutarate transaminase activity (F, TAS)
  GO:0009082 branched-chain amino acid biosynthetic process (P, TAS)
  GO:0005739 mitochondrion (C, HTP)
  GO:0005759 mitochondrial matrix (C, TAS)
  GO:0005515 protein binding (F, IPI)
  GO:0005739 mitochondrion (C, IDA)

CATH classification: 3.30.470.10 (+1 more: 3.20.10.10)

Solvent-accessible surface area: 16645 Å² total; per-residue (Å²): 122,111,96,59,18,6,90,11,103,62,22,89,89,104,99,29,174,179,92,88,198,85,52,51,169,121,42,86,88,28,157,45,58,0,12,4,4,0,8,0,84,46,63,125,196,17,29,37,97,0,78,1,14,22,66,86,144,65,136,50,98,107,16,0,3,4,124,84,81,46,21,59,1,31,0,3,3,14,0,6,20,2,162,102,124,59,6,40,0,13,30,0,91,53,3,1,47,12,0,26,112,0,0,97,107,30,67,5,13,30,8,70,77,123,46,0,3,58,0,0,44,78,0,0,70,45,4,112,100,12,4,24,55,57,82,40,10,1,0,20,0,67,0,21,0,12,0,26,34,44,38,111,39,125,68,108,2,173,116,1,18,0,22,0,28,0,5,2,2,17,58,100,37,91,78,61,48,10,83,33,24,4,0,5,2,45,49,80,70,86,28,5,137,87,72,16,36,1,43,48,31,6,15,42,14,44,50,96,28,93,120,7,54,110,55,0,107,171,95,51,2,80,53,8,1,10,2,47,25,139,69,36,30,1,7,7,0,13,98,14,7,0,0,0,14,1,41,20,82,88,56,61,53,0,0,0,0,6,34,89,72,17,4,3,10,29,12,10,3,2,61,0,0,0,40,11,0,104,118,43,64,107,28,82,32,36,82,64,50,0,16,2,174,33,0,42,111,0,33,149,85,66,34,5,74,0,0,0,0,1,14,35,42,23,28,2,9,0,0,56,53,0,16,10,125,115,118,92,22,109,0,30,0,63,114,48,49,3,116,8,0,54,90,0,36,128,36,2,94,36,2,5,36,29,111,92,104,43,136,29,16,37,81,35

Secondary structure (DSSP, 8-state):
-------GGG-EE---SSPPPPP-----TTT---SEEEEEEEETTEE---EEEES------TTBHHHHS--EEE--EEEEE-TTS-EEEESHHHHHHHHHHHHHHTTPPP--HHHHHHHHHHHHHHTGGGS--STT-EEEEEEEEEE--B--S-S--S-EEEEEEEEEE--SS-TT----EEEEE-TT-----TTSSTTS-BGGGTGGGHHHHHHHHHTT-SEEEEEETTTTEEEEETTEEEEEEEE-TTS-EEEEE---SSSS---HHHHHHHHHHHHHTSSEEEE---BHHHHHHHHHTT-EEEEEEEETTTEEEEEEEEEETTEEEE--GGGGTTHHHHHHHHHHHHHHTTSS--TTEEE-